Protein AF-A0A3S3P2Z9-F1 (afdb_monomer_lite)

Secondary structure (DSSP, 8-state):
---TT-PPPP-----------TT--EEEEPPPEEETTEEEE-EEEEETTEEEEE--S---B----GGGTTS--PBPPP-SSEEE--S--PPPP---S------STHHHHHHHTS-------S------------------SHHHHHHHHTTS-HHHHHHHHHHHHHHTT-S-SS-----TT-SS-SS-HHHHHHTT--S-TT--EEEEEEETBTHHHHHHHH-TTTSSSS--TT--HHHHHHHHHHHTTTSPTTHHHHHHHHH--TTS-GGGHHHHHHHHHHIIIIIHHHHHHHHHHHHH-TT-EEEEEEE----S--TTS-GGG-SBTTHHHHHHTTGGGTSGGGS-HHHHHHHHHHHHHHHHHHHHS-----TTSTTSPPPPB-TTS-EEEEE-TTT-S-EES-TTTTHHHHHHTSTT-

Structure (mmCIF, N/CA/C/O backbone):
data_AF-A0A3S3P2Z9-F1
#
_entry.id   AF-A0A3S3P2Z9-F1
#
loop_
_atom_site.group_PDB
_atom_site.id
_atom_site.type_symbol
_atom_site.label_atom_id
_atom_site.label_alt_id
_atom_site.label_comp_id
_atom_site.label_asym_id
_atom_site.label_entity_id
_atom_site.label_seq_id
_atom_site.pdbx_PDB_ins_code
_atom_site.Cartn_x
_atom_site.Cartn_y
_atom_site.Cartn_z
_atom_site.occupancy
_atom_site.B_iso_or_equiv
_atom_site.auth_seq_id
_atom_site.auth_comp_id
_atom_site.auth_asym_id
_atom_site.auth_atom_id
_atom_site.pdbx_PDB_model_num
ATOM 1 N N . LYS A 1 1 ? 14.198 -27.271 -36.208 1.00 32.97 1 LYS A N 1
ATOM 2 C CA . LYS A 1 1 ? 13.961 -25.870 -35.776 1.00 32.97 1 LYS A CA 1
ATOM 3 C C . LYS A 1 1 ? 13.105 -25.938 -34.522 1.00 32.97 1 LYS A C 1
ATOM 5 O O . LYS A 1 1 ? 11.948 -26.317 -34.634 1.00 32.97 1 LYS A O 1
ATOM 10 N N . GLU A 1 2 ? 13.699 -25.722 -33.355 1.00 25.30 2 GLU A N 1
ATOM 11 C CA . GLU A 1 2 ? 13.063 -26.008 -32.061 1.00 25.30 2 GLU A CA 1
ATOM 12 C C . GLU A 1 2 ? 12.333 -24.790 -31.478 1.00 25.30 2 GLU A C 1
ATOM 14 O O . GLU A 1 2 ? 12.483 -23.665 -31.954 1.00 25.30 2 GLU A O 1
ATOM 19 N N . ASN A 1 3 ? 11.507 -25.035 -30.461 1.00 29.00 3 ASN A N 1
ATOM 20 C CA . ASN A 1 3 ? 10.669 -24.031 -29.814 1.00 29.00 3 ASN A CA 1
ATOM 21 C C . ASN A 1 3 ? 11.446 -23.340 -28.666 1.00 29.00 3 ASN A C 1
ATOM 23 O O . ASN A 1 3 ? 11.805 -24.021 -27.703 1.00 29.00 3 ASN A O 1
ATOM 27 N N . PRO A 1 4 ? 11.684 -22.011 -28.705 1.00 27.08 4 PRO A N 1
ATOM 28 C CA . PRO A 1 4 ? 12.580 -21.324 -27.765 1.00 27.08 4 PRO A CA 1
ATOM 29 C C . PRO A 1 4 ? 12.073 -21.236 -26.312 1.00 27.08 4 PRO A C 1
ATOM 31 O O . PRO A 1 4 ? 12.792 -20.738 -25.449 1.00 27.08 4 PRO A O 1
ATOM 34 N N . PHE A 1 5 ? 10.862 -21.718 -26.012 1.00 32.50 5 PHE A N 1
ATOM 35 C CA . PHE A 1 5 ? 10.271 -21.662 -24.669 1.00 32.50 5 PHE A CA 1
ATOM 36 C C . PHE A 1 5 ? 10.718 -22.780 -23.702 1.00 32.50 5 PHE A C 1
ATOM 38 O O . PHE A 1 5 ? 10.305 -22.770 -22.545 1.00 32.50 5 PHE A O 1
ATOM 45 N N . GLN A 1 6 ? 11.588 -23.711 -24.115 1.00 31.03 6 GLN A N 1
ATOM 46 C CA . GLN A 1 6 ? 12.213 -24.691 -23.210 1.00 31.03 6 GLN A CA 1
ATOM 47 C C . GLN A 1 6 ? 13.663 -24.320 -22.852 1.00 31.03 6 GLN A C 1
ATOM 49 O O . GLN A 1 6 ? 14.617 -24.908 -23.359 1.00 31.03 6 GLN A O 1
ATOM 54 N N . ARG A 1 7 ? 13.850 -23.393 -21.901 1.00 29.50 7 ARG A N 1
ATOM 55 C CA . ARG A 1 7 ? 15.113 -23.325 -21.143 1.00 29.50 7 ARG A CA 1
ATOM 56 C C . ARG A 1 7 ? 15.047 -24.297 -19.964 1.00 29.50 7 ARG A C 1
ATOM 58 O O . ARG A 1 7 ? 14.154 -24.194 -19.128 1.00 29.50 7 ARG A O 1
ATOM 65 N N . LYS A 1 8 ? 15.996 -25.237 -19.902 1.00 26.62 8 LYS A N 1
ATOM 66 C CA . LYS A 1 8 ? 16.187 -26.125 -18.743 1.00 26.62 8 LYS A CA 1
ATOM 67 C C . LYS A 1 8 ? 16.490 -25.285 -17.499 1.00 26.62 8 LYS A C 1
ATOM 69 O O . LYS A 1 8 ? 17.285 -24.350 -17.577 1.00 26.62 8 LYS A O 1
ATOM 74 N N . ALA A 1 9 ? 15.903 -25.645 -16.361 1.00 25.86 9 ALA A N 1
ATOM 75 C CA . ALA A 1 9 ? 16.293 -25.076 -15.078 1.00 25.86 9 ALA A CA 1
ATOM 76 C C . ALA A 1 9 ? 17.716 -25.539 -14.724 1.00 25.86 9 ALA A C 1
ATOM 78 O O . ALA A 1 9 ? 17.975 -26.737 -14.610 1.00 25.86 9 ALA A O 1
ATOM 79 N N . THR A 1 10 ? 18.642 -24.595 -14.579 1.00 26.55 10 THR A N 1
ATOM 80 C CA . THR A 1 10 ? 19.994 -24.844 -14.068 1.00 26.55 10 THR A CA 1
ATOM 81 C C . THR A 1 10 ? 19.986 -24.716 -12.550 1.00 26.55 10 THR A C 1
ATOM 83 O O . THR A 1 10 ? 19.693 -23.637 -12.036 1.00 26.55 10 THR A O 1
ATOM 86 N N . ASN A 1 11 ? 20.321 -25.790 -11.833 1.00 26.80 11 ASN A N 1
ATOM 87 C CA . ASN A 1 11 ? 20.415 -25.764 -10.373 1.00 26.80 11 ASN A CA 1
ATOM 88 C C . ASN A 1 11 ? 21.562 -24.848 -9.915 1.00 26.80 11 ASN A C 1
ATOM 90 O O . ASN A 1 11 ? 22.729 -25.224 -10.003 1.00 26.80 11 ASN A O 1
ATOM 94 N N . SER A 1 12 ? 21.224 -23.680 -9.371 1.00 27.06 12 SER A N 1
ATOM 95 C CA . SER A 1 12 ? 22.115 -22.878 -8.528 1.00 27.06 12 SER A CA 1
ATOM 96 C C . SER A 1 12 ? 21.689 -23.049 -7.069 1.00 27.06 12 SER A C 1
ATOM 98 O O . SER A 1 12 ? 20.709 -22.445 -6.630 1.00 27.06 12 SER A O 1
ATOM 100 N N . SER A 1 13 ? 22.389 -23.910 -6.332 1.00 29.61 13 SER A N 1
ATOM 101 C CA . SER A 1 13 ? 22.043 -24.262 -4.952 1.00 29.61 13 SER A CA 1
ATOM 102 C C . SER A 1 13 ? 22.301 -23.105 -3.982 1.00 29.61 13 SER A C 1
ATOM 104 O O . SER A 1 13 ? 23.421 -22.925 -3.513 1.00 29.61 13 SER A O 1
ATOM 106 N N . GLN A 1 14 ? 21.255 -22.355 -3.638 1.00 26.53 14 GLN A N 1
ATOM 107 C CA . GLN A 1 14 ? 21.218 -21.508 -2.445 1.00 26.53 14 GLN A CA 1
ATOM 108 C C . GLN A 1 14 ? 19.914 -21.752 -1.682 1.00 26.53 14 GLN A C 1
ATOM 110 O O . GLN A 1 14 ? 18.850 -21.942 -2.273 1.00 26.53 14 GLN A O 1
ATOM 115 N N . THR A 1 15 ? 20.017 -21.803 -0.356 1.00 25.38 15 THR A N 1
ATOM 116 C CA . THR A 1 15 ? 18.940 -22.206 0.551 1.00 25.38 15 THR A CA 1
ATOM 117 C C . THR A 1 15 ? 17.927 -21.084 0.743 1.00 25.38 15 THR A C 1
ATOM 119 O O . THR A 1 15 ? 18.000 -20.320 1.703 1.00 25.38 15 THR A O 1
ATOM 122 N N . VAL A 1 16 ? 16.945 -21.013 -0.155 1.00 24.98 16 VAL A N 1
ATOM 123 C CA . VAL A 1 16 ? 15.655 -20.394 0.169 1.00 24.98 16 VAL A CA 1
ATOM 124 C C . VAL A 1 16 ? 15.018 -21.237 1.271 1.00 24.98 16 VAL A C 1
ATOM 126 O O . VAL A 1 16 ? 14.816 -22.437 1.075 1.00 24.98 16 VAL A O 1
ATOM 129 N N . GLU A 1 17 ? 14.694 -20.633 2.415 1.00 24.39 17 GLU A N 1
ATOM 130 C CA . GLU A 1 17 ? 13.914 -21.321 3.442 1.00 24.39 17 GLU A CA 1
ATOM 131 C C . GLU A 1 17 ? 12.584 -21.787 2.845 1.00 24.39 17 GLU A C 1
ATOM 133 O O . GLU A 1 17 ? 11.758 -20.992 2.386 1.00 24.39 17 GLU A O 1
ATOM 138 N N . THR A 1 18 ? 12.363 -23.099 2.847 1.00 24.84 18 THR A N 1
ATOM 139 C CA . THR A 1 18 ? 11.107 -23.689 2.397 1.00 24.84 18 THR A CA 1
ATOM 140 C C . THR A 1 18 ? 10.013 -23.381 3.412 1.00 24.84 18 THR A C 1
ATOM 142 O O . THR A 1 18 ? 9.748 -24.179 4.313 1.00 24.84 18 THR A O 1
ATOM 145 N N . VAL A 1 19 ? 9.364 -22.224 3.253 1.00 28.66 19 VAL A N 1
ATOM 146 C CA . VAL A 1 19 ? 8.122 -21.861 3.945 1.00 28.66 19 VAL A CA 1
ATOM 147 C C . VAL A 1 19 ? 7.088 -22.942 3.636 1.00 28.66 19 VAL A C 1
ATOM 149 O O . VAL A 1 19 ? 6.475 -22.955 2.568 1.00 28.66 19 VAL A O 1
ATOM 152 N N . ASN A 1 20 ? 6.961 -23.895 4.561 1.00 29.84 20 ASN A N 1
ATOM 153 C CA . ASN A 1 20 ? 6.272 -25.157 4.329 1.00 29.84 20 ASN A CA 1
ATOM 154 C C . ASN A 1 20 ? 4.783 -24.890 4.055 1.00 29.84 20 ASN A C 1
ATOM 156 O O . ASN A 1 20 ? 4.047 -24.446 4.944 1.00 29.84 20 ASN A O 1
ATOM 160 N N . SER A 1 21 ? 4.361 -25.070 2.800 1.00 38.84 21 SER A N 1
ATOM 161 C CA . SER A 1 21 ? 3.135 -24.492 2.238 1.00 38.84 21 SER A CA 1
ATOM 162 C C . SER A 1 21 ? 1.883 -25.254 2.675 1.00 38.84 21 SER A C 1
ATOM 164 O O . SER A 1 21 ? 1.251 -25.987 1.915 1.00 38.84 21 SER A O 1
ATOM 166 N N . SER A 1 22 ? 1.522 -25.040 3.941 1.00 45.22 22 SER A N 1
ATOM 167 C CA . SER A 1 22 ? 0.395 -25.675 4.621 1.00 45.22 22 SER A CA 1
ATOM 168 C C . SER A 1 22 ? -0.892 -25.562 3.786 1.00 45.22 22 SER A C 1
ATOM 170 O O . SER A 1 22 ? -1.330 -24.461 3.447 1.00 45.22 22 SER A O 1
ATOM 172 N N . ASN A 1 23 ? -1.516 -26.709 3.507 1.00 47.41 23 ASN A N 1
ATOM 173 C CA . ASN A 1 23 ? -2.901 -26.831 3.039 1.00 47.41 23 ASN A CA 1
ATOM 174 C C . ASN A 1 23 ? -3.235 -26.257 1.640 1.00 47.41 23 ASN A C 1
ATOM 176 O O . ASN A 1 23 ? -4.337 -25.740 1.438 1.00 47.41 23 ASN A O 1
ATOM 180 N N . ILE A 1 24 ? -2.339 -26.408 0.650 1.00 54.22 24 ILE A N 1
ATOM 181 C CA . ILE A 1 24 ? -2.674 -26.242 -0.785 1.00 54.22 24 ILE A CA 1
ATOM 182 C C . ILE A 1 24 ? -2.382 -27.532 -1.570 1.00 54.22 24 ILE A C 1
ATOM 184 O O . ILE A 1 24 ? -1.402 -27.638 -2.309 1.00 54.22 24 ILE A O 1
ATOM 188 N N . GLU A 1 25 ? -3.269 -28.517 -1.436 1.00 62.94 25 GLU A N 1
ATOM 189 C CA . GLU A 1 25 ? -3.248 -29.743 -2.242 1.00 62.94 25 GLU A CA 1
ATOM 190 C C . GLU A 1 25 ? -3.784 -29.490 -3.667 1.00 62.94 25 GLU A C 1
ATOM 192 O O . GLU A 1 25 ? -4.711 -28.696 -3.861 1.00 62.94 25 GLU A O 1
ATOM 197 N N . ILE A 1 26 ? -3.215 -30.167 -4.675 1.00 67.88 26 ILE A N 1
ATOM 198 C CA . ILE A 1 26 ? -3.634 -30.070 -6.084 1.00 67.88 26 ILE A CA 1
ATOM 199 C C . ILE A 1 26 ? -4.550 -31.251 -6.435 1.00 67.88 26 ILE A C 1
ATOM 201 O O . ILE A 1 26 ? -4.087 -32.340 -6.760 1.00 67.88 26 ILE A O 1
ATOM 205 N N . LEU A 1 27 ? -5.862 -31.005 -6.474 1.00 77.75 27 LEU A N 1
ATOM 206 C CA . LEU A 1 27 ? -6.906 -31.991 -6.806 1.00 77.75 27 LEU A CA 1
ATOM 207 C C . LEU A 1 27 ? -7.031 -32.259 -8.326 1.00 77.75 27 LEU A C 1
ATOM 209 O O . LEU A 1 27 ? -8.130 -32.415 -8.869 1.00 77.75 27 LEU A O 1
ATOM 213 N N . GLY A 1 28 ? -5.909 -32.243 -9.045 1.00 88.56 28 GLY A N 1
ATOM 214 C CA . GLY A 1 28 ? -5.851 -32.369 -10.502 1.00 88.56 28 GLY A CA 1
ATOM 215 C C . GLY A 1 28 ? -6.247 -31.097 -11.267 1.00 88.56 28 GLY A C 1
ATOM 216 O O . GLY A 1 28 ? -5.974 -29.971 -10.849 1.00 88.56 28 GLY A O 1
ATOM 217 N N . LEU A 1 29 ? -6.846 -31.274 -12.448 1.00 92.12 29 LEU A N 1
ATOM 218 C CA . LEU A 1 29 ? -7.052 -30.207 -13.438 1.00 92.12 29 LEU A CA 1
ATOM 219 C C . LEU A 1 29 ? -8.508 -29.725 -13.516 1.00 92.12 29 LEU A C 1
ATOM 221 O O . LEU A 1 29 ? -9.451 -30.456 -13.194 1.00 92.12 29 LEU A O 1
ATOM 225 N N . THR A 1 30 ? -8.705 -28.492 -13.987 1.00 95.19 30 THR A N 1
ATOM 226 C CA . THR A 1 30 ? -10.041 -27.971 -14.316 1.00 95.19 30 THR A CA 1
ATOM 227 C C . THR A 1 30 ? -10.572 -28.579 -15.620 1.00 95.19 30 THR A C 1
ATOM 229 O O . THR A 1 30 ? -9.822 -29.136 -16.427 1.00 95.19 30 THR A O 1
ATOM 232 N N . LYS A 1 31 ? -11.875 -28.401 -15.882 1.00 95.25 31 LYS A N 1
ATOM 233 C CA . LYS A 1 31 ? -12.379 -28.441 -17.265 1.00 95.25 31 LYS A CA 1
ATOM 234 C C . LYS A 1 31 ? -11.703 -27.322 -18.074 1.00 95.25 31 LYS A C 1
ATOM 236 O O . LYS A 1 31 ? -11.348 -26.283 -17.508 1.00 95.25 31 LYS A O 1
ATOM 241 N N . THR A 1 32 ? -11.529 -27.528 -19.376 1.00 97.31 32 THR A N 1
ATOM 242 C CA . THR A 1 32 ? -11.073 -26.474 -20.293 1.00 97.31 32 THR A CA 1
ATOM 243 C C . THR A 1 32 ? -12.142 -25.383 -20.381 1.00 97.31 32 THR A C 1
ATOM 245 O O . THR A 1 32 ? -13.316 -25.701 -20.564 1.00 97.31 32 THR A O 1
ATOM 248 N N . ILE A 1 33 ? -11.752 -24.114 -20.267 1.00 97.25 33 ILE A N 1
ATOM 249 C CA . ILE A 1 33 ? -12.644 -22.954 -20.433 1.00 97.25 33 ILE A CA 1
ATOM 250 C C . ILE A 1 33 ? -12.214 -22.116 -21.641 1.00 97.25 33 ILE A C 1
ATOM 252 O O . ILE A 1 33 ? -11.053 -22.157 -22.051 1.00 97.25 33 ILE A O 1
ATOM 256 N N . ARG A 1 34 ? -13.139 -21.341 -22.216 1.00 97.12 34 ARG A N 1
ATOM 257 C CA . ARG A 1 34 ? -12.876 -20.437 -23.345 1.00 97.12 34 ARG A CA 1
ATOM 258 C C . ARG A 1 34 ? -12.994 -18.985 -22.899 1.00 97.12 34 ARG A C 1
ATOM 260 O O . ARG A 1 34 ? -13.986 -18.613 -22.284 1.00 97.12 34 ARG A O 1
ATOM 267 N N . ILE A 1 35 ? -12.010 -18.167 -23.263 1.00 95.81 35 ILE A N 1
ATOM 268 C CA . ILE A 1 35 ? -12.021 -16.710 -23.082 1.00 95.81 35 ILE A CA 1
ATOM 269 C C . ILE A 1 35 ? -11.772 -16.001 -24.424 1.00 95.81 35 ILE A C 1
ATOM 271 O O . ILE A 1 35 ? -11.494 -16.647 -25.434 1.00 95.81 35 ILE A O 1
ATOM 275 N N . ARG A 1 36 ? -11.850 -14.660 -24.454 1.00 95.88 36 ARG A N 1
ATOM 276 C CA . ARG A 1 36 ? -11.668 -13.843 -25.679 1.00 95.88 36 ARG A CA 1
ATOM 277 C C . ARG A 1 36 ? -10.319 -14.065 -26.395 1.00 95.88 36 ARG A C 1
ATOM 279 O O . ARG A 1 36 ? -10.226 -13.813 -27.601 1.00 95.88 36 ARG A O 1
ATOM 286 N N . LEU A 1 37 ? -9.303 -14.527 -25.657 1.00 96.62 37 LEU A N 1
ATOM 287 C CA . LEU A 1 37 ? -7.932 -14.748 -26.133 1.00 96.62 37 LEU A CA 1
ATOM 288 C C . LEU A 1 37 ? -7.631 -16.193 -26.586 1.00 96.62 37 LEU A C 1
ATOM 290 O O . LEU A 1 37 ? -6.721 -16.391 -27.386 1.00 96.62 37 LEU A O 1
ATOM 294 N N . GLY A 1 38 ? -8.391 -17.193 -26.128 1.00 96.94 38 GLY A N 1
ATOM 295 C CA . GLY A 1 38 ? -8.127 -18.605 -26.431 1.00 96.94 38 GLY A CA 1
ATOM 296 C C . GLY A 1 38 ? -8.754 -19.570 -25.420 1.00 96.94 38 GLY A C 1
ATOM 297 O O . GLY A 1 38 ? -9.667 -19.202 -24.675 1.00 96.94 38 GLY A O 1
ATOM 298 N N . LEU A 1 39 ? -8.273 -20.816 -25.401 1.00 98.38 39 LEU A N 1
ATOM 299 C CA . LEU A 1 39 ? -8.671 -21.829 -24.415 1.00 98.38 39 LEU A CA 1
ATOM 300 C C . LEU A 1 39 ? -7.685 -21.871 -23.240 1.00 98.38 39 LEU A C 1
ATOM 302 O O . LEU A 1 39 ? -6.475 -21.792 -23.445 1.00 98.38 39 LEU A O 1
ATOM 306 N N . LEU A 1 40 ? -8.202 -22.044 -22.024 1.00 97.88 40 LEU A N 1
ATOM 307 C CA . LEU A 1 40 ? -7.435 -22.184 -20.783 1.00 97.88 40 LEU A CA 1
ATOM 308 C C . LEU A 1 40 ? -7.727 -23.526 -20.113 1.00 97.88 40 LEU A C 1
ATOM 310 O O . LEU A 1 40 ? -8.874 -23.980 -20.092 1.00 97.88 40 LEU A O 1
ATOM 314 N N . LYS A 1 41 ? -6.718 -24.100 -19.461 1.00 98.00 41 LYS A N 1
ATOM 315 C CA . LYS A 1 41 ? -6.870 -25.203 -18.508 1.00 98.00 41 LYS A CA 1
ATOM 316 C C . LYS A 1 41 ? -6.039 -24.899 -17.265 1.00 98.00 41 LYS A C 1
ATOM 318 O O . LYS A 1 41 ? -4.863 -24.571 -17.372 1.00 98.00 41 LYS A O 1
ATOM 323 N N . GLY A 1 42 ? -6.681 -24.926 -16.104 1.00 96.31 42 GLY A N 1
ATOM 324 C CA . GLY A 1 42 ? -6.083 -24.579 -14.818 1.00 96.31 42 GLY A CA 1
ATOM 325 C C . GLY A 1 42 ? -5.962 -25.786 -13.896 1.00 96.31 42 GLY A C 1
ATOM 326 O O . GLY A 1 42 ? -6.173 -26.937 -14.294 1.00 96.31 42 GLY A O 1
ATOM 327 N N . VAL A 1 43 ? -5.673 -25.510 -12.628 1.00 94.19 43 VAL A N 1
ATOM 328 C CA . VAL A 1 43 ? -5.573 -26.512 -11.559 1.00 94.19 43 VAL A CA 1
ATOM 329 C C . VAL A 1 43 ? -6.721 -26.378 -10.566 1.00 94.19 43 VAL A C 1
ATOM 331 O O . VAL A 1 43 ? -7.131 -25.273 -10.208 1.00 94.19 43 VAL A O 1
ATOM 334 N N . LYS A 1 44 ? -7.230 -27.513 -10.090 1.00 93.69 44 LYS A N 1
ATOM 335 C CA . LYS A 1 44 ? -8.065 -27.556 -8.891 1.00 93.69 44 LYS A CA 1
ATOM 336 C C . LYS A 1 44 ? -7.147 -27.545 -7.675 1.00 93.69 44 LYS A C 1
ATOM 338 O O . LYS A 1 44 ? -6.161 -28.278 -7.643 1.00 93.69 44 LYS A O 1
ATOM 343 N N . LYS A 1 45 ? -7.474 -26.734 -6.677 1.00 87.88 45 LYS A N 1
ATOM 344 C CA . LYS A 1 45 ? -6.743 -26.651 -5.409 1.00 87.88 45 LYS A CA 1
ATOM 345 C C . LYS A 1 45 ? -7.710 -26.740 -4.238 1.00 87.88 45 LYS A C 1
ATOM 347 O O . LYS A 1 45 ? -8.877 -26.385 -4.395 1.00 87.88 45 LYS A O 1
ATOM 352 N N . ILE A 1 46 ? -7.225 -27.147 -3.072 1.00 82.94 46 ILE A N 1
ATOM 353 C CA . ILE A 1 46 ? -7.873 -26.802 -1.801 1.00 82.94 46 ILE A CA 1
ATOM 354 C C . ILE A 1 46 ? -7.286 -25.473 -1.307 1.00 82.94 46 ILE A C 1
ATOM 356 O O . ILE A 1 46 ? -6.089 -25.229 -1.447 1.00 82.94 46 ILE A O 1
ATOM 360 N N . ALA A 1 47 ? -8.126 -24.618 -0.726 1.00 77.50 47 ALA A N 1
ATOM 361 C CA . ALA A 1 47 ? -7.703 -23.637 0.270 1.00 77.50 47 ALA A CA 1
ATOM 362 C C . ALA A 1 47 ? -8.797 -23.516 1.337 1.00 77.50 47 ALA A C 1
ATOM 364 O O . ALA A 1 47 ? -9.985 -23.560 1.013 1.00 77.50 47 ALA A O 1
ATOM 365 N N . PHE A 1 48 ? -8.412 -23.373 2.608 1.00 74.75 48 PHE A N 1
ATOM 366 C CA . PHE A 1 48 ? -9.353 -23.208 3.730 1.00 74.75 48 PHE A CA 1
ATOM 367 C C . PHE A 1 48 ? -10.427 -24.319 3.795 1.00 74.75 48 PHE A C 1
ATOM 369 O O . PHE A 1 48 ? -11.611 -24.053 4.009 1.00 74.75 48 PHE A O 1
ATOM 376 N N . GLY A 1 49 ? -10.026 -25.565 3.510 1.00 77.50 49 GLY A N 1
ATOM 377 C CA . GLY A 1 49 ? -10.914 -26.733 3.449 1.00 77.50 49 GLY A CA 1
ATOM 378 C C . GLY A 1 49 ? -11.890 -26.767 2.262 1.00 77.50 49 GLY A C 1
ATOM 379 O O . GLY A 1 49 ? -12.720 -27.669 2.193 1.00 77.50 49 GLY A O 1
ATOM 380 N N . LYS A 1 50 ? -11.824 -25.812 1.321 1.00 82.88 50 LYS A N 1
ATOM 381 C CA . LYS A 1 50 ? -12.755 -25.709 0.186 1.00 82.88 50 LYS A CA 1
ATOM 382 C C . LYS A 1 50 ? -12.050 -25.900 -1.163 1.00 82.88 50 LYS A C 1
ATOM 384 O O . LYS A 1 50 ? -10.962 -25.354 -1.360 1.00 82.88 50 LYS A O 1
ATOM 389 N N . PRO A 1 51 ? -12.659 -26.631 -2.116 1.00 88.75 51 PRO A N 1
ATOM 390 C CA . PRO A 1 51 ? -12.123 -26.764 -3.463 1.00 88.75 51 PRO A CA 1
ATOM 391 C C . PRO A 1 51 ? -12.327 -25.471 -4.264 1.00 88.75 51 PRO A C 1
ATOM 393 O O . PRO A 1 51 ? -13.415 -24.896 -4.280 1.00 88.75 51 PRO A O 1
ATOM 396 N N . LEU A 1 52 ? -11.291 -25.044 -4.983 1.00 91.06 52 LEU A N 1
ATOM 397 C CA . LEU A 1 52 ? -11.301 -23.891 -5.882 1.00 91.06 52 LEU A CA 1
ATOM 398 C C . LEU A 1 52 ? -10.634 -24.229 -7.220 1.00 91.06 52 LEU A C 1
ATOM 400 O O . LEU A 1 52 ? -9.795 -25.125 -7.307 1.00 91.06 52 LEU A O 1
ATOM 404 N N . SER A 1 53 ? -10.995 -23.496 -8.274 1.00 94.25 53 SER A N 1
ATOM 405 C CA . SER A 1 53 ? -10.317 -23.562 -9.575 1.00 94.25 53 SER A CA 1
ATOM 406 C C . SER A 1 53 ? -9.394 -22.358 -9.727 1.00 94.25 53 SER A C 1
ATOM 408 O O . SER A 1 53 ? -9.866 -21.225 -9.704 1.00 94.25 53 SER A O 1
ATOM 410 N N . ALA A 1 54 ? -8.094 -22.598 -9.886 1.00 91.69 54 ALA A N 1
ATOM 411 C CA . ALA A 1 54 ? -7.095 -21.560 -10.103 1.00 91.69 54 ALA A CA 1
ATOM 412 C C . ALA A 1 54 ? -6.585 -21.604 -11.549 1.00 91.69 54 ALA A C 1
ATOM 414 O O . ALA A 1 54 ? -6.133 -22.645 -12.031 1.00 91.69 54 ALA A O 1
ATOM 415 N N . PHE A 1 55 ? -6.625 -20.448 -12.210 1.00 95.25 55 PHE A N 1
ATOM 416 C CA . PHE A 1 55 ? -6.035 -20.215 -13.524 1.00 95.25 55 PHE A CA 1
ATOM 417 C C . PHE A 1 55 ? -4.965 -19.135 -13.351 1.00 95.25 55 PHE A C 1
ATOM 419 O O . PHE A 1 55 ? -5.280 -17.985 -13.058 1.00 95.25 55 PHE A O 1
ATOM 426 N N . LEU A 1 56 ? -3.698 -19.529 -13.442 1.00 87.69 56 LEU A N 1
ATOM 427 C CA . LEU A 1 56 ? -2.535 -18.713 -13.094 1.00 87.69 56 LEU A CA 1
ATOM 428 C C . LEU A 1 56 ? -1.680 -18.441 -14.341 1.00 87.69 56 LEU A C 1
ATOM 430 O O . LEU A 1 56 ? -1.662 -19.251 -15.264 1.00 87.69 56 LEU A O 1
ATOM 434 N N . GLY A 1 57 ? -0.985 -17.299 -14.383 1.00 86.44 57 GLY A N 1
ATOM 435 C CA . GLY A 1 57 ? -0.073 -16.973 -15.490 1.00 86.44 57 GLY A CA 1
ATOM 436 C C . GLY A 1 57 ? -0.758 -16.663 -16.831 1.00 86.44 57 GLY A C 1
ATOM 437 O O . GLY A 1 57 ? -0.133 -16.803 -17.879 1.00 86.44 57 GLY A O 1
ATOM 438 N N . ILE A 1 58 ? -2.033 -16.253 -16.824 1.00 95.12 58 ILE A N 1
ATOM 439 C CA . ILE A 1 58 ? -2.754 -15.848 -18.043 1.00 95.12 58 ILE A CA 1
ATOM 440 C C . ILE A 1 58 ? -2.146 -14.534 -18.581 1.00 95.12 58 ILE A C 1
ATOM 442 O O . ILE A 1 58 ? -2.121 -13.547 -17.841 1.00 95.12 58 ILE A O 1
ATOM 446 N N . PRO A 1 59 ? -1.697 -14.465 -19.849 1.00 92.50 59 PRO A N 1
ATOM 447 C CA . PRO A 1 59 ? -1.188 -13.228 -20.431 1.00 92.50 59 PRO A CA 1
ATOM 448 C C . PRO A 1 59 ? -2.335 -12.257 -20.746 1.00 92.50 59 PRO A C 1
ATOM 450 O O . PRO A 1 59 ? -3.291 -12.612 -21.437 1.00 92.50 59 PRO A O 1
ATOM 453 N N . TYR A 1 60 ? -2.216 -11.020 -20.259 1.00 93.44 60 TYR A N 1
ATOM 454 C CA . TYR A 1 60 ? -3.155 -9.919 -20.518 1.00 93.44 60 TYR A CA 1
ATOM 455 C C . TYR A 1 60 ? -2.571 -8.854 -21.464 1.00 93.44 60 TYR A C 1
ATOM 457 O O . TYR A 1 60 ? -3.297 -8.306 -22.294 1.00 93.44 60 TYR A O 1
ATOM 465 N N . GLY A 1 61 ? -1.254 -8.624 -21.405 1.00 93.88 61 GLY A N 1
ATOM 466 C CA . GLY A 1 61 ? -0.486 -7.826 -22.365 1.00 93.88 61 GLY A CA 1
ATOM 467 C C . GLY A 1 61 ? 0.467 -8.672 -23.220 1.00 93.88 61 GLY A C 1
ATOM 468 O O . GLY A 1 61 ? 0.697 -9.852 -22.948 1.00 93.88 61 GLY A O 1
ATOM 469 N N . GLN A 1 62 ? 1.039 -8.067 -24.260 1.00 95.31 62 GLN A N 1
ATOM 470 C CA . GLN A 1 62 ? 2.228 -8.593 -24.938 1.00 95.31 62 GLN A CA 1
ATOM 471 C C . GLN A 1 62 ? 3.477 -8.374 -24.062 1.00 95.31 62 GLN A C 1
ATOM 473 O O . GLN A 1 62 ? 3.552 -7.351 -23.381 1.00 95.31 62 GLN A O 1
ATOM 478 N N . PRO A 1 63 ? 4.468 -9.288 -24.070 1.00 91.75 63 PRO A N 1
ATOM 479 C CA . PRO A 1 63 ? 5.711 -9.095 -23.325 1.00 91.75 63 PRO A CA 1
ATOM 480 C C . PRO A 1 63 ? 6.423 -7.789 -23.741 1.00 91.75 63 PRO A C 1
ATOM 482 O O . PRO A 1 63 ? 6.678 -7.622 -24.937 1.00 91.75 63 PRO A O 1
ATOM 485 N N . PRO A 1 64 ? 6.778 -6.886 -22.803 1.00 91.62 64 PRO A N 1
ATOM 486 C CA . PRO A 1 64 ? 7.409 -5.592 -23.096 1.00 91.62 64 PRO A CA 1
ATOM 487 C C . PRO A 1 64 ? 8.916 -5.751 -23.375 1.00 91.62 64 PRO A C 1
ATOM 489 O O . PRO A 1 64 ? 9.773 -5.215 -22.675 1.00 91.62 64 PRO A O 1
ATOM 492 N N . LEU A 1 65 ? 9.235 -6.562 -24.383 1.00 89.31 65 LEU A N 1
ATOM 493 C CA . LEU A 1 65 ? 10.589 -6.921 -24.803 1.00 89.31 65 LEU A CA 1
ATOM 494 C C . LEU A 1 65 ? 10.989 -6.139 -26.059 1.00 89.31 65 LEU A C 1
ATOM 496 O O . LEU A 1 65 ? 10.131 -5.753 -26.855 1.00 89.31 65 LEU A O 1
ATOM 500 N N . ASN A 1 66 ? 12.296 -5.966 -26.265 1.00 88.56 66 ASN A N 1
ATOM 501 C CA . ASN A 1 66 ? 12.875 -5.295 -27.434 1.00 88.56 66 ASN A CA 1
ATOM 502 C C . ASN A 1 66 ? 12.205 -3.922 -27.666 1.00 88.56 66 ASN A C 1
ATOM 504 O O . ASN A 1 66 ? 12.155 -3.097 -26.755 1.00 88.56 66 ASN A O 1
ATOM 508 N N . ASP A 1 67 ? 11.625 -3.689 -28.844 1.00 90.75 67 ASP A N 1
ATOM 509 C CA . ASP A 1 67 ? 10.950 -2.439 -29.213 1.00 90.75 67 ASP A CA 1
ATOM 510 C C . ASP A 1 67 ? 9.654 -2.142 -28.445 1.00 90.75 67 ASP A C 1
ATOM 512 O O . ASP A 1 67 ? 9.097 -1.057 -28.621 1.00 90.75 67 ASP A O 1
ATOM 516 N N . LEU A 1 68 ? 9.151 -3.073 -27.626 1.00 91.69 68 LEU A N 1
ATOM 517 C CA . LEU A 1 68 ? 8.026 -2.850 -26.706 1.00 91.69 68 LEU A CA 1
ATOM 518 C C . LEU A 1 68 ? 8.477 -2.439 -25.296 1.00 91.69 68 LEU A C 1
ATOM 520 O O . LEU A 1 68 ? 7.639 -2.079 -24.471 1.00 91.69 68 LEU A O 1
ATOM 524 N N . ARG A 1 69 ? 9.782 -2.470 -25.002 1.00 90.19 69 ARG A N 1
ATOM 525 C CA . ARG A 1 69 ? 10.316 -1.983 -23.728 1.00 90.19 69 ARG A CA 1
ATOM 526 C C . ARG A 1 69 ? 10.111 -0.468 -23.626 1.00 90.19 69 ARG A C 1
ATOM 528 O O . ARG A 1 69 ? 10.335 0.256 -24.595 1.00 90.19 69 ARG A O 1
ATOM 535 N N . PHE A 1 70 ? 9.688 -0.011 -22.447 1.00 85.88 70 PHE A N 1
ATOM 536 C CA . PHE A 1 70 ? 9.343 1.388 -22.144 1.00 85.88 70 PHE A CA 1
ATOM 537 C C . PHE A 1 70 ? 8.185 1.990 -22.971 1.00 85.88 70 PHE A C 1
ATOM 539 O O . PHE A 1 70 ? 8.041 3.207 -23.019 1.00 85.88 70 PHE A O 1
ATOM 546 N N . LYS A 1 71 ? 7.347 1.167 -23.617 1.00 87.81 71 LYS A N 1
ATOM 547 C CA . LYS A 1 71 ? 6.096 1.613 -24.260 1.00 87.81 71 LYS A CA 1
ATOM 548 C C . LYS A 1 71 ? 4.879 1.196 -23.433 1.00 87.81 71 LYS A C 1
ATOM 550 O O . LYS A 1 71 ? 4.961 0.256 -22.643 1.00 87.81 71 LYS A O 1
ATOM 555 N N . HIS A 1 72 ? 3.736 1.847 -23.665 1.00 87.00 72 HIS A N 1
ATOM 556 C CA . HIS A 1 72 ? 2.453 1.404 -23.112 1.00 87.00 72 HIS A CA 1
ATOM 557 C C . HIS A 1 72 ? 2.164 -0.062 -23.487 1.00 87.00 72 HIS A C 1
ATOM 559 O O . HIS A 1 72 ? 2.443 -0.510 -24.604 1.00 87.00 72 HIS A O 1
ATOM 565 N N . SER A 1 73 ? 1.576 -0.809 -22.551 1.00 90.88 73 SER A N 1
ATOM 566 C CA . SER A 1 73 ? 1.280 -2.235 -22.711 1.00 90.88 73 SER A CA 1
ATOM 567 C C . SER A 1 73 ? 0.283 -2.499 -23.841 1.00 90.88 73 SER A C 1
ATOM 569 O O . SER A 1 73 ? -0.905 -2.203 -23.721 1.00 90.88 73 SER A O 1
ATOM 571 N N . LEU A 1 74 ? 0.739 -3.139 -24.921 1.00 94.19 74 LEU A N 1
ATOM 572 C CA . LEU A 1 74 ? -0.154 -3.620 -25.977 1.00 94.19 74 LEU A CA 1
ATOM 573 C C . LEU A 1 74 ? -0.968 -4.835 -25.487 1.00 94.19 74 LEU A C 1
ATOM 575 O O . LEU A 1 74 ? -0.389 -5.714 -24.842 1.00 94.19 74 LEU A O 1
ATOM 579 N N . PRO A 1 75 ? -2.263 -4.970 -25.838 1.00 95.12 75 PRO A N 1
ATOM 580 C CA . PRO A 1 75 ? -3.074 -6.133 -25.467 1.00 95.12 75 PRO A CA 1
ATOM 581 C C . PRO A 1 75 ? -2.467 -7.466 -25.926 1.00 95.12 75 PRO A C 1
ATOM 583 O O . PRO A 1 75 ? -1.866 -7.550 -27.003 1.00 95.12 75 PRO A O 1
ATOM 586 N N . ALA A 1 76 ? -2.646 -8.523 -25.127 1.00 95.81 76 ALA A N 1
ATOM 587 C CA . ALA A 1 76 ? -2.189 -9.870 -25.464 1.00 95.81 76 ALA A CA 1
ATOM 588 C C . ALA A 1 76 ? -2.796 -10.376 -26.784 1.00 95.81 76 ALA A C 1
ATOM 590 O O . ALA A 1 76 ? -3.987 -10.215 -27.061 1.00 95.81 76 ALA A O 1
ATOM 591 N N . LYS A 1 77 ? -1.968 -11.044 -27.594 1.00 95.38 77 LYS A N 1
ATOM 592 C CA . LYS A 1 77 ? -2.409 -11.719 -28.822 1.00 95.38 77 LYS A CA 1
ATOM 593 C C . LYS A 1 77 ? -3.181 -12.998 -28.478 1.00 95.38 77 LYS A C 1
ATOM 595 O O . LYS A 1 77 ? -2.934 -13.628 -27.451 1.00 95.38 77 LYS A O 1
ATOM 600 N N . ARG A 1 78 ? -4.098 -13.402 -29.365 1.00 97.06 78 ARG A N 1
ATOM 601 C CA . ARG A 1 78 ? -4.765 -14.711 -29.272 1.00 97.06 78 ARG A CA 1
ATOM 602 C C . ARG A 1 78 ? -3.755 -15.849 -29.428 1.00 97.06 78 ARG A C 1
ATOM 604 O O . ARG A 1 78 ? -2.817 -15.724 -30.213 1.00 97.06 78 ARG A O 1
ATOM 611 N N . TRP A 1 79 ? -3.999 -16.968 -28.751 1.00 96.19 7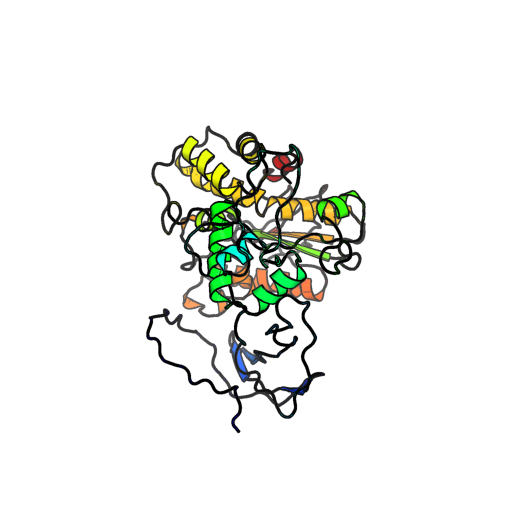9 TRP A N 1
ATOM 612 C CA . TRP A 1 79 ? -3.243 -18.212 -28.931 1.00 96.19 79 TRP A CA 1
ATOM 613 C C . TRP A 1 79 ? -4.100 -19.314 -29.560 1.00 96.19 79 TRP A C 1
ATOM 615 O O . TRP A 1 79 ? -5.326 -19.335 -29.429 1.00 96.19 79 TRP A O 1
ATOM 625 N N . SER A 1 80 ? -3.437 -20.251 -30.236 1.00 96.31 80 SER A N 1
ATOM 626 C CA . SER A 1 80 ? -4.015 -21.522 -30.670 1.00 96.31 80 SER A CA 1
ATOM 627 C C . SER A 1 80 ? -3.859 -22.593 -29.580 1.00 96.31 80 SER A C 1
ATOM 629 O O . SER A 1 80 ? -3.033 -22.470 -28.676 1.00 96.31 80 SER A O 1
ATOM 631 N N . GLY A 1 81 ? -4.667 -23.654 -29.650 1.00 97.00 81 GLY A N 1
ATOM 632 C CA . GLY A 1 81 ? -4.637 -24.737 -28.663 1.00 97.00 81 GLY A CA 1
ATOM 633 C C . GLY A 1 81 ? -5.134 -24.321 -27.272 1.00 97.00 81 GLY A C 1
ATOM 634 O O . GLY A 1 81 ? -5.978 -23.433 -27.134 1.00 97.00 81 GLY A O 1
ATOM 635 N N . ILE A 1 82 ? -4.633 -25.006 -26.241 1.00 97.94 82 ILE A N 1
ATOM 636 C CA . ILE A 1 82 ? -4.992 -24.807 -24.830 1.00 97.94 82 ILE A CA 1
ATOM 637 C C . ILE A 1 82 ? -3.767 -24.281 -24.081 1.00 97.94 82 ILE A C 1
ATOM 639 O O . ILE A 1 82 ? -2.721 -24.926 -24.082 1.00 97.94 82 ILE A O 1
ATOM 643 N N . LEU A 1 83 ? -3.914 -23.142 -23.404 1.00 96.62 83 LEU A N 1
ATOM 644 C CA . LEU A 1 83 ? -2.903 -22.610 -22.495 1.00 96.62 83 LEU A CA 1
ATOM 645 C C . LEU A 1 83 ? -3.071 -23.239 -21.104 1.00 96.62 83 LEU A C 1
ATOM 647 O O . LEU A 1 83 ? -4.142 -23.177 -20.494 1.00 96.62 83 LEU A O 1
ATOM 651 N N . GLU A 1 84 ? -1.992 -23.834 -20.604 1.00 96.19 84 GLU A N 1
ATOM 652 C CA . GLU A 1 84 ? -1.939 -24.527 -19.315 1.00 96.19 84 GLU A CA 1
ATOM 653 C C . GLU A 1 84 ? -1.629 -23.538 -18.180 1.00 96.19 84 GLU A C 1
ATOM 655 O O . GLU A 1 84 ? -0.505 -23.427 -17.691 1.00 96.19 84 GLU A O 1
ATOM 660 N N . ALA A 1 85 ? -2.663 -22.811 -17.759 1.00 94.00 85 ALA A N 1
ATOM 661 C CA . ALA A 1 85 ? -2.649 -21.772 -16.732 1.00 94.00 85 ALA A CA 1
ATOM 662 C C . ALA A 1 85 ? -2.525 -22.352 -15.304 1.00 94.00 85 ALA A C 1
ATOM 664 O O . ALA A 1 85 ? -3.413 -22.191 -14.462 1.00 94.00 85 ALA A O 1
ATOM 665 N N . ARG A 1 86 ? -1.446 -23.100 -15.039 1.00 89.81 86 ARG A N 1
ATOM 666 C CA . ARG A 1 86 ? -1.259 -23.911 -13.817 1.00 89.81 86 ARG A CA 1
ATOM 667 C C . ARG A 1 86 ? -0.330 -23.286 -12.769 1.00 89.81 86 ARG A C 1
ATOM 669 O O . ARG A 1 86 ? -0.436 -23.626 -11.591 1.00 89.81 86 ARG A O 1
ATOM 676 N N . SER A 1 87 ? 0.560 -22.385 -13.180 1.00 81.38 87 SER A N 1
ATOM 677 C CA . SER A 1 87 ? 1.586 -21.735 -12.350 1.00 81.38 87 SER A CA 1
ATOM 678 C C . SER A 1 87 ? 1.538 -20.215 -12.498 1.00 81.38 87 SER A C 1
ATOM 680 O O . SER A 1 87 ? 0.993 -19.701 -13.472 1.00 81.38 87 SER A O 1
ATOM 682 N N . PHE A 1 88 ? 2.118 -19.476 -11.551 1.00 79.19 88 PHE A N 1
ATOM 683 C CA . PHE A 1 88 ? 2.337 -18.041 -11.746 1.00 79.19 88 PHE A CA 1
ATOM 684 C C . PHE A 1 88 ? 3.268 -17.788 -12.945 1.00 79.19 88 PHE A C 1
ATOM 686 O O . PHE A 1 88 ? 4.094 -18.636 -13.289 1.00 79.19 88 PHE A O 1
ATOM 693 N N . GLY A 1 89 ? 3.106 -16.628 -13.586 1.00 75.62 89 GLY A N 1
ATOM 694 C CA . GLY A 1 89 ? 4.088 -16.118 -14.543 1.00 75.62 89 GLY A CA 1
ATOM 695 C C . GLY A 1 89 ? 5.321 -15.549 -13.825 1.00 75.62 89 GLY A C 1
ATOM 696 O O . GLY A 1 89 ? 5.318 -15.459 -12.595 1.00 75.62 89 GLY A O 1
ATOM 697 N N . PRO A 1 90 ? 6.367 -15.149 -14.566 1.00 77.31 90 PRO A N 1
ATOM 698 C CA . PRO A 1 90 ? 7.496 -14.435 -13.981 1.00 77.31 90 PRO A CA 1
ATOM 699 C C . PRO A 1 90 ? 7.044 -13.082 -13.411 1.00 77.31 90 PRO A C 1
ATOM 701 O O . PRO A 1 90 ? 6.245 -12.379 -14.033 1.00 77.31 90 PRO A O 1
ATOM 704 N N . SER A 1 91 ? 7.580 -12.708 -12.250 1.00 75.56 91 SER A N 1
ATOM 705 C CA . SER A 1 91 ? 7.458 -11.349 -11.715 1.00 75.56 91 SER A CA 1
ATOM 706 C C . SER A 1 91 ? 8.137 -10.334 -12.639 1.00 75.56 91 SER A C 1
ATOM 708 O O . SER A 1 91 ? 9.091 -10.668 -13.347 1.00 75.56 91 SER A O 1
ATOM 710 N N . CYS A 1 92 ? 7.695 -9.076 -12.589 1.00 76.25 92 CYS A N 1
ATOM 711 C CA . CYS A 1 92 ? 8.433 -7.976 -13.203 1.00 76.25 92 CYS A CA 1
ATOM 712 C C . CYS A 1 92 ? 9.845 -7.884 -12.606 1.00 76.25 92 CYS A C 1
ATOM 714 O O . CYS A 1 92 ? 10.030 -8.050 -11.396 1.00 76.25 92 CYS A O 1
ATOM 716 N N . VAL A 1 93 ? 10.830 -7.613 -13.464 1.00 74.88 93 VAL A N 1
ATOM 717 C CA . VAL A 1 93 ? 12.217 -7.380 -13.052 1.00 74.88 93 VAL A CA 1
ATOM 718 C C . VAL A 1 93 ? 12.269 -6.117 -12.189 1.00 74.88 93 VAL A C 1
ATOM 720 O O . VAL A 1 93 ? 11.670 -5.110 -12.553 1.00 74.88 93 VAL A O 1
ATOM 723 N N . GLN A 1 94 ? 12.936 -6.203 -11.040 1.00 64.19 94 GLN A N 1
ATOM 724 C CA . GLN A 1 94 ? 12.969 -5.170 -10.003 1.00 64.19 94 GLN A CA 1
ATOM 725 C C . GLN A 1 94 ? 14.269 -5.267 -9.199 1.00 64.19 94 GLN A C 1
ATOM 727 O O . GLN A 1 94 ? 14.927 -6.314 -9.202 1.00 64.19 94 GLN A O 1
ATOM 732 N N . SER A 1 95 ? 14.625 -4.192 -8.502 1.00 62.50 95 SER A N 1
ATOM 733 C CA . SER A 1 95 ? 15.831 -4.137 -7.681 1.00 62.50 95 SER A CA 1
ATOM 734 C C . SER A 1 95 ? 15.768 -5.019 -6.429 1.00 62.50 95 SER A C 1
ATOM 736 O O . SER A 1 95 ? 14.742 -5.114 -5.759 1.00 62.50 95 SER A O 1
ATOM 738 N N . ILE A 1 96 ? 16.905 -5.634 -6.086 1.00 52.94 96 ILE A N 1
ATOM 739 C CA . ILE A 1 96 ? 17.156 -6.250 -4.776 1.00 52.94 96 ILE A CA 1
ATOM 740 C C . ILE A 1 96 ? 18.167 -5.353 -4.049 1.00 52.94 96 ILE A C 1
ATOM 742 O O . ILE A 1 96 ? 19.306 -5.190 -4.503 1.00 52.94 96 ILE A O 1
ATOM 746 N N . ILE A 1 97 ? 17.723 -4.735 -2.953 1.00 39.38 97 ILE A N 1
ATOM 747 C CA . ILE A 1 97 ? 18.356 -3.578 -2.294 1.00 39.38 97 ILE A CA 1
ATOM 748 C C . ILE A 1 97 ? 19.806 -3.871 -1.857 1.00 39.38 97 ILE A C 1
ATOM 750 O O . ILE A 1 97 ? 20.035 -4.812 -1.099 1.00 39.38 97 ILE A O 1
ATOM 754 N N . ARG A 1 98 ? 20.765 -3.054 -2.341 1.00 33.25 98 ARG A N 1
ATOM 755 C CA . ARG A 1 98 ? 22.172 -2.867 -1.881 1.00 33.25 98 ARG A CA 1
ATOM 756 C C . ARG A 1 98 ? 22.941 -1.941 -2.859 1.00 33.25 98 ARG A C 1
ATOM 758 O O . ARG A 1 98 ? 23.134 -2.401 -3.980 1.00 33.25 98 ARG A O 1
ATOM 765 N N . ASP A 1 99 ? 23.334 -0.734 -2.398 1.00 33.75 99 ASP A N 1
ATOM 766 C CA . ASP A 1 99 ? 24.421 0.222 -2.812 1.00 33.75 99 ASP A CA 1
ATOM 767 C C . ASP A 1 99 ? 24.780 0.480 -4.317 1.00 33.75 99 ASP A C 1
ATOM 769 O O . ASP A 1 99 ? 24.730 -0.458 -5.100 1.00 33.75 99 ASP A O 1
ATOM 773 N N . ARG A 1 100 ? 25.254 1.665 -4.805 1.00 36.88 100 ARG A N 1
ATOM 774 C CA . ARG A 1 100 ? 25.225 3.106 -4.363 1.00 36.88 100 ARG A CA 1
ATOM 775 C C . ARG A 1 100 ? 25.779 4.080 -5.469 1.00 36.88 100 ARG A C 1
ATOM 777 O O . ARG A 1 100 ? 26.892 3.824 -5.910 1.00 36.88 100 ARG A O 1
ATOM 784 N N . LYS A 1 101 ? 25.118 5.233 -5.771 1.00 36.72 101 LYS A N 1
ATOM 785 C CA . LYS A 1 101 ? 25.490 6.401 -6.667 1.00 36.72 101 LYS A CA 1
ATOM 786 C C . LYS A 1 101 ? 25.362 6.275 -8.224 1.00 36.72 101 LYS A C 1
ATOM 788 O O . LYS A 1 101 ? 26.169 5.565 -8.798 1.00 36.72 101 LYS A O 1
ATOM 793 N N . GLY A 1 102 ? 24.529 6.967 -9.041 1.00 34.44 102 GLY A N 1
ATOM 794 C CA . GLY A 1 102 ? 23.558 8.075 -8.870 1.00 34.44 102 GLY A CA 1
ATOM 795 C C . GLY A 1 102 ? 22.851 8.606 -10.152 1.00 34.44 102 GLY A C 1
ATOM 796 O O . GLY A 1 102 ? 23.278 8.269 -11.240 1.00 34.44 102 GLY A O 1
ATOM 797 N N . GLN A 1 103 ? 21.857 9.506 -10.000 1.00 45.19 103 GLN A N 1
ATOM 798 C CA . GLN A 1 103 ? 21.053 10.335 -10.964 1.00 45.19 103 GLN A CA 1
ATOM 799 C C . GLN A 1 103 ? 20.554 9.803 -12.344 1.00 45.19 103 GLN A C 1
ATOM 801 O O . GLN A 1 103 ? 21.094 8.896 -12.968 1.00 45.19 103 GLN A O 1
ATOM 806 N N . GLU A 1 104 ? 19.456 10.403 -12.821 1.00 53.41 104 GLU A N 1
ATOM 807 C CA . GLU A 1 104 ? 18.481 9.788 -13.744 1.00 53.41 104 GLU A CA 1
ATOM 808 C C . GLU A 1 104 ? 18.638 10.052 -15.256 1.00 53.41 104 GLU A C 1
ATOM 810 O O . GLU A 1 104 ? 19.327 10.978 -15.682 1.00 53.41 104 GLU A O 1
ATOM 815 N N . CYS A 1 105 ? 17.939 9.229 -16.056 1.00 45.59 105 CYS A N 1
ATOM 816 C CA . CYS A 1 105 ? 17.795 9.199 -17.524 1.00 45.59 105 CYS A CA 1
ATOM 817 C C . CYS A 1 105 ? 19.084 9.406 -18.335 1.00 45.59 105 CYS A C 1
ATOM 819 O O . CYS A 1 105 ? 19.568 8.456 -18.945 1.00 45.59 105 CYS A O 1
ATOM 821 N N . ARG A 1 106 ? 19.664 10.614 -18.338 1.00 47.62 106 ARG A N 1
ATOM 822 C CA . ARG A 1 106 ? 20.988 10.875 -18.923 1.00 47.62 106 ARG A CA 1
ATOM 823 C C . ARG A 1 106 ? 22.117 10.253 -18.099 1.00 47.62 106 ARG A C 1
ATOM 825 O O . ARG A 1 106 ? 22.995 9.636 -18.694 1.00 47.62 106 ARG A O 1
ATOM 832 N N . LYS A 1 107 ? 22.083 10.307 -16.757 1.00 57.47 107 LYS A N 1
ATOM 833 C CA . LYS A 1 107 ? 23.090 9.595 -15.939 1.00 57.47 107 LYS A CA 1
ATOM 834 C C . LYS A 1 107 ? 22.776 8.094 -15.811 1.00 57.47 107 LYS A C 1
ATOM 836 O O . LYS A 1 107 ? 23.716 7.312 -15.883 1.00 57.47 107 LYS A O 1
ATOM 841 N N . LEU A 1 108 ? 21.504 7.667 -15.867 1.00 57.72 108 LEU A N 1
ATOM 842 C CA . LEU A 1 108 ? 21.139 6.265 -16.163 1.00 57.72 108 LEU A CA 1
ATOM 843 C C . LEU A 1 108 ? 21.814 5.785 -17.461 1.00 57.72 108 LEU A C 1
ATOM 845 O O . LEU A 1 108 ? 22.496 4.765 -17.461 1.00 57.72 108 LEU A O 1
ATOM 849 N N . ALA A 1 109 ? 21.660 6.536 -18.558 1.00 54.66 109 ALA A N 1
ATOM 850 C CA . ALA A 1 109 ? 22.287 6.235 -19.842 1.00 54.66 109 ALA A CA 1
ATOM 851 C C . ALA A 1 109 ? 23.822 6.205 -19.740 1.00 54.66 109 ALA A C 1
ATOM 853 O O . ALA A 1 109 ? 24.432 5.249 -20.212 1.00 54.66 109 ALA A O 1
ATOM 854 N N . LYS A 1 110 ? 24.442 7.188 -19.074 1.00 63.72 110 LYS A N 1
ATOM 855 C CA . LYS A 1 110 ? 25.892 7.253 -18.813 1.00 63.72 110 LYS A CA 1
ATOM 856 C C . LYS A 1 110 ? 26.398 5.996 -18.092 1.00 63.72 110 LYS A C 1
ATOM 858 O O . LYS A 1 110 ? 27.289 5.321 -18.600 1.00 63.72 110 LYS A O 1
ATOM 863 N N . LEU A 1 111 ? 25.769 5.620 -16.975 1.00 65.06 111 LEU A N 1
ATOM 864 C CA . LEU A 1 111 ? 26.140 4.457 -16.155 1.00 65.06 111 LEU A CA 1
ATOM 865 C C . LEU A 1 111 ? 26.046 3.127 -16.920 1.00 65.06 111 LEU A C 1
ATOM 867 O O . LEU A 1 111 ? 26.860 2.228 -16.713 1.00 65.06 111 LEU A O 1
ATOM 871 N N . VAL A 1 112 ? 25.101 3.001 -17.858 1.00 69.94 112 VAL A N 1
ATOM 872 C CA . VAL A 1 112 ? 24.956 1.780 -18.671 1.00 69.94 112 VAL A CA 1
ATOM 873 C C . VAL A 1 112 ? 25.720 1.800 -20.005 1.00 69.94 112 VAL A C 1
ATOM 875 O O . VAL A 1 112 ? 25.693 0.795 -20.722 1.00 69.94 112 VAL A O 1
ATOM 878 N N . GLY A 1 113 ? 26.444 2.885 -20.313 1.00 66.19 113 GLY A N 1
ATOM 879 C CA . GLY A 1 113 ? 27.285 3.030 -21.511 1.00 66.19 113 GLY A CA 1
ATOM 880 C C . GLY A 1 113 ? 26.569 3.564 -22.760 1.00 66.19 113 GLY A C 1
ATOM 881 O O . GLY A 1 113 ? 27.029 3.334 -23.873 1.00 66.19 113 GLY A O 1
ATOM 882 N N . CYS A 1 114 ? 25.436 4.245 -22.586 1.00 64.69 114 CYS A N 1
ATOM 883 C CA . CYS A 1 114 ? 24.635 4.860 -23.648 1.00 64.69 114 CYS A CA 1
ATOM 884 C C . CYS A 1 114 ? 24.934 6.349 -23.892 1.00 64.69 114 CYS A C 1
ATOM 886 O O . CYS A 1 114 ? 24.338 6.930 -24.795 1.00 64.69 114 CYS A O 1
ATOM 888 N N . TYR A 1 115 ? 25.801 6.978 -23.094 1.00 59.19 115 TYR A N 1
ATOM 889 C CA . TYR A 1 115 ? 26.163 8.388 -23.249 1.00 59.19 115 TYR A CA 1
ATOM 890 C C . TYR A 1 115 ? 27.568 8.658 -22.699 1.00 59.19 115 TYR A C 1
ATOM 892 O O . TYR A 1 115 ? 27.876 8.246 -21.581 1.00 59.19 115 TYR A O 1
ATOM 900 N N . ASN A 1 116 ? 28.388 9.375 -23.471 1.00 49.88 116 ASN A N 1
ATOM 901 C CA . ASN A 1 116 ? 29.655 9.953 -23.030 1.00 49.88 116 ASN A CA 1
ATOM 902 C C . ASN A 1 116 ? 29.533 11.474 -23.107 1.00 49.88 116 ASN A C 1
ATOM 904 O O . ASN A 1 116 ? 29.030 12.011 -24.087 1.00 49.88 116 ASN A O 1
ATOM 908 N N . GLU A 1 117 ? 30.026 12.146 -22.077 1.00 51.03 117 GLU A N 1
ATOM 909 C CA . GLU A 1 117 ? 29.910 13.587 -21.891 1.00 51.03 117 GLU A CA 1
ATOM 910 C C . GLU A 1 117 ? 31.329 14.102 -21.654 1.00 51.03 117 GLU A C 1
ATOM 912 O O . GLU A 1 117 ? 31.915 13.831 -20.603 1.00 51.03 117 GLU A O 1
ATOM 917 N N . THR A 1 118 ? 31.915 14.765 -22.651 1.00 43.81 118 THR A N 1
ATOM 918 C CA . THR A 1 118 ? 33.092 15.615 -22.432 1.00 43.81 118 THR A CA 1
ATOM 919 C C . THR A 1 118 ? 32.667 16.797 -21.574 1.00 43.81 118 THR A C 1
ATOM 921 O O . THR A 1 118 ? 31.604 17.369 -21.810 1.00 43.81 118 THR A O 1
ATOM 924 N N . GLU A 1 119 ? 33.473 17.151 -20.576 1.00 38.88 119 GLU A N 1
ATOM 925 C CA . GLU A 1 119 ? 33.129 18.196 -19.611 1.00 38.88 119 GLU A CA 1
ATOM 926 C C . GLU A 1 119 ? 32.884 19.538 -20.316 1.00 38.88 119 GLU A C 1
ATOM 928 O O . GLU A 1 119 ? 33.798 20.132 -20.889 1.00 38.88 119 GLU A O 1
ATOM 933 N N . ILE A 1 120 ? 31.642 20.030 -20.260 1.00 33.94 120 ILE A N 1
ATOM 934 C CA . ILE A 1 120 ? 31.334 21.411 -20.631 1.00 33.94 120 ILE A CA 1
ATOM 935 C C . ILE A 1 120 ? 31.870 22.292 -19.504 1.00 33.94 120 ILE A C 1
ATOM 937 O O . ILE A 1 120 ? 31.247 22.424 -18.447 1.00 33.94 120 ILE A O 1
ATOM 941 N N . ASN A 1 121 ? 33.047 22.870 -19.732 1.00 30.36 121 ASN A N 1
ATOM 942 C CA . ASN A 1 121 ? 33.606 23.901 -18.868 1.00 30.36 121 ASN A CA 1
ATOM 943 C C . ASN A 1 121 ? 32.618 25.074 -18.790 1.00 30.36 121 ASN A C 1
ATOM 945 O O . ASN A 1 121 ? 32.197 25.603 -19.815 1.00 30.36 121 ASN A O 1
ATOM 949 N N . PHE A 1 122 ? 32.264 25.500 -17.577 1.00 32.53 122 PHE A N 1
ATOM 950 C CA . PHE A 1 122 ? 31.330 26.613 -17.350 1.00 32.53 122 PHE A CA 1
ATOM 951 C C . PHE A 1 122 ? 32.008 28.001 -17.369 1.00 32.53 122 PHE A C 1
ATOM 953 O O . PHE A 1 122 ? 31.475 28.972 -16.835 1.00 32.53 122 PHE A O 1
ATOM 960 N N . GLU A 1 123 ? 33.165 28.103 -18.027 1.00 34.00 123 GLU A N 1
ATOM 961 C CA . GLU A 1 123 ? 33.859 29.350 -18.359 1.00 34.00 123 GLU A CA 1
ATOM 962 C C . GLU A 1 123 ? 34.113 29.418 -19.875 1.00 34.00 123 GLU A C 1
ATOM 964 O O . GLU A 1 123 ? 34.227 28.388 -20.534 1.00 34.00 123 GLU A O 1
ATOM 969 N N . TYR A 1 124 ? 34.230 30.643 -20.404 1.00 29.22 124 TYR A N 1
ATOM 970 C CA . TYR A 1 124 ? 34.298 31.008 -21.832 1.00 29.22 124 TYR A CA 1
ATOM 971 C C . TYR A 1 124 ? 32.995 30.896 -22.643 1.00 29.22 124 TYR A C 1
ATOM 973 O O . TYR A 1 124 ? 32.842 30.083 -23.551 1.00 29.22 124 TYR A O 1
ATOM 981 N N . LEU A 1 125 ? 32.130 31.893 -22.438 1.00 33.03 125 LEU A N 1
ATOM 982 C CA . LEU A 1 125 ? 31.550 32.612 -23.575 1.00 33.03 125 LEU A CA 1
ATOM 983 C C . LEU A 1 125 ? 32.402 33.857 -23.869 1.00 33.03 125 LEU A C 1
ATOM 985 O O . LEU A 1 125 ? 32.062 34.938 -23.398 1.00 33.03 125 LEU A O 1
ATOM 989 N N . ASP A 1 126 ? 33.481 33.714 -24.649 1.00 31.17 126 ASP A N 1
ATOM 990 C CA . ASP A 1 126 ? 33.961 34.832 -25.474 1.00 31.17 126 ASP A CA 1
ATOM 991 C C . ASP A 1 126 ? 34.743 34.392 -26.734 1.00 31.17 126 ASP A C 1
ATOM 993 O O . ASP A 1 126 ? 35.635 33.553 -26.678 1.00 31.17 126 ASP A O 1
ATOM 997 N N . ASN A 1 127 ? 34.363 35.000 -27.861 1.00 30.47 127 ASN A N 1
ATOM 998 C CA . ASN A 1 127 ? 35.063 35.207 -29.139 1.00 30.47 127 ASN A CA 1
ATOM 999 C C . ASN A 1 127 ? 35.888 34.106 -29.880 1.00 30.47 127 ASN A C 1
ATOM 1001 O O . ASN A 1 127 ? 37.029 33.787 -29.568 1.00 30.47 127 ASN A O 1
ATOM 1005 N N . SER A 1 128 ? 35.356 33.794 -31.076 1.00 28.56 128 SER A N 1
ATOM 1006 C CA . SER A 1 128 ? 36.027 33.618 -32.388 1.00 28.56 128 SER A CA 1
ATOM 1007 C C . SER A 1 128 ? 36.733 32.307 -32.814 1.00 28.56 128 SER A C 1
ATOM 1009 O O . SER A 1 128 ? 37.866 32.032 -32.450 1.00 28.56 128 SER A O 1
ATOM 1011 N N . ALA A 1 129 ? 36.099 31.678 -33.816 1.00 34.19 129 ALA A N 1
ATOM 1012 C CA . ALA A 1 129 ? 36.635 31.266 -35.130 1.00 34.19 129 ALA A CA 1
ATOM 1013 C C . ALA A 1 129 ? 37.650 30.100 -35.298 1.00 34.19 129 ALA A C 1
ATOM 1015 O O . ALA A 1 129 ? 38.751 30.092 -34.768 1.00 34.19 129 ALA A O 1
ATOM 1016 N N . ASN A 1 130 ? 37.305 29.239 -36.270 1.00 31.48 130 ASN A N 1
ATOM 1017 C CA . ASN A 1 130 ? 38.163 28.380 -37.105 1.00 31.48 130 ASN A CA 1
ATOM 1018 C C . ASN A 1 130 ? 38.999 27.256 -36.455 1.00 31.48 130 ASN A C 1
ATOM 1020 O O . ASN A 1 130 ? 40.155 27.446 -36.088 1.00 31.48 130 ASN A O 1
ATOM 1024 N N . SER A 1 131 ? 38.524 26.014 -36.599 1.00 30.58 131 SER A N 1
ATOM 1025 C CA . SER A 1 131 ? 39.291 24.952 -37.288 1.00 30.58 131 SER A CA 1
ATOM 1026 C C . SER A 1 131 ? 38.359 23.826 -37.782 1.00 30.58 131 SER A C 1
ATOM 1028 O O . SER A 1 131 ? 37.156 23.873 -37.541 1.00 30.58 131 SER A O 1
ATOM 1030 N N . THR A 1 132 ? 38.892 22.906 -38.593 1.00 32.62 132 THR A N 1
ATOM 1031 C CA . THR A 1 132 ? 38.149 21.949 -39.441 1.00 32.62 132 THR A CA 1
ATOM 1032 C C . THR A 1 132 ? 37.765 20.635 -38.757 1.00 32.62 132 THR A C 1
ATOM 1034 O O . THR A 1 132 ? 38.412 20.219 -37.801 1.00 32.62 132 THR A O 1
ATOM 1037 N N . ASP A 1 133 ? 36.777 19.947 -39.337 1.00 36.94 133 ASP A N 1
ATOM 1038 C CA . ASP A 1 133 ? 36.207 18.671 -38.887 1.00 36.94 133 ASP A CA 1
ATOM 1039 C C . ASP A 1 133 ? 37.218 17.587 -38.465 1.00 36.94 133 ASP A C 1
ATOM 1041 O O . ASP A 1 133 ? 38.123 17.215 -39.219 1.00 36.94 133 ASP A O 1
ATOM 1045 N N . GLN A 1 134 ? 36.931 16.943 -37.329 1.00 32.62 134 GLN A N 1
ATOM 1046 C CA . GLN A 1 134 ? 37.007 15.484 -37.222 1.00 32.62 134 GLN A CA 1
ATOM 1047 C C . GLN A 1 134 ? 35.708 14.947 -36.609 1.00 32.62 134 GLN A C 1
ATOM 1049 O O . GLN A 1 134 ? 35.157 15.527 -35.677 1.00 32.62 134 GLN A O 1
ATOM 1054 N N . ASP A 1 135 ? 35.213 13.854 -37.188 1.00 35.97 135 ASP A N 1
ATOM 1055 C CA . ASP A 1 135 ? 33.845 13.360 -37.023 1.00 35.97 135 ASP A CA 1
ATOM 1056 C C . ASP A 1 135 ? 33.582 12.747 -35.635 1.00 35.97 135 ASP A C 1
ATOM 1058 O O . ASP A 1 135 ? 34.024 11.637 -35.331 1.00 35.97 135 ASP A O 1
ATOM 1062 N N . TYR A 1 136 ? 32.837 13.484 -34.808 1.00 32.03 136 TYR A N 1
ATOM 1063 C CA . TYR A 1 136 ? 32.261 13.024 -33.542 1.00 32.03 136 TYR A CA 1
ATOM 1064 C C . TYR A 1 136 ? 30.833 13.564 -33.378 1.00 32.03 136 TYR A C 1
ATOM 1066 O O . TYR A 1 136 ? 30.547 14.338 -32.465 1.00 32.03 136 TYR A O 1
ATOM 1074 N N . THR A 1 137 ? 29.910 13.166 -34.261 1.00 38.47 137 THR A N 1
ATOM 1075 C CA . THR A 1 137 ? 28.487 13.502 -34.079 1.00 38.47 137 THR A CA 1
ATOM 1076 C C . THR A 1 137 ? 27.938 12.922 -32.772 1.00 38.47 137 THR A C 1
ATOM 1078 O O . THR A 1 137 ? 27.947 11.705 -32.560 1.00 38.47 137 THR A O 1
ATOM 1081 N N . SER A 1 138 ? 27.429 13.794 -31.907 1.00 42.53 138 SER A N 1
ATOM 1082 C CA . SER A 1 138 ? 26.777 13.458 -30.645 1.00 42.53 138 SER A CA 1
ATOM 1083 C C . SER A 1 138 ? 25.414 12.785 -30.858 1.00 42.53 138 SER A C 1
ATOM 1085 O O . SER A 1 138 ? 24.633 13.151 -31.737 1.00 42.53 138 SER A O 1
ATOM 1087 N N . PHE A 1 139 ? 25.078 11.811 -30.004 1.00 44.09 139 PHE A N 1
ATOM 1088 C CA . PHE A 1 139 ? 23.702 11.319 -29.881 1.00 44.09 139 PHE A CA 1
ATOM 1089 C C . PHE A 1 139 ? 22.928 12.227 -28.919 1.00 44.09 139 PHE A C 1
ATOM 1091 O O . PHE A 1 139 ? 22.903 12.000 -27.711 1.00 44.09 139 PHE A O 1
ATOM 1098 N N . GLU A 1 140 ? 22.328 13.278 -29.475 1.00 53.31 140 GLU A N 1
ATOM 1099 C CA . GLU A 1 140 ? 21.739 14.398 -28.726 1.00 53.31 140 GLU A CA 1
ATOM 1100 C C . GLU A 1 140 ? 20.202 14.368 -28.602 1.00 53.31 140 GLU A C 1
ATOM 1102 O O . GLU A 1 140 ? 19.600 15.329 -28.128 1.00 53.31 140 GLU A O 1
ATOM 1107 N N . SER A 1 141 ? 19.543 13.263 -28.980 1.00 62.41 141 SER A N 1
ATOM 1108 C CA . SER A 1 141 ? 18.082 13.123 -28.872 1.00 62.41 141 SER A CA 1
ATOM 1109 C C . SER A 1 141 ? 17.632 12.085 -27.833 1.00 62.41 141 SER A C 1
ATOM 1111 O O . SER A 1 141 ? 18.229 11.014 -27.679 1.00 62.41 141 SER A O 1
ATOM 1113 N N . ASP A 1 142 ? 16.495 12.346 -27.174 1.00 63.38 142 ASP A N 1
ATOM 1114 C CA . ASP A 1 142 ? 15.833 11.373 -26.288 1.00 63.38 142 ASP A CA 1
ATOM 1115 C C . ASP A 1 142 ? 15.471 10.068 -27.025 1.00 63.38 142 ASP A C 1
ATOM 1117 O O . ASP A 1 142 ? 15.424 8.992 -26.425 1.00 63.38 142 ASP A O 1
ATOM 1121 N N . ILE A 1 143 ? 15.250 10.134 -28.345 1.00 70.94 143 ILE A N 1
ATOM 1122 C CA . ILE A 1 143 ? 14.973 8.963 -29.184 1.00 70.94 143 ILE A CA 1
ATOM 1123 C C . ILE A 1 143 ? 16.182 8.019 -29.183 1.00 70.94 143 ILE A C 1
ATOM 1125 O O . ILE A 1 143 ? 16.002 6.805 -29.061 1.00 70.94 143 ILE A O 1
ATOM 1129 N N . ASP A 1 144 ? 17.401 8.555 -29.250 1.00 71.56 144 ASP A N 1
ATOM 1130 C CA . AS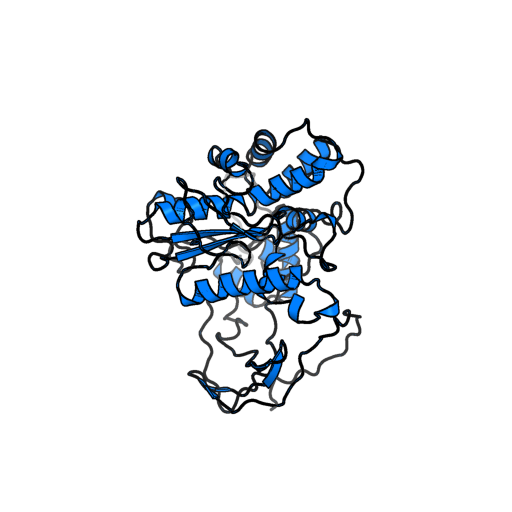P A 1 144 ? 18.639 7.773 -29.294 1.00 71.56 144 ASP A CA 1
ATOM 1131 C C . ASP A 1 144 ? 19.005 7.198 -27.927 1.00 71.56 144 ASP A C 1
ATOM 1133 O O . ASP A 1 144 ? 19.292 6.000 -27.825 1.00 71.56 144 ASP A O 1
ATOM 1137 N N . VAL A 1 145 ? 18.849 7.994 -26.864 1.00 71.44 145 VAL A N 1
ATOM 1138 C CA . VAL A 1 145 ? 18.927 7.529 -25.468 1.00 71.44 145 VAL A CA 1
ATOM 1139 C C . VAL A 1 145 ? 17.989 6.335 -25.259 1.00 71.44 145 VAL A C 1
ATOM 1141 O O . VAL A 1 145 ? 18.421 5.257 -24.839 1.00 71.44 145 VAL A O 1
ATOM 1144 N N . MET A 1 146 ? 16.717 6.461 -25.652 1.00 78.44 146 MET A N 1
ATOM 1145 C CA . MET A 1 146 ? 15.738 5.376 -25.543 1.00 78.44 146 MET A CA 1
ATOM 1146 C C . MET A 1 146 ? 16.043 4.196 -26.479 1.00 78.44 146 MET A C 1
ATOM 1148 O O . MET A 1 146 ? 15.761 3.046 -26.135 1.00 78.44 146 MET A O 1
ATOM 1152 N N . ASN A 1 147 ? 16.631 4.430 -27.654 1.00 80.94 147 ASN A N 1
ATOM 1153 C CA . ASN A 1 147 ? 17.070 3.375 -28.571 1.00 80.94 147 ASN A CA 1
ATOM 1154 C C . ASN A 1 147 ? 18.312 2.625 -28.074 1.00 80.94 147 ASN A C 1
ATOM 1156 O O . ASN A 1 147 ? 18.499 1.468 -28.458 1.00 80.94 147 ASN A O 1
ATOM 1160 N N . CYS A 1 148 ? 19.133 3.228 -27.217 1.00 82.50 148 CYS A N 1
ATOM 1161 C CA . CYS A 1 148 ? 20.208 2.536 -26.520 1.00 82.50 148 CYS A CA 1
ATOM 1162 C C . CYS A 1 148 ? 19.680 1.780 -25.289 1.00 82.50 148 CYS A C 1
ATOM 1164 O O . CYS A 1 148 ? 19.853 0.562 -25.211 1.00 82.50 148 CYS A O 1
ATOM 1166 N N . LEU A 1 149 ? 18.917 2.434 -24.400 1.00 83.38 149 LEU A N 1
ATOM 1167 C CA . LEU A 1 149 ? 18.341 1.819 -23.190 1.00 83.38 149 LEU A CA 1
ATOM 1168 C C . LEU A 1 149 ? 17.499 0.562 -23.480 1.00 83.38 149 LEU A C 1
ATOM 1170 O O . LEU A 1 149 ? 17.480 -0.369 -22.674 1.00 83.38 149 LEU A O 1
ATOM 1174 N N . LYS A 1 150 ? 16.837 0.474 -24.646 1.00 87.00 150 LYS A N 1
ATOM 1175 C CA . LYS A 1 150 ? 16.143 -0.753 -25.093 1.00 87.00 150 LYS A CA 1
ATOM 1176 C C . LYS A 1 150 ? 17.067 -1.975 -25.163 1.00 87.00 150 LYS A C 1
ATOM 1178 O O . LYS A 1 150 ? 16.635 -3.065 -24.788 1.00 87.00 150 LYS A O 1
ATOM 1183 N N . ARG A 1 151 ? 18.311 -1.786 -25.624 1.00 87.12 151 ARG A N 1
ATOM 1184 C CA . ARG A 1 151 ? 19.317 -2.830 -25.908 1.00 87.12 151 ARG A CA 1
ATOM 1185 C C . ARG A 1 151 ? 20.165 -3.220 -24.689 1.00 87.12 151 ARG A C 1
ATOM 1187 O O . ARG A 1 151 ? 20.774 -4.284 -24.695 1.00 87.12 151 ARG A O 1
ATOM 1194 N N . VAL A 1 152 ? 20.202 -2.376 -23.660 1.00 88.19 152 VAL A N 1
ATOM 1195 C CA . VAL A 1 152 ? 20.959 -2.587 -22.414 1.00 88.19 152 VAL A CA 1
ATOM 1196 C C . VAL A 1 152 ? 20.378 -3.749 -21.599 1.00 88.19 152 VAL A C 1
ATOM 1198 O O . VAL A 1 152 ? 19.162 -3.827 -21.414 1.00 88.19 152 VAL A O 1
ATOM 1201 N N . ASP A 1 153 ? 21.223 -4.633 -21.058 1.00 84.94 153 ASP A N 1
ATOM 1202 C CA . ASP A 1 153 ? 20.764 -5.709 -20.165 1.00 84.94 153 ASP A CA 1
ATOM 1203 C C . ASP A 1 153 ? 20.059 -5.140 -18.921 1.00 84.94 153 ASP A C 1
ATOM 1205 O O . ASP A 1 153 ? 20.521 -4.181 -18.302 1.00 84.94 153 ASP A O 1
ATOM 1209 N N . THR A 1 154 ? 18.922 -5.724 -18.539 1.00 83.06 154 THR A N 1
ATOM 1210 C CA . THR A 1 154 ? 18.089 -5.191 -17.453 1.00 83.06 154 THR A CA 1
ATOM 1211 C C . THR A 1 154 ? 18.804 -5.160 -16.099 1.00 83.06 154 THR A C 1
ATOM 1213 O O . THR A 1 154 ? 18.458 -4.313 -15.282 1.00 83.06 154 THR A O 1
ATOM 1216 N N . LYS A 1 155 ? 19.828 -5.996 -15.860 1.00 80.19 155 LYS A N 1
ATOM 1217 C CA . LYS A 1 155 ? 20.643 -5.920 -14.635 1.00 80.19 155 LYS A CA 1
ATOM 1218 C C . LYS A 1 155 ? 21.402 -4.603 -14.527 1.00 80.19 155 LYS A C 1
ATOM 1220 O O . LYS A 1 155 ? 21.323 -3.978 -13.480 1.00 80.19 155 LYS A O 1
ATOM 1225 N N . LYS A 1 156 ? 22.016 -4.128 -15.617 1.00 82.12 156 LYS A N 1
ATOM 1226 C CA . LYS A 1 156 ? 22.717 -2.832 -15.633 1.00 82.12 156 LYS A CA 1
ATOM 1227 C C . LYS A 1 156 ? 21.786 -1.668 -15.297 1.00 82.12 156 LYS A C 1
ATOM 1229 O O . LYS A 1 156 ? 22.186 -0.731 -14.621 1.00 82.12 156 LYS A O 1
ATOM 1234 N N . ILE A 1 157 ? 20.534 -1.741 -15.751 1.00 83.12 157 ILE A N 1
ATOM 1235 C CA . ILE A 1 157 ? 19.513 -0.731 -15.440 1.00 83.12 157 ILE A CA 1
ATOM 1236 C C . ILE A 1 157 ? 19.045 -0.827 -13.978 1.00 83.12 157 ILE A C 1
ATOM 1238 O O . ILE A 1 157 ? 18.827 0.210 -13.370 1.00 83.12 157 ILE A O 1
ATOM 1242 N N . ILE A 1 158 ? 18.967 -2.025 -13.383 1.00 78.31 158 ILE A N 1
ATOM 1243 C CA . ILE A 1 158 ? 18.737 -2.198 -11.932 1.00 78.31 158 ILE A CA 1
ATOM 1244 C C . ILE A 1 158 ? 19.918 -1.672 -11.103 1.00 78.31 158 ILE A C 1
ATOM 1246 O O . ILE A 1 158 ? 19.725 -1.069 -10.051 1.00 78.31 158 ILE A O 1
ATOM 1250 N N . GLU A 1 159 ? 21.146 -1.951 -11.534 1.00 77.88 159 GLU A N 1
ATOM 1251 C CA . GLU A 1 159 ? 22.375 -1.516 -10.865 1.00 77.88 159 GLU A CA 1
ATOM 1252 C C . GLU A 1 159 ? 22.422 0.019 -10.838 1.00 77.88 159 GLU A C 1
ATOM 1254 O O . GLU A 1 159 ? 22.445 0.599 -9.751 1.00 77.88 159 GLU A O 1
ATOM 1259 N N . ALA A 1 160 ? 22.230 0.656 -11.998 1.00 78.38 160 ALA A N 1
ATOM 1260 C CA . ALA A 1 160 ? 22.084 2.103 -12.125 1.00 78.38 160 ALA A CA 1
ATOM 1261 C C . ALA A 1 160 ? 20.863 2.676 -11.355 1.00 78.38 160 ALA A C 1
ATOM 1263 O O . ALA A 1 160 ? 20.959 3.755 -10.779 1.00 78.38 160 ALA A O 1
ATOM 1264 N N . GLU A 1 161 ? 19.728 1.967 -11.269 1.00 76.62 161 GLU A N 1
ATOM 1265 C CA . GLU A 1 161 ? 18.551 2.379 -10.474 1.00 76.62 161 GLU A CA 1
ATOM 1266 C C . GLU A 1 161 ? 18.862 2.470 -8.968 1.00 76.62 161 GLU A C 1
ATOM 1268 O O . GLU A 1 161 ? 18.500 3.449 -8.313 1.00 76.62 161 GLU A O 1
ATOM 1273 N N . LYS A 1 162 ? 19.555 1.478 -8.390 1.00 70.69 162 LYS A N 1
ATOM 1274 C CA . LYS A 1 162 ? 19.994 1.560 -6.980 1.00 70.69 162 LYS A CA 1
ATOM 1275 C C . LYS A 1 162 ? 20.953 2.711 -6.764 1.00 70.69 162 LYS A C 1
ATOM 1277 O O . LYS A 1 162 ? 20.910 3.399 -5.746 1.00 70.69 162 LYS A O 1
ATOM 1282 N N . GLU A 1 163 ? 21.854 2.850 -7.722 1.00 69.81 163 GLU A N 1
ATOM 1283 C CA . GLU A 1 163 ? 22.844 3.894 -7.775 1.00 69.81 163 GLU A CA 1
ATOM 1284 C C . GLU A 1 163 ? 22.144 5.262 -7.672 1.00 69.81 163 GLU A C 1
ATOM 1286 O O . GLU A 1 163 ? 22.416 6.014 -6.732 1.00 69.81 163 GLU A O 1
ATOM 1291 N N . ILE A 1 164 ? 21.146 5.510 -8.529 1.00 70.56 164 ILE A N 1
ATOM 1292 C CA . ILE A 1 164 ? 20.263 6.687 -8.558 1.00 70.56 164 ILE A CA 1
ATOM 1293 C C . ILE A 1 164 ? 19.675 7.055 -7.200 1.00 70.56 164 ILE A C 1
ATOM 1295 O O . ILE A 1 164 ? 19.901 8.176 -6.733 1.00 70.56 164 ILE A O 1
ATOM 1299 N N . VAL A 1 165 ? 18.968 6.116 -6.561 1.00 67.12 165 VAL A N 1
ATOM 1300 C CA . VAL A 1 165 ? 18.286 6.325 -5.269 1.00 67.12 165 VAL A CA 1
ATOM 1301 C C . VAL A 1 165 ? 19.237 6.913 -4.218 1.00 67.12 165 VAL A C 1
ATOM 1303 O O . VAL A 1 165 ? 18.829 7.744 -3.406 1.00 67.12 165 VAL A O 1
ATOM 1306 N N . LEU A 1 166 ? 20.511 6.511 -4.256 1.00 64.12 166 LEU A N 1
ATOM 1307 C CA . LEU A 1 166 ? 21.464 6.722 -3.172 1.00 64.12 166 LEU A CA 1
ATOM 1308 C C . LEU A 1 166 ? 22.410 7.930 -3.329 1.00 64.12 166 LEU A C 1
ATOM 1310 O O . LEU A 1 166 ? 22.922 8.381 -2.308 1.00 64.12 166 LEU A O 1
ATOM 1314 N N . ASP A 1 167 ? 22.628 8.484 -4.531 1.00 62.09 167 ASP A N 1
ATOM 1315 C CA . ASP A 1 167 ? 23.231 9.839 -4.654 1.00 62.09 167 ASP A CA 1
ATOM 1316 C C . ASP A 1 167 ? 22.182 10.921 -4.386 1.00 62.09 167 ASP A C 1
ATOM 1318 O O . ASP A 1 167 ? 22.457 11.902 -3.703 1.00 62.09 167 ASP A O 1
ATOM 1322 N N . GLU A 1 168 ? 20.974 10.758 -4.938 1.00 59.16 168 GLU A N 1
ATOM 1323 C CA . GLU A 1 168 ? 19.917 11.776 -4.841 1.00 59.16 168 GLU A CA 1
ATOM 1324 C C . GLU A 1 168 ? 19.177 11.731 -3.498 1.00 59.16 168 GLU A C 1
ATOM 1326 O O . GLU A 1 168 ? 18.288 12.547 -3.264 1.00 59.16 168 GLU A O 1
ATOM 1331 N N . ASN A 1 169 ? 19.538 10.774 -2.632 1.00 57.31 169 ASN A N 1
ATOM 1332 C CA . ASN A 1 169 ? 18.953 10.535 -1.314 1.00 57.31 169 ASN A CA 1
ATOM 1333 C C . ASN A 1 169 ? 17.409 10.485 -1.364 1.00 57.31 169 ASN A C 1
ATOM 1335 O O . ASN A 1 169 ? 16.711 11.041 -0.517 1.00 57.31 169 ASN A O 1
ATOM 1339 N N . ARG A 1 170 ? 16.879 9.852 -2.419 1.00 60.00 170 ARG A N 1
ATOM 1340 C CA . ARG A 1 170 ? 15.443 9.753 -2.709 1.00 60.00 170 ARG A CA 1
ATOM 1341 C C . ARG A 1 170 ? 14.842 8.498 -2.094 1.00 60.00 170 ARG A C 1
ATOM 1343 O O . ARG A 1 170 ? 15.533 7.527 -1.813 1.00 60.00 170 ARG A O 1
ATOM 1350 N N . PHE A 1 171 ? 13.517 8.487 -1.971 1.00 63.47 171 PHE A N 1
ATOM 1351 C CA . PHE A 1 171 ? 12.782 7.283 -1.584 1.00 63.47 171 PHE A CA 1
ATOM 1352 C C . PHE A 1 171 ? 12.651 6.264 -2.737 1.00 63.47 171 PHE A C 1
ATOM 1354 O O . PHE A 1 171 ? 12.714 5.061 -2.505 1.00 63.47 171 PHE A O 1
ATOM 1361 N N . MET A 1 172 ? 12.508 6.733 -3.984 1.00 69.38 172 MET A N 1
ATOM 1362 C CA . MET A 1 172 ? 12.466 5.911 -5.204 1.00 69.38 172 MET A CA 1
ATOM 1363 C C . MET A 1 172 ? 13.079 6.663 -6.397 1.00 69.38 172 MET A C 1
ATOM 1365 O O . MET A 1 172 ? 13.055 7.894 -6.435 1.00 69.38 172 MET A O 1
ATOM 1369 N N . ALA A 1 173 ? 13.600 5.915 -7.376 1.00 69.19 173 ALA A N 1
ATOM 1370 C CA . ALA A 1 173 ? 14.125 6.435 -8.643 1.00 69.19 173 ALA A CA 1
ATOM 1371 C C . ALA A 1 173 ? 12.993 6.744 -9.642 1.00 69.19 173 ALA A C 1
ATOM 1373 O O . ALA A 1 173 ? 12.791 7.890 -10.051 1.00 69.19 173 ALA A O 1
ATOM 1374 N N . PHE A 1 174 ? 12.193 5.722 -9.966 1.00 74.56 174 PHE A N 1
ATOM 1375 C CA . PHE A 1 174 ? 11.064 5.821 -10.886 1.00 74.56 174 PHE A CA 1
ATOM 1376 C C . PHE A 1 174 ? 9.738 5.933 -10.129 1.00 74.56 174 PHE A C 1
ATOM 1378 O O . PHE A 1 174 ? 9.270 4.979 -9.511 1.00 74.56 174 PHE A O 1
ATOM 1385 N N . LEU A 1 175 ? 9.110 7.104 -10.224 1.00 71.88 175 LEU A N 1
ATOM 1386 C CA . LEU A 1 175 ? 7.759 7.379 -9.736 1.00 71.88 175 LEU A CA 1
ATOM 1387 C C . LEU A 1 175 ? 6.846 7.794 -10.902 1.00 71.88 175 LEU A C 1
ATOM 1389 O O . LEU A 1 175 ? 7.356 8.274 -11.923 1.00 71.88 175 LEU A O 1
ATOM 1393 N N . PRO A 1 176 ? 5.511 7.653 -10.769 1.00 71.12 176 PRO A N 1
ATOM 1394 C CA . PRO A 1 176 ? 4.564 8.266 -11.695 1.00 71.12 176 PRO A CA 1
ATOM 1395 C C . PRO A 1 176 ? 4.838 9.767 -11.826 1.00 71.12 176 PRO A C 1
ATOM 1397 O O . PRO A 1 176 ? 5.017 10.458 -10.824 1.00 71.12 176 PRO A O 1
ATOM 1400 N N . ARG A 1 177 ? 4.872 10.271 -13.061 1.00 67.56 177 ARG A N 1
ATOM 1401 C CA . ARG A 1 177 ? 5.047 11.698 -13.359 1.00 67.56 177 ARG A CA 1
ATOM 1402 C C . ARG A 1 177 ? 3.786 12.228 -14.022 1.00 67.56 177 ARG A C 1
ATOM 1404 O O . ARG A 1 177 ? 3.137 11.505 -14.771 1.00 67.56 177 ARG A O 1
ATOM 1411 N N . ILE A 1 178 ? 3.479 13.492 -13.764 1.00 65.81 178 ILE A N 1
ATOM 1412 C CA . ILE A 1 178 ? 2.471 14.237 -14.518 1.00 65.81 178 ILE A CA 1
ATOM 1413 C C . ILE A 1 178 ? 3.105 14.577 -15.867 1.00 65.81 178 ILE A C 1
ATOM 1415 O O . ILE A 1 178 ? 4.211 15.119 -15.898 1.00 65.81 178 ILE A O 1
ATOM 1419 N N . ILE A 1 179 ? 2.445 14.221 -16.966 1.00 63.12 179 ILE A N 1
ATOM 1420 C CA . ILE A 1 179 ? 2.931 14.477 -18.327 1.00 63.12 179 ILE A CA 1
ATOM 1421 C C . ILE A 1 179 ? 1.768 15.058 -19.123 1.00 63.12 179 ILE A C 1
ATOM 1423 O O . ILE A 1 179 ? 0.699 14.449 -19.209 1.00 63.12 179 ILE A O 1
ATOM 1427 N N . GLU A 1 180 ? 1.972 16.238 -19.707 1.00 58.25 180 GLU A N 1
ATOM 1428 C CA . GLU A 1 180 ? 0.956 16.870 -20.542 1.00 58.25 180 GLU A CA 1
ATOM 1429 C C . GLU A 1 180 ? 0.597 15.955 -21.720 1.00 58.25 180 GLU A C 1
ATOM 1431 O O . GLU A 1 180 ? 1.460 15.528 -22.487 1.00 58.25 180 GLU A O 1
ATOM 1436 N N . ASN A 1 181 ? -0.700 15.680 -21.867 1.00 59.12 181 ASN A N 1
ATOM 1437 C CA . ASN A 1 181 ? -1.281 14.780 -22.867 1.00 59.12 181 ASN A CA 1
ATOM 1438 C C . ASN A 1 181 ? -1.017 13.264 -22.680 1.00 59.12 181 ASN A C 1
ATOM 1440 O O . ASN A 1 181 ? -1.383 12.501 -23.574 1.00 59.12 181 ASN A O 1
ATOM 1444 N N . ASP A 1 182 ? -0.482 12.787 -21.541 1.00 62.75 182 ASP A N 1
ATOM 1445 C CA . ASP A 1 182 ? -0.520 11.345 -21.216 1.00 62.75 182 ASP A CA 1
ATOM 1446 C C . ASP A 1 182 ? -1.808 10.940 -20.473 1.00 62.75 182 ASP A C 1
ATOM 1448 O O . ASP A 1 182 ? -2.273 11.576 -19.530 1.00 62.75 182 ASP A O 1
ATOM 1452 N N . SER A 1 183 ? -2.335 9.796 -20.892 1.00 57.91 183 SER A N 1
ATOM 1453 C CA . SER A 1 183 ? -3.498 9.064 -20.394 1.00 57.91 183 SER A CA 1
ATOM 1454 C C . SER A 1 183 ? -3.489 8.663 -18.910 1.00 57.91 183 SER A C 1
ATOM 1456 O O . SER A 1 183 ? -4.553 8.349 -18.379 1.00 57.91 183 SER A O 1
ATOM 1458 N N . ILE A 1 184 ? -2.327 8.618 -18.246 1.00 60.44 184 ILE A N 1
ATOM 1459 C CA . ILE A 1 184 ? -2.189 8.033 -16.896 1.00 60.44 184 ILE A CA 1
ATOM 1460 C C . ILE A 1 184 ? -2.263 9.093 -15.786 1.00 60.44 184 ILE A C 1
ATOM 1462 O O . ILE A 1 184 ? -2.857 8.840 -14.738 1.00 60.44 184 ILE A O 1
ATOM 1466 N N . ALA A 1 185 ? -1.673 10.272 -15.998 1.00 56.97 185 ALA A N 1
ATOM 1467 C CA . ALA A 1 185 ? -1.579 11.333 -14.994 1.00 56.97 185 ALA A CA 1
ATOM 1468 C C . ALA A 1 185 ? -1.611 12.723 -15.656 1.00 56.97 185 ALA A C 1
ATOM 1470 O O . ALA A 1 185 ? -0.607 13.427 -15.724 1.00 56.97 185 ALA A O 1
ATOM 1471 N N . VAL A 1 186 ? -2.794 13.120 -16.136 1.00 54.50 186 VAL A N 1
ATOM 1472 C CA . VAL A 1 186 ? -3.022 14.389 -16.860 1.00 54.50 186 VAL A CA 1
ATOM 1473 C C . VAL A 1 186 ? -2.773 15.630 -15.981 1.00 54.50 186 VAL A C 1
ATOM 1475 O O . VAL A 1 186 ? -2.497 16.709 -16.498 1.00 54.50 186 VAL A O 1
ATOM 1478 N N . LYS A 1 187 ? -2.909 15.512 -14.652 1.00 63.62 187 LYS A N 1
ATOM 1479 C CA . LYS A 1 187 ? -2.814 16.627 -13.691 1.00 63.62 187 LYS A CA 1
ATOM 1480 C C . LYS A 1 187 ? -2.185 16.191 -12.369 1.00 63.62 187 LYS A C 1
ATOM 1482 O O . LYS A 1 187 ? -2.301 15.031 -11.979 1.00 63.62 187 LYS A O 1
ATOM 1487 N N . ASN A 1 188 ? -1.603 17.150 -11.647 1.00 65.75 188 ASN A N 1
ATOM 1488 C CA . ASN A 1 188 ? -1.241 16.998 -10.237 1.00 65.75 188 ASN A CA 1
ATOM 1489 C C . ASN A 1 188 ? -2.492 16.658 -9.402 1.00 65.75 188 ASN A C 1
ATOM 1491 O O . ASN A 1 188 ? -3.460 17.419 -9.485 1.00 65.75 188 ASN A O 1
ATOM 1495 N N . PRO A 1 189 ? -2.496 15.586 -8.582 1.00 65.81 189 PRO A N 1
ATOM 1496 C CA . PRO A 1 189 ? -3.616 15.269 -7.701 1.00 65.81 189 PRO A CA 1
ATOM 1497 C C . PRO A 1 189 ? -4.070 16.448 -6.838 1.00 65.81 189 PRO A C 1
ATOM 1499 O O . PRO A 1 189 ? -5.253 16.784 -6.839 1.00 65.81 189 PRO A O 1
ATOM 1502 N N . ASN A 1 190 ? -3.132 17.145 -6.191 1.00 66.94 190 ASN A N 1
ATOM 1503 C CA . ASN A 1 190 ? -3.448 18.256 -5.292 1.00 66.94 190 ASN A CA 1
ATOM 1504 C C . ASN A 1 190 ? -4.132 19.419 -6.031 1.00 66.94 190 ASN A C 1
ATOM 1506 O O . ASN A 1 190 ? -5.066 20.026 -5.507 1.00 66.94 190 ASN A O 1
ATOM 1510 N N . ASP A 1 191 ? -3.716 19.712 -7.264 1.00 65.31 191 ASP A N 1
ATOM 1511 C CA . ASP A 1 191 ? -4.312 20.791 -8.059 1.00 65.31 191 ASP A CA 1
ATOM 1512 C C . ASP A 1 191 ? -5.597 20.349 -8.766 1.00 65.31 191 ASP A C 1
ATOM 1514 O O . ASP A 1 191 ? -6.463 21.177 -9.038 1.00 65.31 191 ASP A O 1
ATOM 1518 N N . ALA A 1 192 ? -5.773 19.051 -9.025 1.00 61.53 192 ALA A N 1
ATOM 1519 C CA . ALA A 1 192 ? -7.031 18.513 -9.521 1.00 61.53 192 ALA A CA 1
ATOM 1520 C C . ALA A 1 192 ? -8.139 18.592 -8.457 1.00 61.53 192 ALA A C 1
ATOM 1522 O O . ALA A 1 192 ? -9.253 18.982 -8.806 1.00 61.53 192 ALA A O 1
ATOM 1523 N N . TYR A 1 193 ? -7.826 18.328 -7.179 1.00 61.03 193 TYR A N 1
ATOM 1524 C CA . TYR A 1 193 ? -8.753 18.556 -6.063 1.00 61.03 193 TYR A CA 1
ATOM 1525 C C . TYR A 1 193 ? -9.080 20.043 -5.875 1.00 61.03 193 TYR A C 1
ATOM 1527 O O . TYR A 1 193 ? -10.257 20.400 -5.844 1.00 61.03 193 TYR A O 1
ATOM 1535 N N . LYS A 1 194 ? -8.066 20.924 -5.827 1.00 63.81 194 LYS A N 1
ATOM 1536 C CA . LYS A 1 194 ? -8.269 22.383 -5.680 1.00 63.81 194 LYS A CA 1
ATOM 1537 C C . LYS A 1 194 ? -9.118 22.984 -6.804 1.00 63.81 194 LYS A C 1
ATOM 1539 O O . LYS A 1 194 ? -10.014 23.774 -6.533 1.00 63.81 194 LYS A O 1
ATOM 1544 N N . ASN A 1 195 ? -8.855 22.599 -8.054 1.00 60.91 195 ASN A N 1
ATOM 1545 C CA . ASN A 1 195 ? -9.521 23.150 -9.240 1.00 60.91 195 ASN A CA 1
ATOM 1546 C C . ASN A 1 195 ? -10.759 22.345 -9.680 1.00 60.91 195 ASN A C 1
ATOM 1548 O O . ASN A 1 195 ? -11.125 22.391 -10.853 1.00 60.91 195 ASN A O 1
ATOM 1552 N N . GLN A 1 196 ? -11.360 21.568 -8.770 1.00 57.19 196 GLN A N 1
ATOM 1553 C CA . GLN A 1 196 ? -12.579 20.779 -8.994 1.00 57.19 196 GLN A CA 1
ATOM 1554 C C . GLN A 1 196 ? -12.594 19.967 -10.301 1.00 57.19 196 GLN A C 1
ATOM 1556 O O . GLN A 1 196 ? -13.577 19.972 -11.036 1.00 57.19 196 GLN A O 1
ATOM 1561 N N . SER A 1 197 ? -11.497 19.266 -10.608 1.00 56.25 197 SER A N 1
ATOM 1562 C CA . SER A 1 197 ? -11.352 18.550 -11.880 1.00 56.25 197 SER A CA 1
ATOM 1563 C C . SER A 1 197 ? -11.077 17.052 -11.735 1.00 56.25 197 SER A C 1
ATOM 1565 O O . SER A 1 197 ? -10.718 16.549 -10.672 1.00 56.25 197 SER A O 1
ATOM 1567 N N . ASN A 1 198 ? -11.302 16.343 -12.838 1.00 53.78 198 ASN A N 1
ATOM 1568 C CA . ASN A 1 198 ? -11.929 15.022 -12.860 1.00 53.78 198 ASN A CA 1
ATOM 1569 C C . ASN A 1 198 ? -11.010 13.845 -12.479 1.00 53.78 198 ASN A C 1
ATOM 1571 O O . ASN A 1 198 ? -10.801 12.920 -13.265 1.00 53.78 198 ASN A O 1
ATOM 1575 N N . ILE A 1 199 ? -10.500 13.816 -11.245 1.00 58.47 199 ILE A N 1
ATOM 1576 C CA . ILE A 1 199 ? -9.994 12.571 -10.653 1.00 58.47 199 ILE A CA 1
ATOM 1577 C C . ILE A 1 199 ? -11.195 11.693 -10.296 1.00 58.47 199 ILE A C 1
ATOM 1579 O O . ILE A 1 199 ? -11.846 11.877 -9.267 1.00 58.47 199 ILE A O 1
ATOM 1583 N N . GLY A 1 200 ? -11.491 10.747 -11.191 1.00 65.81 200 GLY A N 1
ATOM 1584 C CA . GLY A 1 200 ? -12.455 9.670 -10.987 1.00 65.81 200 GLY A CA 1
ATOM 1585 C C . GLY A 1 200 ? -13.898 10.130 -10.770 1.00 65.81 200 GLY A C 1
ATOM 1586 O O . GLY A 1 200 ? -14.476 9.801 -9.738 1.00 65.81 200 GLY A O 1
ATOM 1587 N N . GLU A 1 201 ? -14.505 10.851 -11.718 1.00 67.06 201 GLU A N 1
ATOM 1588 C CA . GLU A 1 201 ? -15.951 11.182 -11.694 1.00 67.06 201 GLU A CA 1
ATOM 1589 C C . GLU A 1 201 ? -16.839 9.947 -11.457 1.00 67.06 201 GLU A C 1
ATOM 1591 O O . GLU A 1 201 ? -17.823 10.008 -10.717 1.00 67.06 201 GLU A O 1
ATOM 1596 N N . GLU A 1 202 ? -16.452 8.814 -12.053 1.00 77.44 202 GLU A N 1
ATOM 1597 C CA . GLU A 1 202 ? -17.112 7.509 -11.920 1.00 77.44 202 GLU A CA 1
ATOM 1598 C C . GLU A 1 202 ? -16.952 6.883 -10.519 1.00 77.44 202 GLU A C 1
ATOM 1600 O O . GLU A 1 202 ? -17.709 5.986 -10.146 1.00 77.44 202 GLU A O 1
ATOM 1605 N N . ILE A 1 203 ? -15.986 7.343 -9.714 1.00 86.12 203 ILE A N 1
ATOM 1606 C CA . ILE A 1 203 ? -15.730 6.825 -8.366 1.00 86.12 203 ILE A CA 1
ATOM 1607 C C . ILE A 1 203 ? -16.678 7.521 -7.382 1.00 86.12 203 ILE A C 1
ATOM 1609 O O . ILE A 1 203 ? -16.447 8.659 -6.968 1.00 86.12 203 ILE A O 1
ATOM 1613 N N . LYS A 1 204 ? -17.747 6.815 -6.988 1.00 89.69 204 LYS A N 1
ATOM 1614 C CA . LYS A 1 204 ? -18.729 7.285 -5.992 1.00 89.69 204 LYS A CA 1
ATOM 1615 C C . LYS A 1 204 ? -18.513 6.736 -4.577 1.00 89.69 204 LYS A C 1
ATOM 1617 O O . LYS A 1 204 ? -18.974 7.351 -3.617 1.00 89.69 204 LYS A O 1
ATOM 1622 N N . GLU A 1 205 ? -17.783 5.635 -4.404 1.00 94.19 205 GLU A N 1
ATOM 1623 C CA . GLU A 1 205 ? -17.474 5.063 -3.086 1.00 94.19 205 GLU A CA 1
ATOM 1624 C C . GLU A 1 205 ? -16.001 4.650 -2.949 1.00 94.19 205 GLU A C 1
ATOM 1626 O O . GLU A 1 205 ? -15.445 4.007 -3.839 1.00 94.19 205 GLU A O 1
ATOM 1631 N N . VAL A 1 206 ? -15.388 4.959 -1.798 1.00 95.25 206 VAL A N 1
ATOM 1632 C CA . VAL A 1 206 ? -14.031 4.517 -1.427 1.00 95.25 206 VAL A CA 1
ATOM 1633 C C . VAL A 1 206 ? -14.000 3.919 -0.018 1.00 95.25 206 VAL A C 1
ATOM 1635 O O . VAL A 1 206 ? -14.631 4.429 0.910 1.00 95.25 206 VAL A O 1
ATOM 1638 N N . LEU A 1 207 ? -13.226 2.845 0.145 1.00 97.12 207 LEU A N 1
ATOM 1639 C CA . LEU A 1 207 ? -12.844 2.279 1.437 1.00 97.12 207 LEU A CA 1
ATOM 1640 C C . LEU A 1 207 ? -11.351 2.544 1.640 1.00 97.12 207 LEU A C 1
ATOM 1642 O O . LEU A 1 207 ? -10.528 2.114 0.835 1.00 97.12 207 LEU A O 1
ATOM 1646 N N . LEU A 1 208 ? -11.032 3.263 2.708 1.00 95.88 208 LEU A N 1
ATOM 1647 C CA . LEU A 1 208 ? -9.703 3.739 3.065 1.00 95.88 208 LEU A CA 1
ATOM 1648 C C . LEU A 1 208 ? -9.296 3.166 4.421 1.00 95.88 208 LEU A C 1
ATOM 1650 O O . LEU A 1 208 ? -10.144 2.872 5.270 1.00 95.88 208 LEU A O 1
ATOM 1654 N N . GLY A 1 209 ? -7.994 3.069 4.653 1.00 95.19 209 GLY A N 1
ATOM 1655 C CA . GLY A 1 209 ? -7.473 2.762 5.972 1.00 95.19 209 GLY A CA 1
ATOM 1656 C C . GLY A 1 209 ? -5.961 2.871 6.058 1.00 95.19 209 GLY A C 1
ATOM 1657 O O . GLY A 1 209 ? -5.277 3.028 5.050 1.00 95.19 209 GLY A O 1
ATOM 1658 N N . VAL A 1 210 ? -5.476 2.805 7.294 1.00 95.62 210 VAL A N 1
ATOM 1659 C CA . VAL A 1 210 ? -4.056 2.843 7.678 1.00 95.62 210 VAL A CA 1
ATOM 1660 C C . VAL A 1 210 ? -3.830 1.825 8.801 1.00 95.62 210 VAL A C 1
ATOM 1662 O O . VAL A 1 210 ? -4.777 1.491 9.522 1.00 95.62 210 VAL A O 1
ATOM 1665 N N . VAL A 1 211 ? -2.609 1.327 8.985 1.00 94.25 211 VAL A N 1
ATOM 1666 C CA . VAL A 1 211 ? -2.218 0.537 10.169 1.00 94.25 211 VAL A CA 1
ATOM 1667 C C . VAL A 1 211 ? -1.677 1.443 11.280 1.00 94.25 211 VAL A C 1
ATOM 1669 O O . VAL A 1 211 ? -1.419 2.631 11.065 1.00 94.25 211 VAL A O 1
ATOM 1672 N N . GLU A 1 212 ? -1.516 0.927 12.502 1.00 93.06 212 GLU A N 1
ATOM 1673 C CA . GLU A 1 212 ? -1.133 1.785 13.629 1.00 93.06 212 GLU A CA 1
ATOM 1674 C C . GLU A 1 212 ? 0.310 2.334 13.549 1.00 93.06 212 GLU A C 1
ATOM 1676 O O . GLU A 1 212 ? 0.514 3.503 13.884 1.00 93.06 212 GLU A O 1
ATOM 1681 N N . ASP A 1 213 ? 1.274 1.561 13.030 1.00 94.25 213 ASP A N 1
ATOM 1682 C CA . ASP A 1 213 ? 2.718 1.871 13.050 1.00 94.25 213 ASP A CA 1
ATOM 1683 C C . ASP A 1 213 ? 3.367 1.952 11.647 1.00 94.25 213 ASP A C 1
ATOM 1685 O O . ASP A 1 213 ? 4.413 1.355 11.388 1.00 94.25 213 ASP A O 1
ATOM 1689 N N . GLU A 1 214 ? 2.770 2.704 10.714 1.00 93.88 214 GLU A N 1
ATOM 1690 C CA . GLU A 1 214 ? 3.240 2.797 9.314 1.00 93.88 214 GLU A CA 1
ATOM 1691 C C . GLU A 1 214 ? 4.762 3.024 9.166 1.00 93.88 214 GLU A C 1
ATOM 1693 O O . GLU A 1 214 ? 5.424 2.344 8.382 1.00 93.88 214 GLU A O 1
ATOM 1698 N N . GLY A 1 215 ? 5.341 3.955 9.937 1.00 93.44 215 GLY A N 1
ATOM 1699 C CA . GLY A 1 215 ? 6.696 4.476 9.713 1.00 93.44 215 GLY A CA 1
ATOM 1700 C C . GLY A 1 215 ? 7.854 3.494 9.923 1.00 93.44 215 GLY A C 1
ATOM 1701 O O . GLY A 1 215 ? 8.939 3.738 9.395 1.00 93.44 215 GLY A O 1
ATOM 1702 N N . GLY A 1 216 ? 7.658 2.388 10.652 1.00 91.75 216 GLY A N 1
ATOM 1703 C CA . GLY A 1 216 ? 8.750 1.468 11.011 1.00 91.75 216 GLY A CA 1
ATOM 1704 C C . GLY A 1 216 ? 9.423 0.817 9.797 1.00 91.75 216 GLY A C 1
ATOM 1705 O O . GLY A 1 216 ? 10.651 0.776 9.708 1.00 91.75 216 GLY A O 1
ATOM 1706 N N . MET A 1 217 ? 8.623 0.404 8.809 1.00 87.62 217 MET A N 1
ATOM 1707 C CA . MET A 1 217 ? 9.126 -0.200 7.571 1.00 87.62 217 MET A CA 1
ATOM 1708 C C . MET A 1 217 ? 9.902 0.805 6.706 1.00 87.62 217 MET A C 1
ATOM 1710 O O . MET A 1 217 ? 10.927 0.452 6.126 1.00 87.62 217 MET A O 1
ATOM 1714 N N . PHE A 1 218 ? 9.462 2.066 6.652 1.00 87.69 218 PHE A N 1
ATOM 1715 C CA . PHE A 1 218 ? 10.165 3.130 5.926 1.00 87.69 218 PHE A CA 1
ATOM 1716 C C . PHE A 1 218 ? 11.508 3.459 6.592 1.00 87.69 218 PHE A C 1
ATOM 1718 O O . PHE A 1 218 ? 12.524 3.560 5.909 1.00 87.69 218 PHE A O 1
ATOM 1725 N N . LEU A 1 219 ? 11.536 3.543 7.926 1.00 88.31 219 LEU A N 1
ATOM 1726 C CA . LEU A 1 219 ? 12.750 3.791 8.707 1.00 88.31 219 LEU A CA 1
ATOM 1727 C C . LEU A 1 219 ? 13.806 2.686 8.494 1.00 88.31 219 LEU A C 1
ATOM 1729 O O . LEU A 1 219 ? 14.971 2.991 8.238 1.00 88.31 219 LEU A O 1
ATOM 1733 N N . ASN A 1 220 ? 13.384 1.417 8.509 1.00 85.88 220 ASN A N 1
ATOM 1734 C CA . ASN A 1 220 ? 14.220 0.264 8.153 1.00 85.88 220 ASN A CA 1
ATOM 1735 C C . ASN A 1 220 ? 14.679 0.288 6.684 1.00 85.88 220 ASN A C 1
ATOM 1737 O O . ASN A 1 220 ? 15.841 0.010 6.410 1.00 85.88 220 ASN A O 1
ATOM 1741 N N . SER A 1 221 ? 13.804 0.654 5.743 1.00 79.69 221 SER A N 1
ATOM 1742 C CA . SER A 1 221 ? 14.138 0.680 4.309 1.00 79.69 221 SER A CA 1
ATOM 1743 C C . SER A 1 221 ? 15.165 1.762 3.955 1.00 79.69 221 SER A C 1
ATOM 1745 O O . SER A 1 221 ? 16.025 1.535 3.108 1.00 79.69 221 SER A O 1
ATOM 1747 N N . ILE A 1 222 ? 15.088 2.931 4.603 1.00 79.62 222 ILE A N 1
ATOM 1748 C CA . ILE A 1 222 ? 15.964 4.084 4.334 1.00 79.62 222 ILE A CA 1
ATOM 1749 C C . ILE A 1 222 ? 17.284 3.979 5.120 1.00 79.62 222 ILE A C 1
ATOM 1751 O O . ILE A 1 222 ? 18.335 4.365 4.613 1.00 79.62 222 ILE A O 1
ATOM 1755 N N . MET A 1 223 ? 17.265 3.438 6.346 1.00 81.69 223 MET A N 1
ATOM 1756 C CA . MET A 1 223 ? 18.453 3.322 7.209 1.00 81.69 223 MET A CA 1
ATOM 1757 C C . MET A 1 223 ? 18.667 1.894 7.762 1.00 81.69 223 MET A C 1
ATOM 1759 O O . MET A 1 223 ? 18.795 1.720 8.978 1.00 81.69 223 MET A O 1
ATOM 1763 N N . PRO A 1 224 ? 18.789 0.858 6.904 1.00 78.19 224 PRO A N 1
ATOM 1764 C CA . PRO A 1 224 ? 18.842 -0.550 7.329 1.00 78.19 224 PRO A CA 1
ATOM 1765 C C . PRO A 1 224 ? 20.071 -0.917 8.176 1.00 78.19 224 PRO A C 1
ATOM 1767 O O . PRO A 1 224 ? 20.054 -1.926 8.873 1.00 78.19 224 PRO A O 1
ATOM 1770 N N . LEU A 1 225 ? 21.139 -0.109 8.133 1.00 76.44 225 LEU A N 1
ATOM 1771 C CA . LEU A 1 225 ? 22.340 -0.288 8.963 1.00 76.44 225 LEU A CA 1
ATOM 1772 C C . LEU A 1 225 ? 22.177 0.237 10.402 1.00 76.44 225 LEU A C 1
ATOM 1774 O O . LEU A 1 225 ? 22.991 -0.092 11.259 1.00 76.44 225 LEU A O 1
ATOM 1778 N N . VAL A 1 226 ? 21.156 1.061 10.659 1.00 82.94 226 VAL A N 1
ATOM 1779 C CA . VAL A 1 226 ? 20.836 1.629 11.984 1.00 82.94 226 VAL A CA 1
ATOM 1780 C C . VAL A 1 226 ? 19.574 0.979 12.558 1.00 82.94 226 VAL A C 1
ATOM 1782 O O . VAL A 1 226 ? 19.494 0.709 13.752 1.00 82.94 226 VAL A O 1
ATOM 1785 N N . PHE A 1 227 ? 18.604 0.703 11.687 1.00 85.12 227 PHE A N 1
ATOM 1786 C CA . PHE A 1 227 ? 17.289 0.157 12.001 1.00 85.12 227 PHE A CA 1
ATOM 1787 C C . PHE A 1 227 ? 17.112 -1.192 11.300 1.00 85.12 227 PHE A C 1
ATOM 1789 O O . PHE A 1 227 ? 16.393 -1.299 10.308 1.00 85.12 227 PHE A O 1
ATOM 1796 N N . GLY A 1 228 ? 17.821 -2.211 11.787 1.00 80.50 228 GLY A N 1
ATOM 1797 C CA . GLY A 1 228 ? 17.752 -3.589 11.290 1.00 80.50 228 GLY A CA 1
ATOM 1798 C C . GLY A 1 228 ? 16.737 -4.426 12.075 1.00 80.50 228 GLY A C 1
ATOM 1799 O O . GLY A 1 2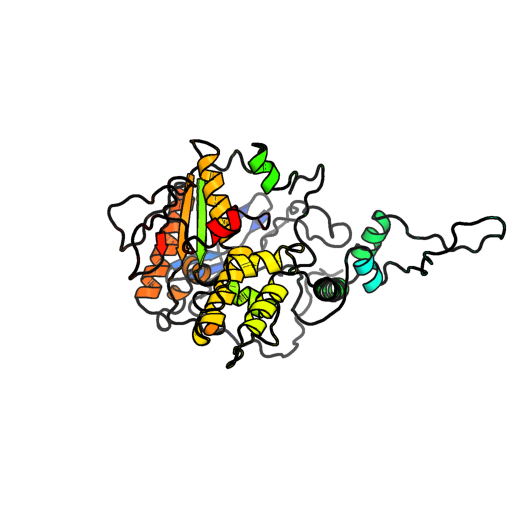28 ? 15.646 -3.961 12.404 1.00 80.50 228 GLY A O 1
ATOM 1800 N N . ASP A 1 229 ? 17.118 -5.651 12.445 1.00 81.00 229 ASP A N 1
ATOM 1801 C CA . ASP A 1 229 ? 16.346 -6.484 13.386 1.00 81.00 229 ASP A CA 1
ATOM 1802 C C . ASP A 1 229 ? 16.248 -5.852 14.789 1.00 81.00 229 ASP A C 1
ATOM 1804 O O . ASP A 1 229 ? 15.302 -6.100 15.541 1.00 81.00 229 ASP A O 1
ATOM 1808 N N . THR A 1 230 ? 17.214 -4.995 15.127 1.00 84.06 230 THR A N 1
ATOM 1809 C CA . THR A 1 230 ? 17.311 -4.230 16.373 1.00 84.06 230 THR A CA 1
ATOM 1810 C C . THR A 1 230 ? 17.338 -2.721 16.109 1.00 84.06 230 THR A C 1
ATOM 1812 O O . THR A 1 230 ? 17.455 -2.264 14.970 1.00 84.06 230 THR A O 1
ATOM 1815 N N . VAL A 1 231 ? 17.212 -1.945 17.189 1.00 89.44 231 VAL A N 1
ATOM 1816 C CA . VAL A 1 231 ? 17.228 -0.474 17.203 1.00 89.44 231 VAL A CA 1
ATOM 1817 C C . VAL A 1 231 ? 18.347 0.054 18.114 1.00 89.44 231 VAL A C 1
ATOM 1819 O O . VAL A 1 231 ? 18.769 -0.672 19.026 1.00 89.44 231 VAL A O 1
ATOM 1822 N N . PRO A 1 232 ? 18.801 1.311 17.936 1.00 88.25 232 PRO A N 1
ATOM 1823 C CA . PRO A 1 232 ? 19.726 1.958 18.865 1.00 88.25 232 PRO A CA 1
ATOM 1824 C C . PRO A 1 232 ? 19.129 2.033 20.279 1.00 88.25 232 PRO A C 1
ATOM 1826 O O . PRO A 1 232 ? 18.035 2.559 20.462 1.00 88.25 232 PRO A O 1
ATOM 1829 N N . GLN A 1 233 ? 19.851 1.512 21.277 1.00 84.06 233 GLN A N 1
ATOM 1830 C CA . GLN A 1 233 ? 19.372 1.448 22.669 1.00 84.06 233 GLN A CA 1
ATOM 1831 C C . GLN A 1 233 ? 19.367 2.825 23.352 1.00 84.06 233 GLN A C 1
ATOM 1833 O O . GLN A 1 233 ? 18.397 3.187 24.007 1.00 84.06 233 GLN A O 1
ATOM 1838 N N . ASN A 1 234 ? 20.430 3.612 23.155 1.00 87.38 234 ASN A N 1
ATOM 1839 C CA . ASN A 1 234 ? 20.656 4.880 23.858 1.00 87.38 234 ASN A CA 1
ATOM 1840 C C . ASN A 1 234 ? 20.435 6.093 22.935 1.00 87.38 234 ASN A C 1
ATOM 1842 O O . ASN A 1 234 ? 21.233 7.025 22.930 1.00 87.38 234 ASN A O 1
ATOM 1846 N N . MET A 1 235 ? 19.381 6.061 22.117 1.00 92.75 235 MET A N 1
ATOM 1847 C CA . MET A 1 235 ? 19.057 7.123 21.156 1.00 92.75 235 MET A CA 1
ATOM 1848 C C . MET A 1 235 ? 18.817 8.467 21.860 1.00 92.75 235 MET A C 1
ATOM 1850 O O . MET A 1 235 ? 18.019 8.529 22.796 1.00 92.75 235 MET A O 1
ATOM 1854 N N . THR A 1 236 ? 19.478 9.539 21.427 1.00 94.94 236 THR A N 1
ATOM 1855 C CA . THR A 1 236 ? 19.242 10.894 21.951 1.00 94.94 236 THR A CA 1
ATOM 1856 C C . THR A 1 236 ? 18.100 11.606 21.215 1.00 94.94 236 THR A C 1
ATOM 1858 O O . THR A 1 236 ? 17.627 11.163 20.166 1.00 94.94 236 THR A O 1
ATOM 1861 N N . VAL A 1 237 ? 17.666 12.752 21.749 1.00 95.62 237 VAL A N 1
ATOM 1862 C CA . VAL A 1 237 ? 16.724 13.658 21.069 1.00 95.62 237 VAL A CA 1
ATOM 1863 C C . VAL A 1 237 ? 17.271 14.126 19.714 1.00 95.62 237 VAL A C 1
ATOM 1865 O O . VAL A 1 237 ? 16.522 14.176 18.740 1.00 95.62 237 VAL A O 1
ATOM 1868 N N . ASP A 1 238 ? 18.570 14.413 19.612 1.00 95.50 238 ASP A N 1
ATOM 1869 C CA . ASP A 1 238 ? 19.159 14.906 18.364 1.00 95.50 238 ASP A CA 1
ATOM 1870 C C . ASP A 1 238 ? 19.430 13.778 17.354 1.00 95.50 238 ASP A C 1
ATOM 1872 O O . ASP A 1 238 ? 19.259 13.994 16.152 1.00 95.50 238 ASP A O 1
ATOM 1876 N N . ASP A 1 239 ? 19.700 12.546 17.812 1.00 95.00 239 ASP A N 1
ATOM 1877 C CA . ASP A 1 239 ? 19.638 11.353 16.951 1.00 95.00 239 ASP A CA 1
ATOM 1878 C C . ASP A 1 239 ? 18.236 11.191 16.349 1.00 95.00 239 ASP A C 1
ATOM 1880 O O . ASP A 1 239 ? 18.090 10.998 15.143 1.00 95.00 239 ASP A O 1
ATOM 1884 N N . ALA A 1 240 ? 17.188 11.321 17.169 1.00 95.69 240 ALA A N 1
ATOM 1885 C CA . ALA A 1 240 ? 15.804 11.196 16.723 1.00 95.69 240 ALA A CA 1
ATOM 1886 C C . ALA A 1 240 ? 15.431 12.255 15.667 1.00 95.69 240 ALA A C 1
ATOM 1888 O O . ALA A 1 240 ? 14.861 11.911 14.625 1.00 95.69 240 ALA A O 1
ATOM 1889 N N . LYS A 1 241 ? 15.822 13.521 15.879 1.00 96.06 241 LYS A N 1
ATOM 1890 C CA . LYS A 1 241 ? 15.694 14.600 14.881 1.00 96.06 241 LYS A CA 1
ATOM 1891 C C . LYS A 1 241 ? 16.466 14.276 13.598 1.00 96.06 241 LYS A C 1
ATOM 1893 O O . LYS A 1 241 ? 15.913 14.401 12.505 1.00 96.06 241 LYS A O 1
ATOM 1898 N N . MET A 1 242 ? 17.716 13.816 13.710 1.00 94.12 242 MET A N 1
ATOM 1899 C CA . MET A 1 242 ? 18.542 13.422 12.563 1.00 94.12 242 MET A CA 1
ATOM 1900 C C . MET A 1 242 ? 17.893 12.288 11.759 1.00 94.12 242 MET A C 1
ATOM 1902 O O . MET A 1 242 ? 17.852 12.364 10.530 1.00 94.12 242 MET A O 1
ATOM 1906 N N . TYR A 1 243 ? 17.359 11.258 12.420 1.00 93.88 243 TYR A N 1
ATOM 1907 C CA . TYR A 1 243 ? 16.698 10.133 11.758 1.00 93.88 243 TYR A CA 1
ATOM 1908 C C . TYR A 1 243 ? 15.415 10.558 11.033 1.00 93.88 243 TYR A C 1
ATOM 1910 O O . TYR A 1 243 ? 15.199 10.134 9.896 1.00 93.88 243 TYR A O 1
ATOM 1918 N N . ILE A 1 244 ? 14.608 11.446 11.627 1.00 94.00 244 ILE A N 1
ATOM 1919 C CA . ILE A 1 244 ? 13.443 12.046 10.957 1.00 94.00 244 ILE A CA 1
ATOM 1920 C C . ILE A 1 244 ? 13.893 12.846 9.728 1.00 94.00 244 ILE A C 1
ATOM 1922 O O . ILE A 1 244 ? 13.376 12.618 8.634 1.00 94.00 244 ILE A O 1
ATOM 1926 N N . LYS A 1 245 ? 14.902 13.721 9.864 1.00 91.69 245 LYS A N 1
ATOM 1927 C CA . LYS A 1 245 ? 15.413 14.515 8.737 1.00 91.69 245 LYS A CA 1
ATOM 1928 C C . LYS A 1 245 ? 15.955 13.631 7.613 1.00 91.69 245 LYS A C 1
ATOM 1930 O O . LYS A 1 245 ? 15.670 13.897 6.451 1.00 91.69 245 LYS A O 1
ATOM 1935 N N . LYS A 1 246 ? 16.669 12.543 7.932 1.00 86.50 246 LYS A N 1
ATOM 1936 C CA . LYS A 1 246 ? 17.163 11.567 6.943 1.00 86.50 246 LYS A CA 1
ATOM 1937 C C . LYS A 1 246 ? 16.039 10.805 6.237 1.00 86.50 246 LYS A C 1
ATOM 1939 O O . LYS A 1 246 ? 16.118 10.640 5.022 1.00 86.50 246 LYS A O 1
ATOM 1944 N N . ALA A 1 247 ? 14.983 10.413 6.949 1.00 87.94 247 ALA A N 1
ATOM 1945 C CA . ALA A 1 247 ? 13.832 9.712 6.372 1.00 87.94 247 ALA A CA 1
ATOM 1946 C C . ALA A 1 247 ? 12.932 10.587 5.472 1.00 87.94 247 ALA A C 1
ATOM 1948 O O . ALA A 1 247 ? 12.155 10.053 4.679 1.00 87.94 247 ALA A O 1
ATOM 1949 N N . LEU A 1 248 ? 13.029 11.916 5.586 1.00 87.44 248 LEU A N 1
ATOM 1950 C CA . LEU A 1 248 ? 12.158 12.880 4.901 1.00 87.44 248 LEU A CA 1
ATOM 1951 C C . LEU A 1 248 ? 12.883 13.750 3.865 1.00 87.44 248 LEU A C 1
ATOM 1953 O O . LEU A 1 248 ? 12.352 14.763 3.436 1.00 87.44 248 LEU A O 1
ATOM 1957 N N . THR A 1 249 ? 14.067 13.353 3.404 1.00 82.19 249 THR A N 1
ATOM 1958 C CA . THR A 1 249 ? 14.863 14.115 2.413 1.00 82.19 249 THR A CA 1
ATOM 1959 C C . THR A 1 249 ? 14.279 14.177 0.993 1.00 82.19 249 THR A C 1
ATOM 1961 O O . THR A 1 249 ? 14.817 14.867 0.133 1.00 82.19 249 THR A O 1
ATOM 1964 N N . TRP A 1 250 ? 13.151 13.507 0.752 1.00 77.31 250 TRP A N 1
ATOM 1965 C CA . TRP A 1 250 ? 12.306 13.688 -0.433 1.00 77.31 250 TRP A CA 1
ATOM 1966 C C . TRP A 1 250 ? 11.295 14.845 -0.281 1.00 77.31 250 TRP A C 1
ATOM 1968 O O . TRP A 1 250 ? 10.710 15.268 -1.276 1.00 77.31 250 TRP A O 1
ATOM 1978 N N . VAL A 1 251 ? 11.092 15.359 0.938 1.00 81.00 251 VAL A N 1
ATOM 1979 C CA . VAL A 1 251 ? 10.338 16.588 1.215 1.00 81.00 251 VAL A CA 1
ATOM 1980 C C . VAL A 1 251 ? 11.279 17.780 0.983 1.00 81.00 251 VAL A C 1
ATOM 1982 O O . VAL A 1 251 ? 12.345 17.814 1.601 1.00 81.00 251 VAL A O 1
ATOM 1985 N N . PRO A 1 252 ? 10.928 18.765 0.134 1.00 81.50 252 PRO A N 1
ATOM 1986 C CA . PRO A 1 252 ? 11.770 19.939 -0.101 1.00 81.50 252 PRO A CA 1
ATOM 1987 C C . PRO A 1 252 ? 12.041 20.744 1.177 1.00 81.50 252 PRO A C 1
ATOM 1989 O O . PRO A 1 252 ? 11.147 20.922 2.007 1.00 81.50 252 PRO A O 1
ATOM 1992 N N . ASP A 1 253 ? 13.254 21.282 1.321 1.00 79.75 253 ASP A N 1
ATOM 1993 C CA . ASP A 1 253 ? 13.589 22.201 2.414 1.00 79.75 253 ASP A CA 1
ATOM 1994 C C . ASP A 1 253 ? 12.731 23.486 2.353 1.00 79.75 253 ASP A C 1
ATOM 1996 O O . ASP A 1 253 ? 12.436 23.976 1.260 1.00 79.75 253 ASP A O 1
ATOM 2000 N N . PRO A 1 254 ? 12.317 24.060 3.503 1.00 88.19 254 PRO A N 1
ATOM 2001 C CA . PRO A 1 254 ? 12.659 23.684 4.882 1.00 88.19 254 PRO A CA 1
ATOM 2002 C C . PRO A 1 254 ? 11.717 22.624 5.498 1.00 88.19 254 PRO A C 1
ATOM 2004 O O . PRO A 1 254 ? 11.604 22.520 6.721 1.00 88.19 254 PRO A O 1
ATOM 2007 N N . GLY A 1 255 ? 10.995 21.857 4.674 1.00 87.69 255 GLY A N 1
ATOM 2008 C CA . GLY A 1 255 ? 9.964 20.906 5.093 1.00 87.69 255 GLY A CA 1
ATOM 2009 C C . GLY A 1 255 ? 10.383 19.926 6.198 1.00 87.69 255 GLY A C 1
ATOM 2010 O O . GLY A 1 255 ? 9.656 19.839 7.187 1.00 87.69 255 GLY A O 1
ATOM 2011 N N . PRO A 1 256 ? 11.537 19.233 6.121 1.00 90.19 256 PRO A N 1
ATOM 2012 C CA . PRO A 1 256 ? 11.966 18.302 7.170 1.00 90.19 256 PRO A CA 1
ATOM 2013 C C . PRO A 1 256 ? 12.143 18.952 8.552 1.00 90.19 256 PRO A C 1
ATOM 2015 O O . PRO A 1 256 ? 11.732 18.375 9.560 1.00 90.19 256 PRO A O 1
ATOM 2018 N N . ASP A 1 257 ? 12.690 20.170 8.615 1.00 91.69 257 ASP A N 1
ATOM 2019 C CA . ASP A 1 257 ? 12.855 20.906 9.879 1.00 91.69 257 ASP A CA 1
ATOM 2020 C C . ASP A 1 257 ? 11.512 21.428 10.410 1.00 91.69 257 ASP A C 1
ATOM 2022 O O . ASP A 1 257 ? 11.273 21.441 11.620 1.00 91.69 257 ASP A O 1
ATOM 2026 N N . LEU A 1 258 ? 10.595 21.805 9.512 1.00 90.69 258 LEU A N 1
ATOM 2027 C CA . LEU A 1 258 ? 9.233 22.192 9.873 1.00 90.69 258 LEU A CA 1
ATOM 2028 C C . LEU A 1 258 ? 8.409 20.993 10.382 1.00 90.69 258 LEU A C 1
ATOM 2030 O O . LEU A 1 258 ? 7.678 21.141 11.360 1.00 90.69 258 LEU A O 1
ATOM 2034 N N . VAL A 1 259 ? 8.574 19.797 9.800 1.00 92.06 259 VAL A N 1
ATOM 2035 C CA . VAL A 1 259 ? 7.986 18.545 10.316 1.00 92.06 259 VAL A CA 1
ATOM 2036 C C . VAL A 1 259 ? 8.454 18.280 11.744 1.00 92.06 259 VAL A C 1
ATOM 2038 O O . VAL A 1 259 ? 7.620 18.022 12.613 1.00 92.06 259 VAL A O 1
ATOM 2041 N N . ILE A 1 260 ? 9.764 18.372 12.000 1.00 93.44 260 ILE A N 1
ATOM 2042 C CA . ILE A 1 260 ? 10.330 18.203 13.346 1.00 93.44 260 ILE A CA 1
ATOM 2043 C C . ILE A 1 260 ? 9.699 19.228 14.296 1.00 93.44 260 ILE A C 1
ATOM 2045 O O . ILE A 1 260 ? 9.088 18.839 15.287 1.00 93.44 260 ILE A O 1
ATOM 2049 N N . ARG A 1 261 ? 9.732 20.521 13.950 1.00 91.62 261 ARG A N 1
ATOM 2050 C CA . ARG A 1 261 ? 9.186 21.607 14.783 1.00 91.62 261 ARG A CA 1
ATOM 2051 C C . ARG A 1 261 ? 7.690 21.468 15.104 1.00 91.62 261 ARG A C 1
ATOM 2053 O O . ARG A 1 261 ? 7.252 21.944 16.149 1.00 91.62 261 ARG A O 1
ATOM 2060 N N . LEU A 1 262 ? 6.892 20.879 14.211 1.00 89.88 262 LEU A N 1
ATOM 2061 C CA . LEU A 1 262 ? 5.448 20.713 14.407 1.00 89.88 262 LEU A CA 1
ATOM 2062 C C . LEU A 1 262 ? 5.095 19.415 15.144 1.00 89.88 262 LEU A C 1
ATOM 2064 O O . LEU A 1 262 ? 4.211 19.421 16.008 1.00 89.88 262 LEU A O 1
ATOM 2068 N N . LEU A 1 263 ? 5.717 18.294 14.774 1.00 90.62 263 LEU A N 1
ATOM 2069 C CA . LEU A 1 263 ? 5.264 16.952 15.158 1.00 90.62 263 LEU A CA 1
ATOM 2070 C C . LEU A 1 263 ? 6.125 16.283 16.234 1.00 90.62 263 LEU A C 1
ATOM 2072 O O . LEU A 1 263 ? 5.641 15.369 16.904 1.00 90.62 263 LEU A O 1
ATOM 2076 N N . PHE A 1 264 ? 7.369 16.724 16.412 1.00 93.06 264 PHE A N 1
ATOM 2077 C CA . PHE A 1 264 ? 8.271 16.209 17.433 1.00 93.06 264 PHE A CA 1
ATOM 2078 C C . PHE A 1 264 ? 8.137 17.024 18.730 1.00 93.06 264 PHE A C 1
ATOM 2080 O O . PHE A 1 264 ? 7.989 18.242 18.711 1.00 93.06 264 PHE A O 1
ATOM 2087 N N . ASP A 1 265 ? 8.165 16.334 19.866 1.00 93.06 265 ASP A N 1
ATOM 2088 C CA . ASP A 1 265 ? 8.131 16.909 21.213 1.00 93.06 265 ASP A CA 1
ATOM 2089 C C . ASP A 1 265 ? 9.384 16.438 21.946 1.00 93.06 265 ASP A C 1
ATOM 2091 O O . ASP A 1 265 ? 9.509 15.258 22.280 1.00 93.06 265 ASP A O 1
ATOM 2095 N N . GLU A 1 266 ? 10.306 17.374 22.159 1.00 93.56 266 GLU A N 1
ATOM 2096 C CA . GLU A 1 266 ? 11.644 17.142 22.714 1.00 93.56 266 GLU A CA 1
ATOM 2097 C C . GLU A 1 266 ? 11.628 16.765 24.203 1.00 93.56 266 GLU A C 1
ATOM 2099 O O . GLU A 1 266 ? 12.643 16.329 24.739 1.00 93.56 266 GLU A O 1
ATOM 2104 N N . ASN A 1 267 ? 10.474 16.892 24.868 1.00 93.44 267 ASN A N 1
ATOM 2105 C CA . ASN A 1 267 ? 10.295 16.587 26.288 1.00 93.44 267 ASN A CA 1
ATOM 2106 C C . ASN A 1 267 ? 9.868 15.127 26.535 1.00 93.44 267 ASN A C 1
ATOM 2108 O O . ASN A 1 267 ? 9.625 14.743 27.683 1.00 93.44 267 ASN A O 1
ATOM 2112 N N . GLN A 1 268 ? 9.721 14.306 25.486 1.00 87.94 268 GLN A N 1
ATOM 2113 C CA . GLN A 1 268 ? 9.345 12.904 25.658 1.00 87.94 268 GLN A CA 1
ATOM 2114 C C . GLN A 1 268 ? 10.493 12.076 26.268 1.00 87.94 268 GLN A C 1
ATOM 2116 O O . GLN A 1 268 ? 11.631 12.166 25.807 1.00 87.94 268 GLN A O 1
ATOM 2121 N N . PRO A 1 269 ? 10.196 11.212 27.258 1.00 90.81 269 PRO A N 1
ATOM 2122 C CA . PRO A 1 269 ? 11.127 10.206 27.758 1.00 90.81 269 PRO A CA 1
ATOM 2123 C C . PRO A 1 269 ? 11.766 9.345 26.657 1.00 90.81 269 PRO A C 1
ATOM 2125 O O . PRO A 1 269 ? 11.130 9.030 25.644 1.00 90.81 269 PRO A O 1
ATOM 2128 N N . GLN A 1 270 ? 13.019 8.940 26.880 1.00 87.88 270 GLN A N 1
ATOM 2129 C CA . GLN A 1 270 ? 13.875 8.284 25.886 1.00 87.88 270 GLN A CA 1
ATOM 2130 C C . GLN A 1 270 ? 13.235 7.026 25.274 1.00 87.88 270 GLN A C 1
ATOM 2132 O O . GLN A 1 270 ? 13.319 6.803 24.066 1.00 87.88 270 GLN A O 1
ATOM 2137 N N . GLU A 1 271 ? 12.517 6.240 26.079 1.00 89.56 271 GLU A N 1
ATOM 2138 C CA . GLU A 1 271 ? 11.845 5.009 25.657 1.00 89.56 271 GLU A CA 1
ATOM 2139 C C . GLU A 1 271 ? 10.680 5.233 24.674 1.00 89.56 271 GLU A C 1
ATOM 2141 O O . GLU A 1 271 ? 10.206 4.285 24.044 1.00 89.56 271 GLU A O 1
ATOM 2146 N N . LYS A 1 272 ? 10.225 6.481 24.498 1.00 92.88 272 LYS A N 1
ATOM 2147 C CA . LYS A 1 272 ? 9.160 6.851 23.552 1.00 92.88 272 LYS A CA 1
ATOM 2148 C C . LYS A 1 272 ? 9.675 7.402 22.224 1.00 92.88 272 LYS A C 1
ATOM 2150 O O . LYS A 1 272 ? 8.902 7.417 21.263 1.00 92.88 272 LYS A O 1
ATOM 2155 N N . LEU A 1 273 ? 10.945 7.813 22.138 1.00 94.69 273 LEU A N 1
ATOM 2156 C CA . LEU A 1 273 ? 11.514 8.465 20.948 1.00 94.69 273 LEU A CA 1
ATOM 2157 C C . LEU A 1 273 ? 11.329 7.614 19.682 1.00 94.69 273 LEU A C 1
ATOM 2159 O O . LEU A 1 273 ? 10.901 8.124 18.651 1.00 94.69 273 LEU A O 1
ATOM 2163 N N . LEU A 1 274 ? 11.529 6.294 19.769 1.00 94.81 274 LEU A N 1
ATOM 2164 C CA . LEU A 1 274 ? 11.307 5.380 18.642 1.00 94.81 274 LEU A CA 1
ATOM 2165 C C . LEU A 1 274 ? 9.857 5.415 18.122 1.00 94.81 274 LEU A C 1
ATOM 2167 O O . LEU A 1 274 ? 9.634 5.554 16.920 1.00 94.81 274 LEU A O 1
ATOM 2171 N N . LYS A 1 275 ? 8.859 5.326 19.014 1.00 93.44 275 LYS A N 1
ATOM 2172 C CA . LYS A 1 275 ? 7.433 5.394 18.641 1.00 93.44 275 LYS A CA 1
ATOM 2173 C C . LYS A 1 275 ? 7.072 6.776 18.086 1.00 93.44 275 LYS A C 1
ATOM 2175 O O . LYS A 1 275 ? 6.247 6.872 17.183 1.00 93.44 275 LYS A O 1
ATOM 2180 N N . GLN A 1 276 ? 7.716 7.836 18.572 1.00 93.88 276 GLN A N 1
ATOM 2181 C CA . GLN A 1 276 ? 7.561 9.193 18.050 1.00 93.88 276 GLN A CA 1
ATOM 2182 C C . GLN A 1 276 ? 8.104 9.314 16.616 1.00 93.88 276 GLN A C 1
ATOM 2184 O O . GLN A 1 276 ? 7.377 9.780 15.744 1.00 93.88 276 GLN A O 1
ATOM 2189 N N . ILE A 1 277 ? 9.310 8.808 16.334 1.00 95.38 277 ILE A N 1
ATOM 2190 C CA . ILE A 1 277 ? 9.897 8.752 14.980 1.00 95.38 277 ILE A CA 1
ATOM 2191 C C . ILE A 1 277 ? 8.997 7.954 14.023 1.00 95.38 277 ILE A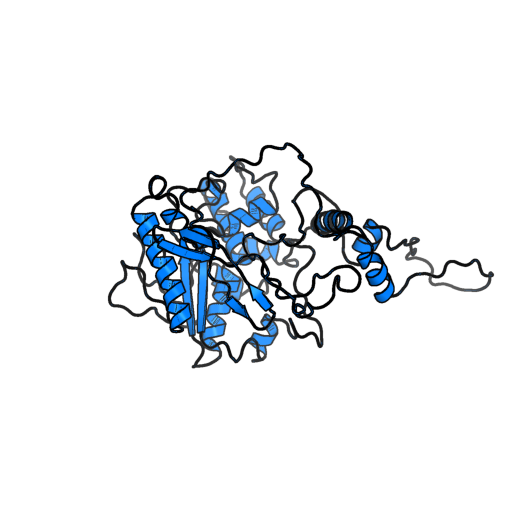 C 1
ATOM 2193 O O . ILE A 1 277 ? 8.675 8.434 12.935 1.00 95.38 277 ILE A O 1
ATOM 2197 N N . ILE A 1 278 ? 8.537 6.767 14.442 1.00 95.19 278 ILE A N 1
ATOM 2198 C CA . ILE A 1 278 ? 7.615 5.917 13.668 1.00 95.19 278 ILE A CA 1
ATOM 2199 C C . ILE A 1 278 ? 6.305 6.657 13.364 1.00 95.19 278 ILE A C 1
ATOM 2201 O O . ILE A 1 278 ? 5.833 6.620 12.226 1.00 95.19 278 ILE A O 1
ATOM 2205 N N . ASN A 1 279 ? 5.737 7.364 14.345 1.00 93.81 279 ASN A N 1
ATOM 2206 C CA . ASN A 1 279 ? 4.526 8.160 14.156 1.00 93.81 279 ASN A CA 1
ATOM 2207 C C . ASN A 1 279 ? 4.752 9.344 13.200 1.00 93.81 279 ASN A C 1
ATOM 2209 O O . ASN A 1 279 ? 3.906 9.584 12.345 1.00 93.81 279 ASN A O 1
ATOM 2213 N N . VAL A 1 280 ? 5.871 10.072 13.308 1.00 94.38 280 VAL A N 1
ATOM 2214 C CA . VAL A 1 280 ? 6.179 11.228 12.444 1.00 94.38 280 VAL A CA 1
ATOM 2215 C C . VAL A 1 280 ? 6.376 10.790 10.990 1.00 94.38 280 VAL A C 1
ATOM 2217 O O . VAL A 1 280 ? 5.701 11.307 10.100 1.00 94.38 280 VAL A O 1
ATOM 2220 N N . ILE A 1 281 ? 7.235 9.795 10.747 1.00 93.19 281 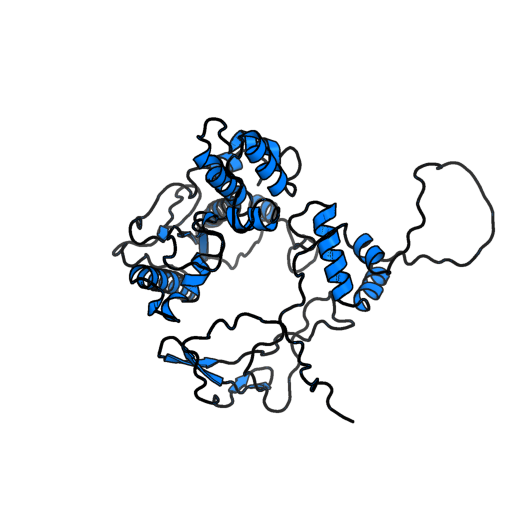ILE A N 1
ATOM 2221 C CA . ILE A 1 281 ? 7.510 9.275 9.397 1.00 93.19 281 ILE A CA 1
ATOM 2222 C C . ILE A 1 281 ? 6.253 8.617 8.817 1.00 93.19 281 ILE A C 1
ATOM 2224 O O . ILE A 1 281 ? 5.861 8.912 7.693 1.00 93.19 281 ILE A O 1
ATOM 2228 N N . GLY A 1 282 ? 5.571 7.769 9.591 1.00 93.38 282 GLY A N 1
ATOM 2229 C CA . GLY A 1 282 ? 4.326 7.124 9.167 1.00 93.38 282 GLY A CA 1
ATOM 2230 C C . GLY A 1 282 ? 3.171 8.102 8.931 1.00 93.38 282 GLY A C 1
ATOM 2231 O O . GLY A 1 282 ? 2.287 7.827 8.119 1.00 93.38 282 GLY A O 1
ATOM 2232 N N . GLY A 1 283 ? 3.190 9.247 9.618 1.00 92.56 283 GLY A N 1
ATOM 2233 C CA . GLY A 1 283 ? 2.283 10.371 9.425 1.00 92.56 283 GLY A CA 1
ATOM 2234 C C . GLY A 1 283 ? 2.482 11.044 8.074 1.00 92.56 283 GLY A C 1
ATOM 2235 O O . GLY A 1 283 ? 1.566 11.037 7.254 1.00 92.56 283 GLY A O 1
ATOM 2236 N N . VAL A 1 284 ? 3.683 11.582 7.842 1.00 90.88 284 VAL A N 1
ATOM 2237 C CA . VAL A 1 284 ? 4.029 12.334 6.623 1.00 90.88 284 VAL A CA 1
ATOM 2238 C C . VAL A 1 284 ? 3.989 11.445 5.376 1.00 90.88 284 VAL A C 1
ATOM 2240 O O . VAL A 1 284 ? 3.393 11.832 4.376 1.00 90.88 284 VAL A O 1
ATOM 2243 N N . THR A 1 285 ? 4.573 10.244 5.430 1.00 87.50 285 THR A N 1
ATOM 2244 C CA . THR A 1 285 ? 4.757 9.391 4.242 1.00 87.50 285 THR A CA 1
ATOM 2245 C C . THR A 1 285 ? 3.488 8.647 3.808 1.00 87.50 285 THR A C 1
ATOM 2247 O O . THR A 1 285 ? 3.384 8.278 2.640 1.00 87.50 285 THR A O 1
ATOM 2250 N N . LEU A 1 286 ? 2.524 8.395 4.708 1.00 90.56 286 LEU A N 1
ATOM 2251 C CA . LEU A 1 286 ? 1.331 7.607 4.357 1.00 90.56 286 LEU A CA 1
ATOM 2252 C C . LEU A 1 286 ? 0.037 8.025 5.069 1.00 90.56 286 LEU A C 1
ATOM 2254 O O . LEU A 1 286 ? -0.973 8.258 4.407 1.00 90.56 286 LEU A O 1
ATOM 2258 N N . SER A 1 287 ? 0.037 8.117 6.404 1.00 93.56 287 SER A N 1
ATOM 2259 C CA . SER A 1 287 ? -1.222 8.221 7.159 1.00 93.56 287 SER A CA 1
ATOM 2260 C C . SER A 1 287 ? -1.974 9.514 6.861 1.00 93.56 287 SER A C 1
ATOM 2262 O O . SER A 1 287 ? -3.181 9.485 6.632 1.00 93.56 287 SER A O 1
ATOM 2264 N N . CYS A 1 288 ? -1.273 10.648 6.853 1.00 92.06 288 CYS A N 1
ATOM 2265 C CA . CYS A 1 288 ? -1.893 11.952 6.661 1.00 92.06 288 CYS A CA 1
ATOM 2266 C C . CYS A 1 288 ? -2.318 12.225 5.210 1.00 92.06 288 CYS A C 1
ATOM 2268 O O . CYS A 1 288 ? -3.440 12.698 5.039 1.00 92.06 288 CYS A O 1
ATOM 2270 N N . PRO A 1 289 ? -1.550 11.845 4.169 1.00 89.31 289 PRO A N 1
ATOM 2271 C CA . PRO A 1 289 ? -2.057 11.807 2.796 1.00 89.31 289 PRO A CA 1
ATOM 2272 C C . PRO A 1 289 ? -3.384 11.039 2.644 1.00 89.31 289 PRO A C 1
ATOM 2274 O O . PRO A 1 289 ? -4.322 11.554 2.039 1.00 89.31 289 PRO A O 1
ATOM 2277 N N . VAL A 1 290 ? -3.513 9.845 3.242 1.00 92.06 290 VAL A N 1
ATOM 2278 C CA . VAL A 1 290 ? -4.749 9.035 3.166 1.00 92.06 290 VAL A CA 1
ATOM 2279 C C . VAL A 1 290 ? -5.904 9.664 3.964 1.00 92.06 290 VAL A C 1
ATOM 2281 O O . VAL A 1 290 ? -7.049 9.640 3.509 1.00 92.06 290 VAL A O 1
ATOM 2284 N N . VAL A 1 291 ? -5.616 10.266 5.124 1.00 91.25 291 VAL A N 1
ATOM 2285 C CA . VAL A 1 291 ? -6.584 11.027 5.940 1.00 91.25 291 VAL A CA 1
ATOM 2286 C C . VAL A 1 291 ? -7.139 12.232 5.179 1.00 91.25 291 VAL A C 1
ATOM 2288 O O . VAL A 1 291 ? -8.356 12.338 5.032 1.00 91.25 291 VAL A O 1
ATOM 2291 N N . LEU A 1 292 ? -6.270 13.092 4.640 1.00 87.69 292 LEU A N 1
ATOM 2292 C CA . LEU A 1 292 ? -6.668 14.306 3.920 1.00 87.69 292 LEU A CA 1
ATOM 2293 C C . LEU A 1 292 ? -7.404 13.974 2.612 1.00 87.69 292 LEU A C 1
ATOM 2295 O O . LEU A 1 292 ? -8.421 14.597 2.312 1.00 87.69 292 LEU A O 1
ATOM 2299 N N . PHE A 1 293 ? -6.971 12.937 1.882 1.00 87.88 293 PHE A N 1
ATOM 2300 C CA . PHE A 1 293 ? -7.713 12.398 0.736 1.00 87.88 293 PHE A CA 1
ATOM 2301 C C . PHE A 1 293 ? -9.139 11.984 1.134 1.00 87.88 293 PHE A C 1
ATOM 2303 O O . PHE A 1 293 ? -10.099 12.317 0.441 1.00 87.88 293 PHE A O 1
ATOM 2310 N N . GLY A 1 294 ? -9.299 11.275 2.258 1.00 89.06 294 GLY A N 1
ATOM 2311 C CA . GLY A 1 294 ? -10.609 10.842 2.748 1.00 89.06 294 GLY A CA 1
ATOM 2312 C C . GLY A 1 294 ? -11.513 12.003 3.167 1.00 89.06 294 GLY A C 1
ATOM 2313 O O . GLY A 1 294 ? -12.721 11.949 2.933 1.00 89.06 294 GLY A O 1
ATOM 2314 N N . GLU A 1 295 ? -10.935 13.053 3.755 1.00 86.44 2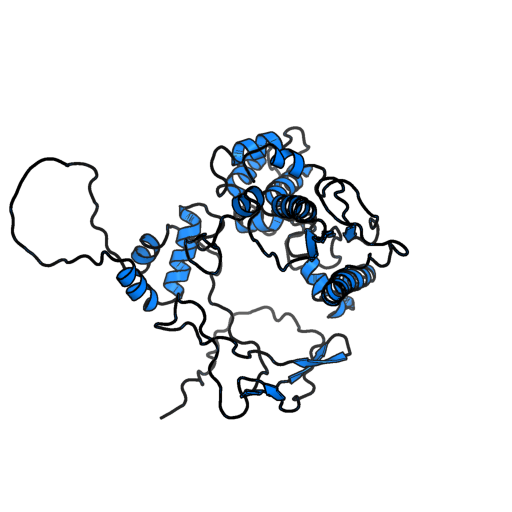95 GLU A N 1
ATOM 2315 C CA . GLU A 1 295 ? -11.635 14.285 4.134 1.00 86.44 295 GLU A CA 1
ATOM 2316 C C . GLU A 1 295 ? -12.155 15.028 2.896 1.00 86.44 295 GLU A C 1
ATOM 2318 O O . GLU A 1 295 ? -13.346 15.337 2.821 1.00 86.44 295 GLU A O 1
ATOM 2323 N N . GLN A 1 296 ? -11.286 15.230 1.899 1.00 82.19 296 GLN A N 1
ATOM 2324 C CA . GLN A 1 296 ? -11.593 15.940 0.653 1.00 82.19 296 GLN A CA 1
ATOM 2325 C C . GLN A 1 296 ? -12.557 15.163 -0.255 1.00 82.19 296 GLN A C 1
ATOM 2327 O O . GLN A 1 296 ? -13.485 15.750 -0.810 1.00 82.19 296 GLN A O 1
ATOM 2332 N N . PHE A 1 297 ? -12.389 13.842 -0.394 1.00 85.00 297 PHE A N 1
ATOM 2333 C CA . PHE A 1 297 ? -13.224 13.021 -1.280 1.00 85.00 297 PHE A CA 1
ATOM 2334 C C . PHE A 1 297 ? -14.710 13.070 -0.894 1.00 85.00 297 PHE A C 1
ATOM 2336 O O . PHE A 1 297 ? -15.565 13.188 -1.771 1.00 85.00 297 PHE A O 1
ATOM 2343 N N . GLY A 1 298 ? -15.016 13.010 0.408 1.00 76.31 298 GLY A N 1
ATOM 2344 C CA . GLY A 1 298 ? -16.387 13.102 0.927 1.00 76.31 298 GLY A CA 1
ATOM 2345 C C . GLY A 1 298 ? -16.974 14.519 0.933 1.00 76.31 298 GLY A C 1
ATOM 2346 O O . GLY A 1 298 ? -18.191 14.665 0.989 1.00 76.31 298 GLY A O 1
ATOM 2347 N N . ALA A 1 299 ? -16.139 15.560 0.859 1.00 75.31 299 ALA A N 1
ATOM 2348 C CA . ALA A 1 299 ? -16.582 16.954 0.770 1.00 75.31 299 ALA A CA 1
ATOM 2349 C C . ALA A 1 299 ? -16.902 17.404 -0.672 1.00 75.31 299 ALA A C 1
ATOM 2351 O O . ALA A 1 299 ? -17.576 18.412 -0.867 1.00 75.31 299 ALA A O 1
ATOM 2352 N N . PHE A 1 300 ? -16.414 16.670 -1.678 1.00 71.81 300 PHE A N 1
ATOM 2353 C CA . PHE A 1 300 ? -16.398 17.102 -3.078 1.00 71.81 300 PHE A CA 1
ATOM 2354 C C . PHE A 1 300 ? -17.764 17.066 -3.785 1.00 71.81 300 PHE A C 1
ATOM 2356 O O . PHE A 1 300 ? -18.133 17.997 -4.494 1.00 71.81 300 PHE A O 1
ATOM 2363 N N . GLU A 1 301 ? -18.514 15.978 -3.607 1.00 76.00 301 GLU A N 1
ATOM 2364 C CA . GLU A 1 301 ? -19.823 15.738 -4.227 1.00 76.00 301 GLU A CA 1
ATOM 2365 C C . GLU A 1 301 ? -20.748 15.088 -3.190 1.00 76.00 301 GLU A C 1
ATOM 2367 O O . GLU A 1 301 ? -20.321 14.128 -2.547 1.00 76.00 301 GLU A O 1
ATOM 2372 N N . PRO A 1 302 ? -22.035 15.476 -3.087 1.00 79.25 302 PRO A N 1
ATOM 2373 C CA . PRO A 1 302 ? -22.990 14.823 -2.183 1.00 79.25 302 PRO A CA 1
ATOM 2374 C C . PRO A 1 302 ? -23.185 13.314 -2.422 1.00 79.25 302 PRO A C 1
ATOM 2376 O O . PRO A 1 302 ? -23.671 12.603 -1.543 1.00 79.25 302 PRO A O 1
ATOM 2379 N N . GLU A 1 303 ? -22.826 12.810 -3.608 1.00 84.94 303 GLU A N 1
ATOM 2380 C CA . GLU A 1 303 ? -22.876 11.381 -3.929 1.00 84.94 303 GLU A CA 1
ATOM 2381 C C . GLU A 1 303 ? -21.605 10.609 -3.548 1.00 84.94 303 GLU A C 1
ATOM 2383 O O . GLU A 1 303 ? -21.652 9.375 -3.491 1.00 84.94 303 GLU A O 1
ATOM 2388 N N . ARG A 1 304 ? -20.481 11.285 -3.279 1.00 88.88 304 ARG A N 1
ATOM 2389 C CA . ARG A 1 304 ? -19.209 10.640 -2.930 1.00 88.88 304 ARG A CA 1
ATOM 2390 C C . ARG A 1 304 ? -19.189 10.212 -1.465 1.00 88.88 304 ARG A C 1
ATOM 2392 O O . ARG A 1 304 ? -19.558 10.962 -0.567 1.00 88.88 304 ARG A O 1
ATOM 2399 N N . LYS A 1 305 ? -18.767 8.971 -1.210 1.00 92.88 305 LYS A N 1
ATOM 2400 C CA . LYS A 1 305 ? -18.801 8.349 0.125 1.00 92.88 305 LYS A CA 1
ATOM 2401 C C . LYS A 1 305 ? -17.439 7.754 0.461 1.00 92.88 305 LYS A C 1
ATOM 2403 O O . LYS A 1 305 ? -17.028 6.770 -0.154 1.00 92.88 305 LYS A O 1
ATOM 2408 N N . ALA A 1 306 ? -16.762 8.328 1.450 1.00 94.31 306 ALA A N 1
ATOM 2409 C CA . ALA A 1 306 ? -15.578 7.727 2.051 1.00 94.31 306 ALA A CA 1
ATOM 2410 C C . ALA A 1 306 ? -15.954 6.901 3.290 1.00 94.31 306 ALA A C 1
ATOM 2412 O O . ALA A 1 306 ? -16.808 7.293 4.089 1.00 94.31 306 ALA A O 1
ATOM 2413 N N . TYR A 1 307 ? -15.276 5.770 3.466 1.00 95.69 307 TYR A N 1
ATOM 2414 C CA . TYR A 1 307 ? -15.339 4.919 4.653 1.00 95.69 307 TYR A CA 1
ATOM 2415 C C . TYR A 1 307 ? -13.917 4.663 5.153 1.00 95.69 307 TYR A C 1
ATOM 2417 O O . TYR A 1 307 ? -13.073 4.272 4.353 1.00 95.69 307 TYR A O 1
ATOM 2425 N N . PHE A 1 308 ? -13.641 4.854 6.449 1.00 95.94 308 PHE A N 1
ATOM 2426 C CA . PHE A 1 308 ? -12.269 4.805 6.983 1.00 95.94 308 PHE A CA 1
ATOM 2427 C C . PHE A 1 308 ? -12.082 3.770 8.107 1.00 95.94 308 PHE A C 1
ATOM 2429 O O . PHE A 1 308 ? -12.917 3.683 9.016 1.00 95.94 308 PHE A O 1
ATOM 2436 N N . TYR A 1 309 ? -10.970 3.022 8.090 1.00 95.56 309 TYR A N 1
ATOM 2437 C CA . TYR A 1 309 ? -10.520 2.166 9.199 1.00 95.56 309 TYR A CA 1
ATOM 2438 C C . TYR A 1 309 ? -9.101 2.486 9.705 1.00 95.56 309 TYR A C 1
ATOM 2440 O O . TYR A 1 309 ? -8.249 2.945 8.954 1.00 95.56 309 TYR A O 1
ATOM 2448 N N . ASN A 1 310 ? -8.830 2.195 10.981 1.00 94.62 310 ASN A N 1
ATOM 2449 C CA . ASN A 1 310 ? -7.471 2.161 11.543 1.00 94.62 310 ASN A CA 1
ATOM 2450 C C . ASN A 1 310 ? -7.192 0.728 12.013 1.00 94.62 310 ASN A C 1
ATOM 2452 O O . ASN A 1 310 ? -7.898 0.219 12.885 1.00 94.62 310 ASN A O 1
ATOM 2456 N N . PHE A 1 311 ? -6.216 0.041 11.425 1.00 94.62 311 PHE A N 1
ATOM 2457 C CA . PHE A 1 311 ? -5.870 -1.322 11.813 1.00 94.62 311 PHE A CA 1
ATOM 2458 C C . PHE A 1 311 ? -4.919 -1.298 13.014 1.00 94.62 311 PHE A C 1
ATOM 2460 O O . PHE A 1 311 ? -3.731 -1.006 12.902 1.00 94.62 311 PHE A O 1
ATOM 2467 N N . ASP A 1 312 ? -5.489 -1.602 14.178 1.00 91.88 312 ASP A N 1
ATOM 2468 C CA . ASP A 1 312 ? -4.901 -1.435 15.512 1.00 91.88 312 ASP A CA 1
ATOM 2469 C C . ASP A 1 312 ? -4.874 -2.789 16.248 1.00 91.88 312 ASP A C 1
ATOM 2471 O O . ASP A 1 312 ? -4.994 -2.876 17.468 1.00 91.88 312 ASP A O 1
ATOM 2475 N N . TYR A 1 313 ? -4.767 -3.896 15.507 1.00 92.00 313 TYR A N 1
ATOM 2476 C CA . TYR A 1 313 ? -4.606 -5.232 16.075 1.00 92.00 313 TYR A CA 1
ATOM 2477 C C . TYR A 1 313 ? -3.164 -5.715 15.924 1.00 92.00 313 TYR A C 1
ATOM 2479 O O . TYR A 1 313 ? -2.702 -5.967 14.813 1.00 92.00 313 TYR A O 1
ATOM 2487 N N . LYS A 1 314 ? -2.454 -5.868 17.049 1.00 88.44 314 LYS A N 1
ATOM 2488 C CA . LYS A 1 314 ? -1.129 -6.492 17.063 1.00 88.44 314 LYS A CA 1
ATOM 2489 C C . LYS A 1 314 ? -1.289 -7.992 16.766 1.00 88.44 314 LYS A C 1
ATOM 2491 O O . LYS A 1 314 ? -1.917 -8.673 17.577 1.00 88.44 314 LYS A O 1
ATOM 2496 N N . PRO A 1 315 ? -0.727 -8.518 15.662 1.00 80.00 315 PRO A N 1
ATOM 2497 C CA . PRO A 1 315 ? -0.866 -9.929 15.317 1.00 80.00 315 PRO A CA 1
ATOM 2498 C C . PRO A 1 315 ? -0.201 -10.818 16.369 1.00 80.00 315 PRO A C 1
ATOM 2500 O O . PRO A 1 315 ? 0.898 -10.499 16.830 1.00 80.00 315 PRO A O 1
ATOM 2503 N N . SER A 1 316 ? -0.813 -11.950 16.726 1.00 78.31 316 SER A N 1
ATOM 2504 C CA . SER A 1 316 ? -0.237 -12.817 17.768 1.00 78.31 316 SER A CA 1
ATOM 2505 C C . SER A 1 316 ? 1.043 -13.533 17.319 1.00 78.31 316 SER A C 1
ATOM 2507 O O . SER A 1 316 ? 1.938 -13.772 18.127 1.00 78.31 316 SER A O 1
ATOM 2509 N N . ASN A 1 317 ? 1.148 -13.850 16.022 1.00 70.56 317 ASN A N 1
ATOM 2510 C CA . ASN A 1 317 ? 2.262 -14.592 15.437 1.00 70.56 317 ASN A CA 1
ATOM 2511 C C . ASN A 1 317 ? 2.760 -13.908 14.152 1.00 70.56 317 ASN A C 1
ATOM 2513 O O . ASN A 1 317 ? 2.242 -14.124 13.046 1.00 70.56 317 ASN A O 1
ATOM 2517 N N . PHE A 1 318 ? 3.753 -13.030 14.324 1.00 66.19 318 PHE A N 1
ATOM 2518 C CA . PHE A 1 318 ? 4.248 -12.115 13.291 1.00 66.19 318 PHE A CA 1
ATOM 2519 C C . PHE A 1 318 ? 5.770 -12.158 13.126 1.00 66.19 318 PHE A C 1
ATOM 2521 O O . PHE A 1 318 ? 6.458 -11.147 13.183 1.00 66.19 318 PHE A O 1
ATOM 2528 N N . THR A 1 319 ? 6.310 -13.344 12.854 1.00 61.25 319 THR A N 1
ATOM 2529 C CA . THR A 1 319 ? 7.751 -13.565 12.620 1.00 61.25 319 THR A CA 1
ATOM 2530 C C . THR A 1 319 ? 8.243 -13.084 11.243 1.00 61.25 319 THR A C 1
ATOM 2532 O O . THR A 1 319 ? 9.192 -13.640 10.703 1.00 61.25 319 THR A O 1
ATOM 2535 N N . THR A 1 320 ? 7.545 -12.141 10.601 1.00 68.06 320 THR A N 1
ATOM 2536 C CA . THR A 1 320 ? 7.874 -11.646 9.247 1.00 68.06 320 THR A CA 1
ATOM 2537 C C . THR A 1 320 ? 8.628 -10.315 9.283 1.00 68.06 320 THR A C 1
ATOM 2539 O O . THR A 1 320 ? 9.337 -10.012 8.333 1.00 68.06 320 THR A O 1
ATOM 2542 N N . TRP A 1 321 ? 8.509 -9.550 10.372 1.00 76.88 321 TRP A N 1
ATOM 2543 C CA . TRP A 1 321 ? 9.140 -8.240 10.538 1.00 76.88 321 TRP A CA 1
ATOM 2544 C C . TRP A 1 321 ? 9.727 -8.094 11.954 1.00 76.88 321 TRP A C 1
ATOM 2546 O O . TRP A 1 321 ? 9.251 -8.774 12.870 1.00 76.88 321 TRP A O 1
ATOM 2556 N N . PRO A 1 322 ? 10.722 -7.210 12.165 1.00 85.25 322 PRO A N 1
ATOM 2557 C CA . PRO A 1 322 ? 11.274 -6.933 13.488 1.00 85.25 322 PRO A CA 1
ATOM 2558 C C . PRO A 1 322 ? 10.189 -6.503 14.496 1.00 85.25 322 PRO A C 1
ATOM 2560 O O . PRO A 1 322 ? 9.346 -5.671 14.153 1.00 85.25 322 PRO A O 1
ATOM 2563 N N . PRO A 1 323 ? 10.200 -6.983 15.759 1.00 86.69 323 PRO A N 1
ATOM 2564 C CA . PRO A 1 323 ? 9.146 -6.673 16.737 1.00 86.69 323 PRO A CA 1
ATOM 2565 C C . PRO A 1 323 ? 8.951 -5.178 17.029 1.00 86.69 323 PRO A C 1
ATOM 2567 O O . PRO A 1 323 ? 7.883 -4.775 17.493 1.00 86.69 323 PRO A O 1
ATOM 2570 N N . TRP A 1 324 ? 9.976 -4.363 16.764 1.00 89.38 324 TRP A N 1
ATOM 2571 C CA . TRP A 1 324 ? 9.955 -2.915 16.957 1.00 89.38 324 TRP A CA 1
ATOM 2572 C C . TRP A 1 324 ? 9.134 -2.161 15.896 1.00 89.38 324 TRP A C 1
ATOM 2574 O O . TRP A 1 324 ? 8.755 -1.021 16.144 1.00 89.38 324 TRP A O 1
ATOM 2584 N N . PHE A 1 325 ? 8.774 -2.798 14.770 1.00 89.88 325 PHE A N 1
ATOM 2585 C CA . PHE A 1 325 ? 7.835 -2.240 13.783 1.00 89.88 325 PHE A CA 1
ATOM 2586 C C . PHE A 1 325 ? 6.417 -2.040 14.353 1.00 89.88 325 PHE A C 1
ATOM 2588 O O . PHE A 1 325 ? 5.604 -1.390 13.706 1.00 89.88 325 PHE A O 1
ATOM 2595 N N . GLY A 1 326 ? 6.084 -2.625 15.511 1.00 88.75 326 GLY A N 1
ATOM 2596 C CA . GLY A 1 326 ? 4.741 -2.542 16.088 1.00 88.75 326 GLY A CA 1
ATOM 2597 C C . GLY A 1 326 ? 3.689 -3.207 15.195 1.00 88.75 326 GLY A C 1
ATOM 2598 O O . GLY A 1 326 ? 3.868 -4.339 14.742 1.00 88.75 326 GLY A O 1
ATOM 2599 N N . ILE A 1 327 ? 2.584 -2.510 14.937 1.00 91.44 327 ILE A N 1
ATOM 2600 C CA . ILE A 1 327 ? 1.559 -2.889 13.954 1.00 91.44 327 ILE A CA 1
ATOM 2601 C C . ILE A 1 327 ? 1.949 -2.278 12.596 1.00 91.44 327 ILE A C 1
ATOM 2603 O O . ILE A 1 327 ? 1.280 -1.388 12.070 1.00 91.44 327 ILE A O 1
ATOM 2607 N N . GLY A 1 328 ? 3.111 -2.704 12.092 1.00 89.69 328 GLY A N 1
ATOM 2608 C CA . GLY A 1 328 ? 3.810 -2.060 10.979 1.00 89.69 328 GLY A CA 1
ATOM 2609 C C . GLY A 1 328 ? 3.107 -2.178 9.626 1.00 89.69 328 GLY A C 1
ATOM 2610 O O . GLY A 1 328 ? 2.204 -3.004 9.451 1.00 89.69 328 GLY A O 1
ATOM 2611 N N . HIS A 1 329 ? 3.544 -1.364 8.659 1.00 91.88 329 HIS A N 1
ATOM 2612 C CA . HIS A 1 329 ? 3.003 -1.313 7.294 1.00 91.88 329 HIS A CA 1
ATOM 2613 C C . HIS A 1 329 ? 2.734 -2.713 6.698 1.00 91.88 329 HIS A C 1
ATOM 2615 O O . HIS A 1 329 ? 3.513 -3.649 6.900 1.00 91.88 329 HIS A O 1
ATOM 2621 N N . THR A 1 330 ? 1.632 -2.866 5.953 1.00 88.25 330 THR A N 1
ATOM 2622 C CA . THR A 1 330 ? 1.076 -4.134 5.410 1.00 88.25 330 THR A CA 1
ATOM 2623 C C . THR A 1 330 ? 0.466 -5.135 6.409 1.00 88.25 330 THR A C 1
ATOM 2625 O O . THR A 1 330 ? -0.002 -6.194 5.981 1.00 88.25 330 THR A O 1
ATOM 2628 N N . SER A 1 331 ? 0.425 -4.850 7.719 1.00 90.06 331 SER A N 1
ATOM 2629 C CA . SER A 1 331 ? -0.104 -5.799 8.723 1.00 90.06 331 SER A CA 1
ATOM 2630 C C . SER A 1 331 ? -1.533 -6.285 8.441 1.00 90.06 331 SER A C 1
ATOM 2632 O O . SER A 1 331 ? -1.825 -7.470 8.614 1.00 90.06 331 SER A O 1
ATOM 2634 N N . ASP A 1 332 ? -2.410 -5.407 7.958 1.00 92.38 332 ASP A N 1
ATOM 2635 C CA . ASP A 1 332 ? -3.812 -5.701 7.643 1.00 92.38 332 ASP A CA 1
ATOM 2636 C C . ASP A 1 332 ? -3.985 -6.618 6.417 1.00 92.38 332 ASP A C 1
ATOM 2638 O O . ASP A 1 332 ? -4.857 -7.495 6.413 1.00 92.38 332 ASP A O 1
ATOM 2642 N N . LEU A 1 333 ? -3.109 -6.504 5.411 1.00 91.00 333 LEU A N 1
ATOM 2643 C CA . LEU A 1 333 ? -3.116 -7.345 4.208 1.00 91.00 333 LEU A CA 1
ATOM 2644 C C . LEU A 1 333 ? -2.990 -8.837 4.544 1.00 91.00 333 LEU A C 1
ATOM 2646 O O . LEU A 1 333 ? -3.599 -9.683 3.885 1.00 91.00 333 LEU A O 1
ATOM 2650 N N . PHE A 1 334 ? -2.251 -9.189 5.599 1.00 88.12 334 PHE A N 1
ATOM 2651 C CA . PHE A 1 334 ? -2.144 -10.578 6.048 1.00 88.12 334 PHE A CA 1
ATOM 2652 C C . PHE A 1 334 ? -3.479 -11.140 6.565 1.00 88.12 334 PHE A C 1
ATOM 2654 O O . PHE A 1 334 ? -3.746 -12.330 6.376 1.00 88.12 334 PHE A O 1
ATOM 2661 N N . TYR A 1 335 ? -4.339 -10.302 7.146 1.00 91.81 335 TYR A N 1
ATOM 2662 C CA . TYR A 1 335 ? -5.694 -10.673 7.567 1.00 91.81 335 TYR A CA 1
ATOM 2663 C C . TYR A 1 335 ? -6.657 -10.689 6.377 1.00 91.81 335 TYR A C 1
ATOM 2665 O O . TYR A 1 335 ? -7.393 -11.661 6.211 1.00 91.81 335 TYR A O 1
ATOM 2673 N N . LEU A 1 336 ? -6.577 -9.689 5.491 1.00 93.19 336 LEU A N 1
ATOM 2674 C CA . LEU A 1 336 ? -7.367 -9.601 4.256 1.00 93.19 336 LEU A CA 1
ATOM 2675 C C . LEU A 1 336 ? -7.159 -10.808 3.326 1.00 93.19 336 LEU A C 1
ATOM 2677 O O . LEU A 1 336 ? -8.120 -11.372 2.809 1.00 93.19 336 LEU A O 1
ATOM 2681 N N . PHE A 1 337 ? -5.917 -11.264 3.153 1.00 90.00 337 PHE A N 1
ATOM 2682 C CA . PHE A 1 337 ? -5.602 -12.469 2.378 1.00 90.00 337 PHE A CA 1
ATOM 2683 C C . PHE A 1 337 ? -5.605 -13.759 3.220 1.00 90.00 337 PHE A C 1
ATOM 2685 O O . PHE A 1 337 ? -5.153 -14.815 2.759 1.00 90.00 337 PHE A O 1
ATOM 2692 N N . GLY A 1 338 ? -6.138 -13.703 4.445 1.00 88.44 338 GLY A N 1
ATOM 2693 C CA . GLY A 1 338 ? -6.473 -14.870 5.254 1.00 88.44 338 GLY A CA 1
ATOM 2694 C C . GLY A 1 338 ? -5.284 -15.724 5.695 1.00 88.44 338 GLY A C 1
ATOM 2695 O O . GLY A 1 338 ? -5.420 -16.946 5.745 1.00 88.44 338 GLY A O 1
ATOM 2696 N N . LYS A 1 339 ? -4.120 -15.126 6.000 1.00 85.88 339 LYS A N 1
ATOM 2697 C CA . LYS A 1 339 ? -2.950 -15.839 6.560 1.00 85.88 339 LYS A CA 1
ATOM 2698 C C . LYS A 1 339 ? -3.319 -16.669 7.807 1.00 85.88 339 LYS A C 1
ATOM 2700 O O . LYS A 1 339 ? -2.913 -17.832 7.819 1.00 85.88 339 LYS A O 1
ATOM 2705 N N . PRO A 1 340 ? -4.158 -16.188 8.757 1.00 87.44 340 PRO A N 1
ATOM 2706 C CA . PRO A 1 340 ? -4.562 -16.985 9.919 1.00 87.44 340 PRO A CA 1
ATOM 2707 C C . PRO A 1 340 ? -5.250 -18.320 9.598 1.00 87.44 340 PRO A C 1
ATOM 2709 O O . PRO A 1 340 ? -5.012 -19.308 10.280 1.00 87.44 340 PRO A O 1
ATOM 2712 N N . PHE A 1 341 ? -6.031 -18.410 8.516 1.00 84.81 341 PHE A N 1
ATOM 2713 C CA . PHE A 1 341 ? -6.719 -19.656 8.140 1.00 84.81 341 PHE A CA 1
ATOM 2714 C C . PHE A 1 341 ? -5.829 -20.670 7.393 1.00 84.81 341 PHE A C 1
ATOM 2716 O O . PHE A 1 341 ? -6.308 -21.741 7.023 1.00 84.81 341 PHE A O 1
ATOM 2723 N N . ARG A 1 342 ? -4.563 -20.340 7.085 1.00 77.81 342 ARG A N 1
ATOM 2724 C CA . ARG A 1 342 ? -3.648 -21.251 6.358 1.00 77.81 342 ARG A CA 1
ATOM 2725 C C . ARG A 1 342 ? -2.969 -22.252 7.293 1.00 77.81 342 ARG A C 1
ATOM 2727 O O . ARG A 1 342 ? -2.682 -23.373 6.880 1.00 77.81 342 ARG A O 1
ATOM 2734 N N . ASN A 1 343 ? -2.719 -21.832 8.529 1.00 70.69 343 ASN A N 1
ATOM 2735 C CA . ASN A 1 343 ? -2.103 -22.615 9.593 1.00 70.69 343 ASN A CA 1
ATOM 2736 C C . ASN A 1 343 ? -2.710 -22.131 10.920 1.00 70.69 343 ASN A C 1
ATOM 2738 O O . ASN A 1 343 ? -2.164 -21.254 11.585 1.00 70.69 343 ASN A O 1
ATOM 2742 N N . ASP A 1 344 ? -3.899 -22.640 11.228 1.00 63.59 344 ASP A N 1
ATOM 2743 C CA . ASP A 1 344 ? -4.716 -22.265 12.387 1.00 63.59 344 ASP A CA 1
ATOM 2744 C C . ASP A 1 344 ? -3.991 -22.492 13.720 1.00 63.59 344 ASP A C 1
ATOM 2746 O O . ASP A 1 344 ? -4.029 -21.624 14.585 1.00 63.59 344 ASP A O 1
ATOM 2750 N N . GLN A 1 345 ? -3.226 -23.581 13.842 1.00 69.12 345 GLN A N 1
ATOM 2751 C CA . GLN A 1 345 ? -2.373 -23.886 15.002 1.00 69.12 345 GLN A CA 1
ATOM 2752 C C . GLN A 1 345 ? -1.359 -22.783 15.365 1.00 69.12 345 GLN A C 1
ATOM 2754 O O . GLN A 1 345 ? -0.832 -22.780 16.476 1.00 69.12 345 GLN A O 1
ATOM 2759 N N . LYS A 1 346 ? -1.057 -21.855 14.447 1.00 79.88 346 LYS A N 1
ATOM 2760 C CA . LYS A 1 346 ? -0.148 -20.723 14.685 1.00 79.88 346 LYS A CA 1
ATOM 2761 C C . LYS A 1 346 ? -0.841 -19.427 15.107 1.00 79.88 346 LYS A C 1
ATOM 2763 O O . LYS A 1 346 ? -0.123 -18.467 15.379 1.00 79.88 346 LYS A O 1
ATOM 2768 N N . TYR A 1 347 ? -2.170 -19.376 15.163 1.00 86.50 347 TYR A N 1
ATOM 2769 C CA . TYR A 1 347 ? -2.935 -18.148 15.386 1.00 86.50 347 TYR A CA 1
ATOM 2770 C C . TYR A 1 347 ? -3.997 -18.320 16.478 1.00 86.50 347 TYR A C 1
ATOM 2772 O O . TYR A 1 347 ? -4.526 -19.407 16.691 1.00 86.50 347 TYR A O 1
ATOM 2780 N N . THR A 1 348 ? -4.317 -17.239 17.190 1.00 90.00 348 THR A N 1
ATOM 2781 C CA . THR A 1 348 ? -5.353 -17.265 18.231 1.00 90.00 348 THR A CA 1
ATOM 2782 C C . THR A 1 348 ? -6.756 -17.190 17.634 1.00 90.00 348 THR A C 1
ATOM 2784 O O . THR A 1 348 ? -6.948 -16.804 16.477 1.00 90.00 348 THR A O 1
ATOM 2787 N N . GLU A 1 349 ? -7.778 -17.480 18.444 1.00 88.69 349 GLU A N 1
ATOM 2788 C CA . GLU A 1 349 ? -9.160 -17.219 18.036 1.00 88.69 349 GLU A CA 1
ATOM 2789 C C . GLU A 1 349 ? -9.399 -15.759 17.631 1.00 88.69 349 GLU A C 1
ATOM 2791 O O . GLU A 1 349 ? -10.232 -15.498 16.765 1.00 88.69 349 GLU A O 1
ATOM 2796 N N . ASP A 1 350 ? -8.694 -14.809 18.248 1.00 90.69 350 ASP A N 1
ATOM 2797 C CA . ASP A 1 350 ? -8.869 -13.383 17.987 1.00 90.69 350 ASP A CA 1
ATOM 2798 C C . ASP A 1 350 ? -8.240 -12.975 16.653 1.00 90.69 350 ASP A C 1
ATOM 2800 O O . ASP A 1 350 ? -8.860 -12.218 15.907 1.00 90.69 350 ASP A O 1
ATOM 2804 N N . ASP A 1 351 ? -7.116 -13.580 16.258 1.00 91.19 351 ASP A N 1
ATOM 2805 C CA . ASP A 1 351 ? -6.598 -13.445 14.892 1.00 91.19 351 ASP A CA 1
ATOM 2806 C C . ASP A 1 351 ? -7.608 -13.968 13.863 1.00 91.19 351 ASP A C 1
ATOM 2808 O O . ASP A 1 351 ? -7.815 -13.368 12.807 1.00 91.19 351 ASP A O 1
ATOM 2812 N N . ILE A 1 352 ? -8.265 -15.088 14.179 1.00 90.75 352 ILE A N 1
ATOM 2813 C CA . ILE A 1 352 ? -9.293 -15.710 13.340 1.00 90.75 352 ILE A CA 1
ATOM 2814 C C . ILE A 1 352 ? -10.570 -14.848 13.290 1.00 90.75 352 ILE A C 1
ATOM 2816 O O . ILE A 1 352 ? -11.208 -14.775 12.236 1.00 90.75 352 ILE A O 1
ATOM 2820 N N . LYS A 1 353 ? -10.950 -14.169 14.383 1.00 91.31 353 LYS A N 1
ATOM 2821 C CA . LYS A 1 353 ? -12.063 -13.197 14.428 1.00 91.31 353 LYS A CA 1
ATOM 2822 C C . LYS A 1 353 ? -11.733 -11.953 13.594 1.00 91.31 353 LYS A C 1
ATOM 2824 O O . LYS A 1 353 ? -12.503 -11.613 12.699 1.00 91.31 353 LYS A O 1
ATOM 2829 N N . VAL A 1 354 ? -10.557 -11.353 13.789 1.00 93.38 354 VAL A N 1
ATOM 2830 C CA . VAL A 1 354 ? -10.085 -10.188 13.018 1.00 93.38 354 VAL A CA 1
ATOM 2831 C C . VAL A 1 354 ? -9.956 -10.519 11.527 1.00 93.38 354 VAL A C 1
ATOM 2833 O O . VAL A 1 354 ? -10.383 -9.731 10.687 1.00 93.38 354 VAL A O 1
ATOM 2836 N N . ALA A 1 355 ? -9.465 -11.708 11.163 1.00 93.19 355 ALA A N 1
ATOM 2837 C CA . ALA A 1 355 ? -9.396 -12.129 9.762 1.00 93.19 355 ALA A CA 1
ATOM 2838 C C . ALA A 1 355 ? -10.790 -12.288 9.130 1.00 93.19 355 ALA A C 1
ATOM 2840 O O . ALA A 1 355 ? -10.990 -11.907 7.976 1.00 93.19 355 ALA A O 1
ATOM 2841 N N . LYS A 1 356 ? -11.776 -12.804 9.883 1.00 93.00 356 LYS A N 1
ATOM 2842 C CA . LYS A 1 356 ? -13.179 -12.848 9.437 1.00 93.00 356 LYS A CA 1
ATOM 2843 C C . LYS A 1 356 ? -13.734 -11.438 9.231 1.00 93.00 356 LYS A C 1
ATOM 2845 O O . LYS A 1 356 ? -14.383 -11.216 8.212 1.00 93.00 356 LYS A O 1
ATOM 2850 N N . ASP A 1 357 ? -13.459 -10.500 10.137 1.00 93.62 357 ASP A N 1
ATOM 2851 C CA . ASP A 1 357 ? -13.902 -9.108 10.007 1.00 93.62 357 ASP A CA 1
ATOM 2852 C C . ASP A 1 357 ? -13.295 -8.425 8.783 1.00 93.62 357 ASP A C 1
ATOM 2854 O O . ASP A 1 357 ? -14.048 -7.974 7.926 1.00 93.62 357 ASP A O 1
ATOM 2858 N N . VAL A 1 358 ? -11.964 -8.395 8.645 1.00 95.56 358 VAL A N 1
ATOM 2859 C CA . VAL A 1 358 ? -11.283 -7.719 7.523 1.00 95.56 358 VAL A CA 1
ATOM 2860 C C . VAL A 1 358 ? -11.775 -8.265 6.178 1.00 95.56 358 VAL A C 1
ATOM 2862 O O . VAL A 1 358 ? -12.160 -7.492 5.299 1.00 95.56 358 VAL A O 1
ATOM 2865 N N . ILE A 1 359 ? -11.872 -9.592 6.029 1.00 95.88 359 ILE A N 1
ATOM 2866 C CA . ILE A 1 359 ? -12.420 -10.211 4.812 1.00 95.88 359 ILE A CA 1
ATOM 2867 C C . ILE A 1 359 ? -13.887 -9.818 4.600 1.00 95.88 359 ILE A C 1
ATOM 2869 O O . ILE A 1 359 ? -14.280 -9.510 3.475 1.00 95.88 359 ILE A O 1
ATOM 2873 N N . LYS A 1 360 ? -14.722 -9.815 5.643 1.00 95.25 360 LYS A N 1
ATOM 2874 C CA . LYS A 1 360 ? -16.150 -9.476 5.533 1.00 95.25 360 LYS A CA 1
ATOM 2875 C C . LYS A 1 360 ? -16.370 -7.993 5.210 1.00 95.25 360 LYS A C 1
ATOM 2877 O O . LYS A 1 360 ? -17.260 -7.695 4.417 1.00 95.25 360 LYS A O 1
ATOM 2882 N N . ILE A 1 361 ? -15.556 -7.089 5.755 1.00 95.81 361 ILE A N 1
ATOM 2883 C CA . ILE A 1 361 ? -15.537 -5.651 5.450 1.00 95.81 361 ILE A CA 1
ATOM 2884 C C . ILE A 1 361 ? -15.286 -5.457 3.951 1.00 95.81 361 ILE A C 1
ATOM 2886 O O . ILE A 1 361 ? -16.175 -5.003 3.226 1.00 95.81 361 ILE A O 1
ATOM 2890 N N . TRP A 1 362 ? -14.120 -5.900 3.473 1.00 97.88 362 TRP A N 1
ATOM 2891 C CA . TRP A 1 362 ? -13.684 -5.722 2.088 1.00 97.88 362 TRP A CA 1
ATOM 2892 C C . TRP A 1 362 ? -14.591 -6.451 1.085 1.00 97.88 362 TRP A C 1
ATOM 2894 O O . TRP A 1 362 ? -15.010 -5.865 0.088 1.00 97.88 362 TRP A O 1
ATOM 2904 N N . THR A 1 363 ? -14.977 -7.704 1.355 1.00 97.38 363 THR A N 1
ATOM 2905 C CA . THR A 1 363 ? -15.849 -8.478 0.446 1.00 97.38 363 THR A CA 1
ATOM 2906 C C . THR A 1 363 ? -17.330 -8.108 0.518 1.00 97.38 363 THR A C 1
ATOM 2908 O O . THR A 1 363 ? -18.096 -8.604 -0.312 1.00 97.38 363 THR A O 1
ATOM 2911 N N . THR A 1 364 ? -17.758 -7.267 1.467 1.00 97.00 364 THR A N 1
ATOM 2912 C CA . THR A 1 364 ? -19.090 -6.640 1.411 1.00 97.00 364 THR A CA 1
ATOM 2913 C C . THR A 1 364 ? -19.013 -5.309 0.676 1.00 97.00 364 THR A C 1
ATOM 2915 O O . THR A 1 364 ? -19.793 -5.113 -0.251 1.00 97.00 364 THR A O 1
ATOM 2918 N N . PHE A 1 365 ? -18.018 -4.463 0.977 1.00 97.75 365 PHE A N 1
ATOM 2919 C CA . PHE A 1 365 ? -17.776 -3.216 0.245 1.00 97.75 365 PHE A CA 1
ATOM 2920 C C . PHE A 1 365 ? -17.686 -3.453 -1.272 1.00 97.75 365 PHE A C 1
ATOM 2922 O O . PHE A 1 365 ? -18.456 -2.868 -2.029 1.00 97.75 365 PHE A O 1
ATOM 2929 N N . ALA A 1 366 ? -16.877 -4.426 -1.707 1.00 97.62 366 ALA A N 1
ATOM 2930 C CA . ALA A 1 366 ? -16.727 -4.808 -3.116 1.00 97.62 366 ALA A CA 1
ATOM 2931 C C . ALA A 1 366 ? -17.995 -5.394 -3.788 1.00 97.62 366 ALA A C 1
ATOM 2933 O O . ALA A 1 366 ? -17.969 -5.690 -4.980 1.00 97.62 366 ALA A O 1
ATOM 2934 N N . LYS A 1 367 ? -19.096 -5.602 -3.047 1.00 97.38 367 LYS A N 1
ATOM 2935 C CA . LYS A 1 367 ? -20.397 -6.066 -3.574 1.00 97.38 367 LYS A CA 1
ATOM 2936 C C . LYS A 1 367 ? -21.500 -5.008 -3.521 1.00 97.38 367 LYS A C 1
ATOM 2938 O O . LYS A 1 367 ? -22.513 -5.183 -4.189 1.00 97.38 367 LYS A O 1
ATOM 2943 N N . THR A 1 368 ? -21.367 -3.983 -2.677 1.00 96.12 368 THR A N 1
ATOM 2944 C CA . THR A 1 368 ? -22.481 -3.083 -2.308 1.00 96.12 368 THR A CA 1
ATOM 2945 C C . THR A 1 368 ? -22.098 -1.603 -2.220 1.00 96.12 368 THR A C 1
ATOM 2947 O O . THR A 1 368 ? -22.956 -0.781 -1.892 1.00 96.12 368 THR A O 1
ATOM 2950 N N . GLY A 1 369 ? -20.815 -1.270 -2.411 1.00 95.75 369 GLY A N 1
ATOM 2951 C CA . GLY A 1 369 ? -20.244 0.049 -2.119 1.00 95.75 369 GLY A CA 1
ATOM 2952 C C . GLY A 1 369 ? -20.205 0.394 -0.624 1.00 95.75 369 GLY A C 1
ATOM 2953 O O . GLY A 1 369 ? -19.885 1.521 -0.269 1.00 95.75 369 GLY A O 1
ATOM 2954 N N . LYS A 1 370 ? -20.577 -0.530 0.280 1.00 95.50 370 LYS A N 1
ATOM 2955 C CA . LYS A 1 370 ? -20.828 -0.230 1.703 1.00 95.50 370 LYS A CA 1
ATOM 2956 C C . LYS A 1 370 ? -20.195 -1.295 2.609 1.00 95.50 370 LYS A C 1
ATOM 2958 O O . LYS A 1 370 ? -20.592 -2.462 2.529 1.00 95.50 370 LYS A O 1
ATOM 2963 N N . PRO A 1 371 ? -19.227 -0.942 3.475 1.00 95.38 371 PRO A N 1
ATOM 2964 C CA . PRO A 1 371 ? -18.644 -1.894 4.412 1.00 95.38 371 PRO A CA 1
ATOM 2965 C C . PRO A 1 371 ? -19.632 -2.241 5.536 1.00 95.38 371 PRO A C 1
ATOM 2967 O O . PRO A 1 371 ? -20.581 -1.508 5.825 1.00 95.38 371 PRO A O 1
ATOM 2970 N N . VAL A 1 372 ? -19.385 -3.367 6.201 1.00 93.25 372 VAL A N 1
ATOM 2971 C CA . VAL A 1 372 ? -20.093 -3.780 7.424 1.00 93.25 372 VAL A CA 1
ATOM 2972 C C . VAL A 1 372 ? -19.181 -3.615 8.625 1.00 93.25 372 VAL A C 1
ATOM 2974 O O . VAL A 1 372 ? -17.976 -3.794 8.503 1.00 93.25 372 VAL A O 1
ATOM 2977 N N . LEU A 1 373 ? -19.741 -3.288 9.787 1.00 91.69 373 LEU A N 1
ATOM 2978 C CA . LEU A 1 373 ? -18.951 -3.167 11.010 1.00 91.69 373 LEU A CA 1
ATOM 2979 C C . LEU A 1 373 ? -18.347 -4.526 11.447 1.00 91.69 373 LEU A C 1
ATOM 2981 O O . LEU A 1 373 ? -18.934 -5.575 11.141 1.00 91.69 373 LEU A O 1
ATOM 2985 N N . PRO A 1 374 ? -17.209 -4.511 12.175 1.00 88.94 374 PRO A N 1
ATOM 2986 C CA . PRO A 1 374 ? -16.655 -5.675 12.870 1.00 88.94 374 PRO A CA 1
ATOM 2987 C C . PRO A 1 374 ? -17.687 -6.406 13.741 1.00 88.94 374 PRO A C 1
ATOM 2989 O O . PRO A 1 374 ? -18.640 -5.797 14.234 1.00 88.94 374 PRO A O 1
ATOM 2992 N N . HIS A 1 375 ? -17.499 -7.710 13.957 1.00 83.12 375 HIS A N 1
ATOM 2993 C CA . HIS A 1 375 ? -18.458 -8.583 14.650 1.00 83.12 375 HIS A CA 1
ATOM 2994 C C . HIS A 1 375 ? -18.870 -8.100 16.053 1.00 83.12 375 HIS A C 1
ATOM 2996 O O . HIS A 1 375 ? -20.003 -8.331 16.472 1.00 83.12 375 HIS A O 1
ATOM 3002 N N . ASN A 1 376 ? -17.971 -7.413 16.754 1.00 77.38 376 ASN A N 1
ATOM 3003 C CA . ASN A 1 376 ? -18.157 -6.848 18.090 1.00 77.38 376 ASN A CA 1
ATOM 3004 C C . ASN A 1 376 ? -18.805 -5.442 18.100 1.00 77.38 376 ASN A C 1
ATOM 3006 O O . ASN A 1 376 ? -19.137 -4.943 19.171 1.00 77.38 376 ASN A O 1
ATOM 3010 N N . VAL A 1 377 ? -19.065 -4.823 16.938 1.00 80.56 377 VAL A N 1
ATOM 3011 C CA . VAL A 1 377 ? -19.795 -3.541 16.807 1.00 80.56 377 VAL A CA 1
ATOM 3012 C C . VAL A 1 377 ? -21.110 -3.748 16.043 1.00 80.56 377 VAL A C 1
ATOM 3014 O O . VAL A 1 377 ? -21.400 -3.111 15.029 1.00 80.56 377 VAL A O 1
ATOM 3017 N N . ALA A 1 378 ? -21.918 -4.692 16.524 1.00 65.19 378 ALA A N 1
ATOM 3018 C CA . ALA A 1 378 ? -23.201 -5.045 15.925 1.00 65.19 378 ALA A CA 1
ATOM 3019 C C . ALA A 1 378 ? -24.256 -3.915 16.010 1.00 65.19 378 ALA A C 1
ATOM 3021 O O . ALA A 1 378 ? -24.164 -2.986 16.812 1.00 65.19 378 ALA A O 1
ATOM 3022 N N . GLY A 1 379 ? -25.298 -4.010 15.175 1.00 66.75 379 GLY A N 1
ATOM 3023 C CA . GLY A 1 379 ? -26.508 -3.177 15.264 1.00 66.75 379 GLY A CA 1
ATOM 3024 C C . GLY A 1 379 ? -26.402 -1.736 14.742 1.00 66.75 379 GLY A C 1
ATOM 3025 O O . GLY A 1 379 ? -27.420 -1.053 14.672 1.00 66.75 379 GLY A O 1
ATOM 3026 N N . LYS A 1 380 ? -25.215 -1.263 14.339 1.00 81.56 380 LYS A N 1
ATOM 3027 C CA . LYS A 1 380 ? -25.008 0.084 13.771 1.00 81.56 380 LYS A CA 1
ATOM 3028 C C . LYS A 1 380 ? -24.609 0.032 12.289 1.00 81.56 380 LYS A C 1
ATOM 3030 O O . LYS A 1 380 ? -24.223 -1.010 11.765 1.00 81.56 380 LYS A O 1
ATOM 3035 N N . LYS A 1 381 ? -24.720 1.173 11.602 1.00 89.38 381 LYS A N 1
ATOM 3036 C CA . LYS A 1 381 ? -24.175 1.383 10.247 1.00 89.38 381 LYS A CA 1
ATOM 3037 C C . LYS A 1 381 ? -22.734 1.892 10.356 1.00 89.38 381 LYS A C 1
ATOM 3039 O O . LYS A 1 381 ? -22.416 2.598 11.311 1.00 89.38 381 LYS A O 1
ATOM 3044 N N . TRP A 1 382 ? -21.887 1.574 9.377 1.00 93.25 382 TRP A N 1
ATOM 3045 C CA . TRP A 1 382 ? -20.579 2.223 9.243 1.00 93.25 382 TRP A CA 1
ATOM 3046 C C . TRP A 1 382 ? -20.808 3.701 8.851 1.00 93.25 382 TRP A C 1
ATOM 3048 O O . TRP A 1 382 ? -21.550 3.945 7.893 1.00 93.25 382 TRP A O 1
ATOM 3058 N N . PRO A 1 383 ? -20.264 4.681 9.597 1.00 92.62 383 PRO A N 1
ATOM 3059 C CA . PRO A 1 383 ? -20.478 6.105 9.331 1.00 92.62 383 PRO A CA 1
ATOM 3060 C C . PRO A 1 383 ? -19.699 6.577 8.098 1.00 92.62 383 PRO A C 1
ATOM 3062 O O . PRO A 1 383 ? -18.678 5.994 7.743 1.00 92.62 383 PRO A O 1
ATOM 3065 N N . LEU A 1 384 ? -20.151 7.651 7.452 1.00 93.38 384 LEU A N 1
ATOM 3066 C CA . LEU A 1 384 ? -19.325 8.309 6.439 1.00 93.38 384 LEU A CA 1
ATOM 3067 C C . LEU A 1 384 ? -18.125 8.994 7.105 1.00 93.38 384 LEU A C 1
ATOM 3069 O O . LEU A 1 384 ? -18.235 9.505 8.222 1.00 93.38 384 LEU A O 1
ATOM 3073 N N . TYR A 1 385 ? -17.001 8.994 6.397 1.00 93.25 385 TYR A N 1
ATOM 3074 C CA . TYR A 1 385 ? -15.817 9.783 6.708 1.00 93.25 385 TYR A CA 1
ATOM 3075 C C . TYR A 1 385 ? -15.809 11.058 5.850 1.00 93.25 385 TYR A C 1
ATOM 3077 O O . TYR A 1 385 ? -16.261 11.038 4.705 1.00 93.25 385 TYR A O 1
ATOM 3085 N N . GLY A 1 386 ? -15.310 12.160 6.407 1.00 89.06 386 GLY A N 1
ATOM 3086 C CA . GLY A 1 386 ? -15.239 13.472 5.762 1.00 89.06 386 GLY A CA 1
ATOM 3087 C C . GLY A 1 386 ? -14.794 14.540 6.765 1.00 89.06 386 GLY A C 1
ATOM 3088 O O . GLY A 1 386 ? -14.892 14.314 7.968 1.00 89.06 386 GLY A O 1
ATOM 3089 N N . GLU A 1 387 ? -14.333 15.698 6.290 1.00 84.94 387 GLU A N 1
ATOM 3090 C CA . GLU A 1 387 ? -13.706 16.752 7.116 1.00 84.94 387 GLU A CA 1
ATOM 3091 C C . GLU A 1 387 ? -14.540 17.194 8.335 1.00 84.94 387 GLU A C 1
ATOM 3093 O O . GLU A 1 387 ? -14.024 17.307 9.444 1.00 84.94 387 GLU A O 1
ATOM 3098 N N . THR A 1 388 ? -15.851 17.388 8.162 1.00 85.62 388 THR A N 1
ATOM 3099 C CA . THR A 1 388 ? -16.755 17.823 9.248 1.00 85.62 388 THR A CA 1
ATOM 3100 C C . THR A 1 388 ? -17.157 16.699 10.204 1.00 85.62 388 THR A C 1
ATOM 3102 O O . THR A 1 388 ? -17.615 16.962 11.314 1.00 85.62 388 THR A O 1
ATOM 3105 N N . HIS A 1 389 ? -17.020 15.443 9.774 1.00 88.00 389 HIS A N 1
ATOM 3106 C CA . HIS A 1 389 ? -17.457 14.253 10.500 1.00 88.00 389 HIS A CA 1
ATOM 3107 C C . HIS A 1 389 ? -16.435 13.108 10.332 1.00 88.00 389 HIS A C 1
ATOM 3109 O O . HIS A 1 389 ? -16.789 12.047 9.802 1.00 88.00 389 HIS A O 1
ATOM 3115 N N . PRO A 1 390 ? -15.173 13.278 10.774 1.00 89.38 390 PRO A N 1
ATOM 3116 C CA . PRO A 1 390 ? -14.121 12.285 10.582 1.00 89.38 390 PRO A CA 1
ATOM 3117 C C . PRO A 1 390 ? -14.362 11.106 11.529 1.00 89.38 390 PRO A C 1
ATOM 3119 O O . PRO A 1 390 ? -13.916 11.096 12.674 1.00 89.38 390 PRO A O 1
ATOM 3122 N N . ASN A 1 391 ? -15.148 10.130 11.070 1.00 91.62 391 ASN A N 1
ATOM 3123 C CA . ASN A 1 391 ? -15.534 8.956 11.844 1.00 91.62 391 ASN A CA 1
ATOM 3124 C C . ASN A 1 391 ? -14.899 7.691 11.264 1.00 91.62 391 ASN A C 1
ATOM 3126 O O . ASN A 1 391 ? -15.181 7.318 10.125 1.00 91.62 391 ASN A O 1
ATOM 3130 N N . TYR A 1 392 ? -14.080 7.002 12.057 1.00 92.62 392 TYR A N 1
ATOM 3131 C CA . TYR A 1 392 ? -13.357 5.805 11.626 1.00 92.62 392 TYR A CA 1
ATOM 3132 C C . TYR A 1 392 ? -13.625 4.603 12.537 1.00 92.62 392 TYR A C 1
ATOM 3134 O O . TYR A 1 392 ? -14.071 4.731 13.682 1.00 92.62 392 TYR A O 1
ATOM 3142 N N . ILE A 1 393 ? -13.342 3.410 12.011 1.00 93.44 393 ILE A N 1
ATOM 3143 C CA . ILE A 1 393 ? -13.497 2.142 12.729 1.00 93.44 393 ILE A CA 1
ATOM 3144 C C . ILE A 1 393 ? -12.118 1.555 13.073 1.00 93.44 393 ILE A C 1
ATOM 3146 O O . ILE A 1 393 ? -11.367 1.201 12.162 1.00 93.44 393 ILE A O 1
ATOM 3150 N N . PRO A 1 394 ? -11.758 1.415 14.361 1.00 92.69 394 PRO A N 1
ATOM 3151 C CA . PRO A 1 394 ? -10.561 0.697 14.765 1.00 92.69 394 PRO A CA 1
ATOM 3152 C C . PRO A 1 394 ? -10.794 -0.814 14.631 1.00 92.69 394 PRO A C 1
ATOM 3154 O O . PRO A 1 394 ? -11.681 -1.379 15.276 1.00 92.69 394 PRO A O 1
ATOM 3157 N N . ILE A 1 395 ? -9.986 -1.481 13.807 1.00 92.50 395 ILE A N 1
ATOM 3158 C CA . ILE A 1 395 ? -10.005 -2.940 13.656 1.00 92.50 395 ILE A CA 1
ATOM 3159 C C . ILE A 1 395 ? -9.140 -3.535 14.771 1.00 92.50 395 ILE A C 1
ATOM 3161 O O . ILE A 1 395 ? -7.930 -3.692 14.627 1.00 92.50 395 ILE A O 1
ATOM 3165 N N . ASN A 1 396 ? -9.775 -3.803 15.914 1.00 89.62 396 ASN A N 1
ATOM 3166 C CA . ASN A 1 396 ? -9.187 -4.429 17.100 1.00 89.62 396 ASN A CA 1
ATOM 3167 C C . ASN A 1 396 ? -10.319 -5.069 17.944 1.00 89.62 396 ASN A C 1
ATOM 3169 O O . ASN A 1 396 ? -11.308 -4.387 18.215 1.00 89.62 396 ASN A O 1
ATOM 3173 N N . PRO A 1 397 ? -10.206 -6.333 18.399 1.00 80.31 397 PRO A N 1
ATOM 3174 C CA . PRO A 1 397 ? -11.295 -7.050 19.072 1.00 80.31 397 PRO A CA 1
ATOM 3175 C C . PRO A 1 397 ? -11.684 -6.473 20.448 1.00 80.31 397 PRO A C 1
ATOM 3177 O O . PRO A 1 397 ? -12.801 -6.700 20.907 1.00 80.31 397 PRO A O 1
ATOM 3180 N N . ILE A 1 398 ? -10.802 -5.691 21.079 1.00 79.44 398 ILE A N 1
ATOM 3181 C CA . ILE A 1 398 ? -10.991 -5.056 22.394 1.00 79.44 398 ILE A CA 1
ATOM 3182 C C . ILE A 1 398 ? -11.437 -3.590 22.244 1.00 79.44 398 ILE A C 1
ATOM 3184 O O . ILE A 1 398 ? -12.288 -3.114 22.990 1.00 79.44 398 ILE A O 1
ATOM 3188 N N . LYS A 1 399 ? -10.867 -2.850 21.281 1.00 73.00 399 LYS A N 1
ATOM 3189 C CA . LYS A 1 399 ? -11.083 -1.398 21.115 1.00 73.00 399 LYS A CA 1
ATOM 3190 C C . LYS A 1 399 ? -12.259 -1.031 20.195 1.00 73.00 399 LYS A C 1
ATOM 3192 O O . LYS A 1 399 ? -12.574 0.160 20.081 1.00 73.00 399 LYS A O 1
ATOM 3197 N N . ALA A 1 400 ? -12.875 -2.001 19.510 1.00 68.75 400 ALA A N 1
ATOM 3198 C CA . ALA A 1 400 ? -13.849 -1.736 18.451 1.00 68.75 400 ALA A CA 1
ATOM 3199 C C . ALA A 1 400 ? -15.049 -0.913 18.945 1.00 68.75 400 ALA A C 1
ATOM 3201 O O . ALA A 1 400 ? -15.908 -1.350 19.705 1.00 68.75 400 ALA A O 1
ATOM 3202 N N . SER A 1 401 ? -15.079 0.329 18.490 1.00 83.94 401 SER A N 1
ATOM 3203 C CA . SER A 1 401 ? -16.089 1.337 18.778 1.00 83.94 401 SER A CA 1
ATOM 3204 C C . SER A 1 401 ? -15.960 2.386 17.683 1.00 83.94 401 SER A C 1
ATOM 3206 O O . SER A 1 401 ? -14.845 2.646 17.234 1.00 83.94 401 SER A O 1
ATOM 3208 N N . ILE A 1 402 ? -17.065 2.983 17.232 1.00 89.00 402 ILE A N 1
ATOM 3209 C CA . ILE A 1 402 ? -16.975 4.119 16.305 1.00 89.00 402 ILE A CA 1
ATOM 3210 C C . ILE A 1 402 ? -16.155 5.212 17.002 1.00 89.00 402 ILE A C 1
ATOM 3212 O O . ILE A 1 402 ? -16.497 5.608 18.119 1.00 89.00 402 ILE A O 1
ATOM 3216 N N . LYS A 1 403 ? -15.066 5.655 16.372 1.00 90.31 403 LYS A N 1
ATOM 3217 C CA . LYS A 1 403 ? -14.265 6.793 16.828 1.00 90.31 403 LYS A CA 1
ATOM 3218 C C . LYS A 1 403 ? -14.616 8.014 15.993 1.00 90.31 403 LYS A C 1
ATOM 3220 O O . LYS A 1 403 ? -14.862 7.880 14.797 1.00 90.31 403 LYS A O 1
ATOM 3225 N N . SER A 1 404 ? -14.609 9.176 16.632 1.00 86.75 404 SER A N 1
ATOM 3226 C CA . SER A 1 404 ? -14.812 10.484 16.007 1.00 86.75 404 SER A CA 1
ATOM 3227 C C . SER A 1 404 ? -13.565 11.338 16.238 1.00 86.75 404 SER A C 1
ATOM 3229 O O . SER A 1 404 ? -12.937 11.228 17.293 1.00 86.75 404 SER A O 1
ATOM 3231 N N . GLY A 1 405 ? -13.220 12.170 15.257 1.00 83.62 405 GLY A N 1
ATOM 3232 C CA . GLY A 1 405 ? -11.907 12.808 15.147 1.00 83.62 405 GLY A CA 1
ATOM 3233 C C . GLY A 1 405 ? -11.013 12.028 14.170 1.00 83.62 405 GLY A C 1
ATOM 3234 O O . GLY A 1 405 ? -11.160 10.805 14.065 1.00 83.62 405 GLY A O 1
ATOM 3235 N N . PRO A 1 406 ? -10.103 12.694 13.437 1.00 79.06 406 PRO A N 1
ATOM 3236 C CA . PRO A 1 406 ? -9.233 12.015 12.483 1.00 79.06 406 PRO A CA 1
ATOM 3237 C C . PRO A 1 406 ? -8.324 10.997 13.199 1.00 79.06 406 PRO A C 1
ATOM 3239 O O . PRO A 1 406 ? -7.913 11.220 14.347 1.00 79.06 406 PRO A O 1
ATOM 3242 N N . PRO A 1 407 ? -7.985 9.862 12.558 1.00 80.19 407 PRO A N 1
ATOM 3243 C CA . PRO A 1 407 ? -7.009 8.934 13.114 1.00 80.19 407 PRO A CA 1
ATOM 3244 C C . PRO A 1 407 ? -5.629 9.609 13.224 1.00 80.19 407 PRO A C 1
ATOM 3246 O O . PRO A 1 407 ? -5.359 10.636 12.604 1.00 80.19 407 PRO A O 1
ATOM 3249 N N . LYS A 1 408 ? -4.744 9.032 14.047 1.00 81.12 408 LYS A N 1
ATOM 3250 C CA . LYS A 1 408 ? -3.455 9.633 14.457 1.00 81.12 408 LYS A CA 1
ATOM 3251 C C . LYS A 1 408 ? -3.575 10.914 15.306 1.00 81.12 408 LYS A C 1
ATOM 3253 O O . LYS A 1 408 ? -2.628 11.690 15.372 1.00 81.12 408 LYS A O 1
ATOM 3258 N N . ASN A 1 409 ? -4.690 11.104 16.019 1.00 68.00 409 ASN A N 1
ATOM 3259 C CA . ASN A 1 409 ? -4.832 12.059 17.135 1.00 68.00 409 ASN A CA 1
ATOM 3260 C C . ASN A 1 409 ? -4.377 13.500 16.810 1.00 68.00 409 ASN A C 1
ATOM 3262 O O . ASN A 1 409 ? -3.640 14.116 17.579 1.00 68.00 409 ASN A O 1
ATOM 3266 N N . GLY A 1 410 ? -4.778 14.022 15.650 1.00 71.06 410 GLY A N 1
ATOM 3267 C CA . GLY A 1 410 ? -4.465 15.391 15.224 1.00 71.06 410 GLY A CA 1
ATOM 3268 C C . GLY A 1 410 ? -3.035 15.638 14.727 1.00 71.06 410 GLY A C 1
ATOM 3269 O O . GLY A 1 410 ? -2.674 16.777 14.430 1.00 71.06 410 GLY A O 1
ATOM 3270 N N . LEU A 1 411 ? -2.228 14.585 14.545 1.00 83.69 411 LEU A N 1
ATOM 3271 C CA . LEU A 1 411 ? -0.942 14.663 13.837 1.00 83.69 411 LEU A CA 1
ATOM 3272 C C . LEU A 1 411 ? -1.104 15.295 12.440 1.00 83.69 411 LEU A C 1
ATOM 3274 O O . LEU A 1 411 ? -0.301 16.129 12.028 1.00 83.69 411 LEU A O 1
ATOM 3278 N N . CYS A 1 412 ? -2.177 14.926 11.737 1.00 87.25 412 CYS A N 1
ATOM 3279 C CA . CYS A 1 412 ? -2.477 15.412 10.394 1.00 87.25 412 CYS A CA 1
ATOM 3280 C C . CYS A 1 412 ? -3.066 16.829 10.389 1.00 87.25 412 CYS A C 1
ATOM 3282 O O . CYS A 1 412 ? -2.803 17.580 9.454 1.00 87.25 412 CYS A O 1
ATOM 3284 N N . ASP A 1 413 ? -3.764 17.240 11.455 1.00 82.88 413 ASP A N 1
ATOM 3285 C CA . ASP A 1 413 ? -4.259 18.615 11.598 1.00 82.88 413 ASP A CA 1
ATOM 3286 C C . ASP A 1 413 ? -3.099 19.616 11.667 1.00 82.88 413 ASP A C 1
ATOM 3288 O O . ASP A 1 413 ? -3.149 20.671 11.039 1.00 82.88 413 ASP A O 1
ATOM 3292 N N . LYS A 1 414 ? -2.009 19.250 12.360 1.00 82.44 414 LYS A N 1
ATOM 3293 C CA . LYS A 1 414 ? -0.766 20.036 12.390 1.00 82.44 414 LYS A CA 1
ATOM 3294 C C . LYS A 1 414 ? -0.106 20.159 11.012 1.00 82.44 414 LYS A C 1
ATOM 3296 O O . LYS A 1 414 ? 0.413 21.224 10.692 1.00 82.44 414 LYS A O 1
ATOM 3301 N N . LEU A 1 415 ? -0.124 19.095 10.203 1.00 78.12 415 LEU A N 1
ATOM 3302 C CA . LEU A 1 415 ? 0.419 19.126 8.840 1.00 78.12 415 LEU A CA 1
ATOM 3303 C C . LEU A 1 415 ? -0.470 19.921 7.872 1.00 78.12 415 LEU A C 1
ATOM 3305 O O . LEU A 1 415 ? 0.076 20.595 7.004 1.00 78.12 415 LEU A O 1
ATOM 3309 N N . ARG A 1 416 ? -1.802 19.930 8.051 1.00 73.88 416 ARG A N 1
ATOM 3310 C CA . ARG A 1 416 ? -2.761 20.678 7.205 1.00 73.88 416 ARG A CA 1
ATOM 3311 C C . ARG A 1 416 ? -2.490 22.196 7.169 1.00 73.88 416 ARG A C 1
ATOM 3313 O O . ARG A 1 416 ? -2.883 22.864 6.221 1.00 73.88 416 ARG A O 1
ATOM 3320 N N . VAL A 1 417 ? -1.804 22.742 8.180 1.00 60.53 417 VAL A N 1
ATOM 3321 C CA . VAL A 1 417 ? -1.418 24.170 8.277 1.00 60.53 417 VAL A CA 1
ATOM 3322 C C . VAL A 1 417 ? -0.059 24.462 7.605 1.00 60.53 417 VAL A C 1
ATOM 3324 O O . VAL A 1 417 ? 0.385 25.606 7.554 1.00 60.53 417 VAL A O 1
ATOM 3327 N N . SER A 1 418 ? 0.622 23.444 7.072 1.00 56.28 418 SER A N 1
ATOM 3328 C CA . SER A 1 418 ? 1.960 23.550 6.481 1.00 56.28 418 SER A CA 1
ATOM 3329 C C . SER A 1 418 ? 1.972 23.158 5.005 1.00 56.28 418 SER A C 1
ATOM 3331 O O . SER A 1 418 ? 1.256 22.252 4.595 1.00 56.28 418 SER A O 1
ATOM 3333 N N . THR A 1 419 ? 2.850 23.769 4.207 1.00 54.72 419 THR A N 1
ATOM 3334 C CA . THR A 1 419 ? 3.047 23.439 2.780 1.00 54.72 419 THR A CA 1
ATOM 3335 C C . THR A 1 419 ? 3.873 22.157 2.571 1.00 54.72 419 THR A C 1
ATOM 3337 O O . THR A 1 419 ? 4.697 22.092 1.662 1.00 54.72 419 THR A O 1
ATOM 3340 N N . ILE A 1 420 ? 3.725 21.176 3.467 1.00 57.31 420 ILE A N 1
ATOM 3341 C CA . ILE A 1 420 ? 4.440 19.888 3.454 1.00 57.31 420 ILE A CA 1
ATOM 3342 C C . ILE A 1 420 ? 3.613 18.799 2.742 1.00 57.31 420 ILE A C 1
ATOM 3344 O O . ILE A 1 420 ? 4.195 17.840 2.234 1.00 57.31 420 ILE A O 1
ATOM 3348 N N . LEU A 1 421 ? 2.282 18.952 2.698 1.00 53.72 421 LEU A N 1
ATOM 3349 C CA . LEU A 1 421 ? 1.316 18.058 2.044 1.00 53.72 421 LEU A CA 1
ATOM 3350 C C . LEU A 1 421 ? 0.499 18.815 0.978 1.00 53.72 421 LEU A C 1
ATOM 3352 O O . LEU A 1 421 ? 0.138 18.170 -0.032 1.00 53.72 421 LEU A O 1
#

Radius of gyration: 26.18 Å; chains: 1; bounding box: 66×68×67 Å

Organism: NCBI:txid1965070

pLDDT: mean 76.81, std 20.46, range [24.39, 98.38]

InterPro domains:
  IPR002018 Carboxylesterase, type B [PF00135] (98-403)
  IPR029058 Alpha/Beta hydrolase fold [G3DSA:3.40.50.1820] (5-100)
  IPR029058 Alpha/Beta hydrolase fold [G3DSA:3.40.50.1820] (101-412)
  IPR029058 Alpha/Beta hydrolase fold [SSF53474] (32-98)
  IPR029058 Alpha/Beta hydrolase fold [SSF53474] (136-396)
  IPR050654 Acetylcholinesterase-related enzymes [PTHR43918] (103-395)

Sequence (421 aa):
KENPFQRKATNSSQTVETVNSSNIEILGLTKTIRIRLGLLKGVKKIAFGKPLSAFLGIPYGQPPLNDLRFKHSLPAKRWSGILEARSFGPSCVQSIIRDRKGQECRKLAKLVGCYNETEINFEYLDNSANSTDQDYTSFESDIDVMNCLKRVDTKKIIEAEKEIVLDENRFMAFLPRIIENDSIAVKNPNDAYKNQSNIGEEIKEVLLGVVEDEGGMFLNSIMPLVFGDTVPQNMTVDDAKMYIKKALTWVPDPGPDLVIRLLFDENQPQEKLLKQIINVIGGVTLSCPVVLFGEQFGAFEPERKAYFYNFDYKPSNFTTWPPWFGIGHTSDLFYLFGKPFRNDQKYTEDDIKVAKDVIKIWTTFAKTGKPVLPHNVAGKKWPLYGETHPNYIPINPIKASIKSGPPKNGLCDKLRVSTIL

Foldseek 3Di:
DDDPPDDDDDDDDDDDPCPPQFAWDWPAKDDWDADPQGIEIETWTDDLNDIDTDQAQDAQFDPCAQVSPPPPTHGDHHDPDYDYRYDHDDDPDAADDDDAAADDLQVLCVQQVQADDDDPPPDDPDDDDDDDDDDDDHPPDSVSSVNVVNVGDVVSSNRVQNHHCHVLLHLGDDDDDQDPPDPPHVDDPVVCLVVLHDPPPVALFDEFEDEDQAQLVLLCVSCVVQRPLDHDPQQALVNLLVSQLSSCSNFDPPLSVLLCVQQPDNPDDPVCSLVSSSLSSSCLVPQLVRLVCLQSQCVSDVSHFYFYAYAYAFFPACPPGRVSSGRYPCNLVCLLVPVCSSCVVRGDVQSVQLSVQSVQQVVVCVVPVAGDFRPQAPDDGRDTDHDVWHWYAYSYPPPGDIDTDTPSRCSSVSCVVDPRD